Protein AF-A0A2D7H2Y2-F1 (afdb_monomer)

Structure (mmCIF, N/CA/C/O backbone):
data_AF-A0A2D7H2Y2-F1
#
_entry.id   AF-A0A2D7H2Y2-F1
#
loop_
_atom_site.group_PDB
_atom_site.id
_atom_site.type_symbol
_atom_site.label_atom_id
_atom_site.label_alt_id
_atom_site.label_comp_id
_atom_site.label_asym_id
_atom_site.label_entity_id
_atom_site.label_seq_id
_atom_site.pdbx_PDB_ins_code
_atom_site.Cartn_x
_atom_site.Cartn_y
_atom_site.Cartn_z
_atom_site.occupancy
_atom_site.B_iso_or_equiv
_atom_site.auth_seq_id
_atom_site.auth_comp_id
_atom_site.auth_asym_id
_atom_site.auth_atom_id
_atom_site.pdbx_PDB_model_num
ATOM 1 N N . MET A 1 1 ? 13.354 -23.167 15.790 1.00 22.48 1 MET A N 1
ATOM 2 C CA . MET A 1 1 ? 13.551 -21.773 16.231 1.00 22.48 1 MET A CA 1
ATOM 3 C C . MET A 1 1 ? 14.015 -21.021 14.996 1.00 22.48 1 MET A C 1
ATOM 5 O O . MET A 1 1 ? 15.197 -21.040 14.690 1.00 22.48 1 MET A O 1
ATOM 9 N N . ILE A 1 2 ? 13.055 -20.586 14.179 1.00 21.95 2 ILE A N 1
ATOM 10 C CA . ILE A 1 2 ? 13.290 -20.011 12.850 1.00 21.95 2 ILE A CA 1
ATOM 11 C C . ILE A 1 2 ? 13.161 -18.500 13.024 1.00 21.95 2 ILE A C 1
ATOM 13 O O . ILE A 1 2 ? 12.101 -18.015 13.404 1.00 21.95 2 ILE A O 1
ATOM 17 N N . LEU A 1 3 ? 14.283 -17.805 12.855 1.00 20.55 3 LEU A N 1
ATOM 18 C CA . LEU A 1 3 ? 14.369 -16.352 12.779 1.00 20.55 3 LEU A CA 1
ATOM 19 C C . LEU A 1 3 ? 13.831 -15.952 11.397 1.00 20.55 3 LEU A C 1
ATOM 21 O O . LEU A 1 3 ? 14.456 -16.292 10.393 1.00 20.55 3 LEU A O 1
ATOM 25 N N . VAL A 1 4 ? 12.691 -15.268 11.335 1.00 26.48 4 VAL A N 1
ATOM 26 C CA . VAL A 1 4 ? 12.233 -14.588 10.116 1.00 26.48 4 VAL A CA 1
ATOM 27 C C . VAL A 1 4 ? 12.687 -13.138 10.244 1.00 26.48 4 VAL A C 1
ATOM 29 O O . VAL A 1 4 ? 12.062 -12.336 10.926 1.00 26.48 4 VAL A O 1
ATOM 32 N N . LEU A 1 5 ? 13.848 -12.837 9.667 1.00 23.53 5 LEU A N 1
ATOM 33 C CA . LEU A 1 5 ? 14.322 -11.470 9.466 1.00 23.53 5 LEU A CA 1
ATOM 34 C C . LEU A 1 5 ? 13.655 -10.946 8.192 1.00 23.53 5 LEU A C 1
ATOM 36 O O . LEU A 1 5 ? 14.100 -11.277 7.094 1.00 23.53 5 LEU A O 1
ATOM 40 N N . LEU A 1 6 ? 12.597 -10.144 8.327 1.00 29.84 6 LEU A N 1
ATOM 41 C CA . LEU A 1 6 ? 12.161 -9.262 7.245 1.00 29.84 6 LEU A CA 1
ATOM 42 C C . LEU A 1 6 ? 13.089 -8.040 7.268 1.00 29.84 6 LEU A C 1
ATOM 44 O O . LEU A 1 6 ? 12.870 -7.071 7.988 1.00 29.84 6 LEU A O 1
ATOM 48 N N . ALA A 1 7 ? 14.202 -8.136 6.548 1.00 23.22 7 ALA A N 1
ATOM 49 C CA . ALA A 1 7 ? 15.108 -7.016 6.348 1.00 23.22 7 ALA A CA 1
ATOM 50 C C . ALA A 1 7 ? 14.627 -6.200 5.141 1.00 23.22 7 ALA A C 1
ATOM 52 O O . ALA A 1 7 ? 15.058 -6.448 4.018 1.00 23.22 7 ALA A O 1
ATOM 53 N N . CYS A 1 8 ? 13.753 -5.216 5.364 1.00 27.61 8 CYS A N 1
ATOM 54 C CA . CYS A 1 8 ? 13.603 -4.113 4.417 1.00 27.61 8 CYS A CA 1
ATOM 55 C C . CYS A 1 8 ? 14.749 -3.132 4.666 1.00 27.61 8 CYS A C 1
ATOM 57 O O . CYS A 1 8 ? 14.761 -2.369 5.630 1.00 27.61 8 CYS A O 1
ATOM 59 N N . VAL A 1 9 ? 15.765 -3.211 3.811 1.00 26.58 9 VAL A N 1
ATOM 60 C CA . VAL A 1 9 ? 16.866 -2.252 3.770 1.00 26.58 9 VAL A CA 1
ATOM 61 C C . VAL A 1 9 ? 16.284 -0.892 3.387 1.00 26.58 9 VAL A C 1
ATOM 63 O O . VAL A 1 9 ? 15.909 -0.673 2.239 1.00 26.58 9 VAL A O 1
ATOM 66 N N . LEU A 1 10 ? 16.222 0.024 4.356 1.00 28.69 10 LEU A N 1
ATOM 67 C CA . LEU A 1 10 ? 15.986 1.445 4.117 1.00 28.69 10 LEU A CA 1
ATOM 68 C C . LEU A 1 10 ? 17.130 1.984 3.258 1.00 28.69 10 LEU A C 1
ATOM 70 O O . LEU A 1 10 ? 18.242 2.228 3.730 1.00 28.69 10 LEU A O 1
ATOM 74 N N . SER A 1 11 ? 16.848 2.139 1.973 1.00 26.77 11 SER A N 1
ATOM 75 C CA . SER A 1 11 ? 17.737 2.744 1.003 1.00 26.77 11 SER A CA 1
ATOM 76 C C . SER A 1 11 ? 16.987 3.857 0.276 1.00 26.77 11 SER A C 1
ATOM 78 O O . SER A 1 11 ? 16.119 3.597 -0.548 1.00 26.77 11 SER A O 1
ATOM 80 N N . GLN A 1 12 ? 17.467 5.070 0.554 1.00 31.64 12 GLN A N 1
ATOM 81 C CA . GLN A 1 12 ? 17.665 6.183 -0.376 1.00 31.64 12 GLN A CA 1
ATOM 82 C C . GLN A 1 12 ? 16.602 7.280 -0.477 1.00 31.64 12 GLN A C 1
ATOM 84 O O . GLN A 1 12 ? 15.400 7.069 -0.586 1.00 31.64 12 GLN A O 1
ATOM 89 N N . SER A 1 13 ? 17.153 8.497 -0.467 1.00 33.97 13 SER A N 1
ATOM 90 C CA . SER A 1 13 ? 16.520 9.769 -0.771 1.00 33.97 13 SER A CA 1
ATOM 91 C C . SER A 1 13 ? 15.722 9.685 -2.067 1.00 33.97 13 SER A C 1
ATOM 93 O O . SER A 1 13 ? 16.284 9.410 -3.131 1.00 33.97 13 SER A O 1
ATOM 95 N N . SER A 1 14 ? 14.437 10.003 -1.997 1.00 37.19 14 SER A N 1
ATOM 96 C CA . SER A 1 14 ? 13.615 10.197 -3.181 1.00 37.19 14 SER A CA 1
ATOM 97 C C . SER A 1 14 ? 14.032 11.496 -3.878 1.00 37.19 14 SER A C 1
ATOM 99 O O . SER A 1 14 ? 13.792 12.599 -3.376 1.00 37.19 14 SER A O 1
ATOM 101 N N . ALA A 1 15 ? 14.659 11.387 -5.050 1.00 39.25 15 ALA A N 1
ATOM 102 C CA . ALA A 1 15 ? 14.573 12.465 -6.030 1.00 39.25 15 ALA A CA 1
ATOM 103 C C . ALA A 1 15 ? 13.077 12.711 -6.349 1.00 39.25 15 ALA A C 1
ATOM 105 O O . ALA A 1 15 ? 12.284 11.769 -6.289 1.00 39.25 15 ALA A O 1
ATOM 106 N N . PRO A 1 16 ? 12.649 13.954 -6.633 1.00 44.84 16 PRO A N 1
ATOM 107 C CA . PRO A 1 16 ? 11.237 14.254 -6.843 1.00 44.84 16 PRO A CA 1
ATOM 108 C C . PRO A 1 16 ? 10.678 13.508 -8.056 1.00 44.84 16 PRO A C 1
ATOM 110 O O . PRO A 1 16 ? 11.351 13.373 -9.076 1.00 44.84 16 PRO A O 1
ATOM 113 N N . ALA A 1 17 ? 9.415 13.093 -7.945 1.00 49.69 17 ALA A N 1
ATOM 114 C CA . ALA A 1 17 ? 8.758 12.181 -8.878 1.00 49.69 17 ALA A CA 1
ATOM 115 C C . ALA A 1 17 ? 8.551 12.735 -10.303 1.00 49.69 17 ALA A C 1
ATOM 117 O O . ALA A 1 17 ? 8.307 11.951 -11.211 1.00 49.69 17 ALA A O 1
ATOM 118 N N . ILE A 1 18 ? 8.629 14.055 -10.536 1.00 55.47 18 ILE A N 1
ATOM 119 C CA . ILE A 1 18 ? 8.457 14.643 -11.878 1.00 55.47 18 ILE A CA 1
ATOM 120 C C . ILE A 1 18 ? 9.318 15.904 -12.031 1.00 55.47 18 ILE A C 1
ATOM 122 O O . ILE A 1 18 ? 9.186 16.865 -11.263 1.00 55.47 18 ILE A O 1
ATOM 126 N N . GLN A 1 19 ? 10.177 15.911 -13.056 1.00 67.75 19 GLN A N 1
ATOM 127 C CA . GLN A 1 19 ? 11.030 17.037 -13.426 1.00 67.75 19 GLN A CA 1
ATOM 128 C C . GLN A 1 19 ? 10.853 17.374 -14.911 1.00 67.75 19 GLN A C 1
ATOM 130 O O . GLN A 1 19 ? 11.212 16.582 -15.780 1.00 67.75 19 GLN A O 1
ATOM 135 N N . TRP A 1 20 ? 10.422 18.601 -15.205 1.00 82.25 20 TRP A N 1
ATOM 136 C CA . TRP A 1 20 ? 10.629 19.199 -16.529 1.00 82.25 20 TRP A CA 1
ATOM 137 C C . TRP A 1 20 ? 11.891 20.050 -16.502 1.00 82.25 20 TRP A C 1
ATOM 139 O O . TRP A 1 20 ? 12.233 20.622 -15.470 1.00 82.25 20 TRP A O 1
ATOM 149 N N . GLY A 1 21 ? 12.601 20.149 -17.617 1.00 82.88 21 GLY A N 1
ATOM 150 C CA . GLY A 1 21 ? 13.773 21.007 -17.708 1.00 82.88 21 GLY A CA 1
ATOM 151 C C . GLY A 1 21 ? 14.383 20.992 -19.096 1.00 82.88 21 GLY A C 1
ATOM 152 O O . GLY A 1 21 ? 14.124 20.095 -19.895 1.00 82.88 21 GLY A O 1
ATOM 153 N N . GLY A 1 22 ? 15.216 21.983 -19.376 1.00 85.25 22 GLY A N 1
ATOM 154 C CA . GLY A 1 22 ? 15.869 22.112 -20.671 1.00 85.25 22 GLY A CA 1
ATOM 155 C C . GLY A 1 22 ? 16.971 23.158 -20.660 1.00 85.25 22 GLY A C 1
ATOM 156 O O . GLY A 1 22 ? 17.142 23.891 -19.682 1.00 85.25 22 GLY A O 1
ATOM 157 N N . ALA A 1 23 ? 17.713 23.227 -21.765 1.00 84.94 23 ALA A N 1
ATOM 158 C CA . ALA A 1 23 ? 18.912 24.056 -21.883 1.00 84.94 23 ALA A CA 1
ATOM 159 C C . ALA A 1 23 ? 18.598 25.537 -22.137 1.00 84.94 23 ALA A C 1
ATOM 161 O O . ALA A 1 23 ? 19.470 26.394 -21.994 1.00 84.94 23 ALA A O 1
ATOM 162 N N . HIS A 1 24 ? 17.359 25.869 -22.506 1.00 87.69 24 HIS A N 1
ATOM 163 C CA . HIS A 1 24 ? 16.976 27.221 -22.899 1.00 87.69 24 HIS A CA 1
ATOM 164 C C . HIS A 1 24 ? 15.650 27.605 -22.249 1.00 87.69 24 HIS A C 1
ATOM 166 O O . HIS A 1 24 ? 14.654 26.927 -22.464 1.00 87.69 24 HIS A O 1
ATOM 172 N N . SER A 1 25 ? 15.657 28.670 -21.443 1.00 79.06 25 SER A N 1
ATOM 173 C CA . SER A 1 25 ? 14.496 29.138 -20.675 1.00 79.06 25 SER A CA 1
ATOM 174 C C . SER A 1 25 ? 14.083 30.573 -20.962 1.00 79.06 25 SER A C 1
ATOM 176 O O . SER A 1 25 ? 13.287 31.110 -20.210 1.00 79.06 25 SER A O 1
ATOM 178 N N . GLY A 1 26 ? 14.711 31.272 -21.912 1.00 80.50 26 GLY A N 1
ATOM 179 C CA . GLY A 1 26 ? 14.494 32.714 -22.116 1.00 80.50 26 GLY A CA 1
ATOM 180 C C . GLY A 1 26 ? 14.902 33.615 -20.931 1.00 80.50 26 GLY A C 1
ATOM 181 O O . GLY A 1 26 ? 14.913 34.838 -21.062 1.00 80.50 26 GLY A O 1
ATOM 182 N N . VAL A 1 27 ? 15.280 33.045 -19.779 1.00 83.38 27 VAL A N 1
ATOM 183 C CA . VAL A 1 27 ? 15.663 33.768 -18.567 1.00 83.38 27 VAL A CA 1
ATOM 184 C C . VAL A 1 27 ? 17.186 33.858 -18.492 1.00 83.38 27 VAL A C 1
ATOM 186 O O . VAL A 1 27 ? 17.881 32.877 -18.249 1.00 83.38 27 VAL A O 1
ATOM 189 N N . GLU A 1 28 ? 17.724 35.066 -18.655 1.00 83.75 28 GLU A N 1
ATOM 190 C CA . GLU A 1 28 ? 19.179 35.295 -18.683 1.00 83.75 28 GLU A CA 1
ATOM 191 C C . GLU A 1 28 ? 19.839 35.370 -17.296 1.00 83.75 28 GLU A C 1
ATOM 193 O O . GLU A 1 28 ? 21.064 35.428 -17.192 1.00 83.75 28 GLU A O 1
ATOM 198 N N . ARG A 1 29 ? 19.048 35.370 -16.217 1.00 84.50 29 ARG A N 1
ATOM 199 C CA . ARG A 1 29 ? 19.518 35.476 -14.825 1.00 84.50 29 ARG A CA 1
ATOM 200 C C . ARG A 1 29 ? 19.016 34.314 -13.975 1.00 84.50 29 ARG A C 1
ATOM 202 O O . ARG A 1 29 ? 18.008 33.697 -14.301 1.00 84.50 29 ARG A O 1
ATOM 209 N N . VAL A 1 30 ? 19.691 34.057 -12.855 1.00 85.12 30 VAL A N 1
ATOM 210 C CA . VAL A 1 30 ? 19.206 33.086 -11.868 1.00 85.12 30 VAL A CA 1
ATOM 211 C C . VAL A 1 30 ? 17.824 33.514 -11.372 1.00 85.12 30 VAL A C 1
ATOM 213 O O . VAL A 1 30 ? 17.638 34.662 -10.960 1.00 85.12 30 VAL A O 1
ATOM 216 N N . ARG A 1 31 ? 16.856 32.597 -11.413 1.00 90.06 31 ARG A N 1
ATOM 217 C CA . ARG A 1 31 ? 15.492 32.812 -10.918 1.00 90.06 31 ARG A CA 1
ATOM 218 C C . ARG A 1 31 ? 15.013 31.554 -10.222 1.00 90.06 31 ARG A C 1
ATOM 220 O O . ARG A 1 31 ? 15.036 30.489 -10.822 1.00 90.06 31 ARG A O 1
ATOM 227 N N . ILE A 1 32 ? 14.553 31.690 -8.985 1.00 91.62 32 ILE A N 1
ATOM 228 C CA . ILE A 1 32 ? 13.896 30.611 -8.251 1.00 91.62 32 ILE A CA 1
ATOM 229 C C . ILE A 1 32 ? 12.528 31.119 -7.818 1.00 91.62 32 ILE A C 1
ATOM 231 O O . ILE A 1 32 ? 12.425 32.216 -7.268 1.00 91.62 32 ILE A O 1
ATOM 235 N N . GLN A 1 33 ? 11.478 30.362 -8.119 1.00 94.00 33 GLN A N 1
ATOM 236 C CA . GLN A 1 33 ? 10.103 30.783 -7.887 1.00 94.00 33 GLN A CA 1
ATOM 237 C C . GLN A 1 33 ? 9.235 29.606 -7.456 1.00 94.00 33 GLN A C 1
ATOM 239 O O . GLN A 1 33 ? 9.290 28.538 -8.059 1.00 94.00 33 GLN A O 1
ATOM 244 N N . LEU A 1 34 ? 8.388 29.839 -6.454 1.00 94.19 34 LEU A N 1
ATOM 245 C CA . LEU A 1 34 ? 7.296 28.938 -6.110 1.00 94.19 34 LEU A CA 1
ATOM 246 C C . LEU A 1 34 ? 6.114 29.215 -7.040 1.00 94.19 34 LEU A C 1
ATOM 248 O O . LEU A 1 34 ? 5.734 30.367 -7.229 1.00 94.19 34 LEU A O 1
ATOM 252 N N . VAL A 1 35 ? 5.556 28.166 -7.621 1.00 94.00 35 VAL A N 1
ATOM 253 C CA . VAL A 1 35 ? 4.392 28.183 -8.504 1.00 94.00 35 VAL A CA 1
ATOM 254 C C . VAL A 1 35 ? 3.266 27.480 -7.759 1.00 94.00 35 VAL A C 1
ATOM 256 O O . VAL A 1 35 ? 3.363 26.288 -7.460 1.00 94.00 35 VAL A O 1
ATOM 259 N N . THR A 1 36 ? 2.226 28.233 -7.411 1.00 91.75 36 THR A N 1
ATOM 260 C CA . THR A 1 36 ? 1.151 27.767 -6.520 1.00 91.75 36 THR A CA 1
ATOM 261 C C . THR A 1 36 ? -0.197 27.605 -7.209 1.00 91.75 36 THR A C 1
ATOM 263 O O . THR A 1 36 ? -1.135 27.126 -6.584 1.00 91.75 36 THR A O 1
ATOM 266 N N . ASP A 1 37 ? -0.308 28.000 -8.476 1.00 91.88 37 ASP A N 1
ATOM 267 C CA . ASP A 1 37 ? -1.539 27.905 -9.251 1.00 91.88 37 ASP A CA 1
ATOM 268 C C . ASP A 1 37 ? -1.257 27.783 -10.759 1.00 91.88 37 ASP A C 1
ATOM 270 O O . ASP A 1 37 ? -0.120 27.902 -11.231 1.00 91.88 37 ASP A O 1
ATOM 274 N N . ALA A 1 38 ? -2.323 27.520 -11.519 1.00 89.75 38 ALA A N 1
ATOM 275 C CA . ALA A 1 38 ? -2.261 27.300 -12.959 1.00 89.75 38 ALA A CA 1
ATOM 276 C C . ALA A 1 38 ? -1.828 28.549 -13.746 1.00 89.75 38 ALA A C 1
ATOM 278 O O . ALA A 1 38 ? -1.141 28.417 -14.755 1.00 89.75 38 ALA A O 1
ATOM 279 N N . GLU A 1 39 ? -2.179 29.751 -13.279 1.00 93.88 39 GLU A N 1
ATOM 280 C CA . GLU A 1 39 ? -1.780 31.005 -13.929 1.00 93.88 39 GLU A CA 1
ATOM 281 C C . GLU A 1 39 ? -0.267 31.216 -13.785 1.00 93.88 39 GLU A C 1
ATOM 283 O O . GLU A 1 39 ? 0.434 31.536 -14.748 1.00 93.88 39 GLU A O 1
ATOM 288 N N . MET A 1 40 ? 0.275 30.979 -12.591 1.00 94.50 40 MET A N 1
ATOM 289 C CA . MET A 1 40 ? 1.712 31.012 -12.342 1.00 94.50 40 MET A CA 1
ATOM 290 C C . MET A 1 40 ? 2.458 29.942 -13.144 1.00 94.50 40 MET A C 1
ATOM 292 O O . MET A 1 40 ? 3.570 30.210 -13.599 1.00 94.50 40 MET A O 1
ATOM 296 N N . LEU A 1 41 ? 1.865 28.759 -13.335 1.00 93.75 41 LEU A N 1
ATOM 297 C CA . LEU A 1 41 ? 2.441 27.691 -14.153 1.00 93.75 41 LEU A CA 1
ATOM 298 C C . LEU A 1 41 ? 2.487 28.073 -15.629 1.00 93.75 41 LEU A C 1
ATOM 300 O O . LEU A 1 41 ? 3.542 27.952 -16.241 1.00 93.75 41 LEU A O 1
ATOM 304 N N . GLU A 1 42 ? 1.396 28.589 -16.191 1.00 92.56 42 GLU A N 1
ATOM 305 C CA . GLU A 1 42 ? 1.385 29.069 -17.573 1.00 92.56 42 GLU A CA 1
ATOM 306 C C . GLU A 1 42 ? 2.442 30.164 -17.780 1.00 92.56 42 GLU A C 1
ATOM 308 O O . GLU A 1 42 ? 3.210 30.119 -18.741 1.00 92.56 42 GLU A O 1
ATOM 313 N N . ASN A 1 43 ? 2.559 31.102 -16.836 1.00 92.12 43 ASN A N 1
ATOM 314 C CA . ASN A 1 43 ? 3.587 32.141 -16.872 1.00 92.12 43 ASN A CA 1
ATOM 315 C C . ASN A 1 43 ? 5.009 31.559 -16.793 1.00 92.12 43 ASN A C 1
ATOM 317 O O . ASN A 1 43 ? 5.881 31.955 -17.565 1.00 92.12 43 ASN A O 1
ATOM 321 N N . ALA A 1 44 ? 5.260 30.614 -15.882 1.00 91.25 44 ALA A N 1
ATOM 322 C CA . ALA A 1 44 ? 6.540 29.911 -15.769 1.00 91.25 44 ALA A CA 1
ATOM 323 C C . ALA A 1 44 ? 6.883 29.120 -17.044 1.00 91.25 44 ALA A C 1
ATOM 325 O O . ALA A 1 44 ? 8.042 29.073 -17.465 1.00 91.25 44 ALA A O 1
ATOM 326 N N . TRP A 1 45 ? 5.874 28.537 -17.68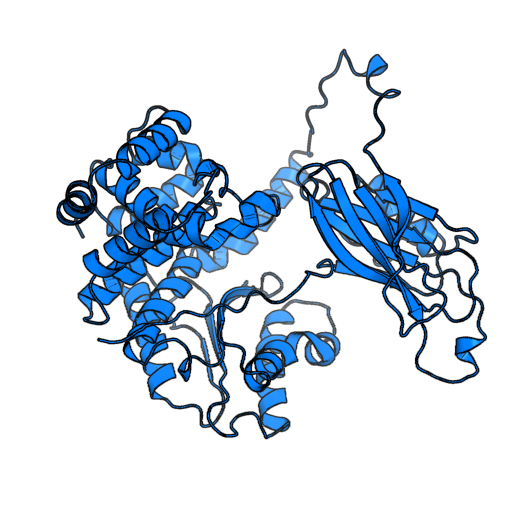6 1.00 91.81 45 TRP A N 1
ATOM 327 C CA . TRP A 1 45 ? 6.022 27.773 -18.915 1.00 91.81 45 TRP A CA 1
ATOM 328 C C . TRP A 1 45 ? 6.331 28.660 -20.117 1.00 91.81 45 TRP A C 1
ATOM 330 O O . TRP A 1 45 ? 7.306 28.418 -20.821 1.00 91.81 45 TRP A O 1
ATOM 340 N N . ARG A 1 46 ? 5.578 29.749 -20.301 1.00 91.00 46 ARG A N 1
ATOM 341 C CA . ARG A 1 46 ? 5.836 30.751 -21.347 1.00 91.00 46 ARG A CA 1
ATOM 342 C C . ARG A 1 46 ? 7.219 31.366 -21.215 1.00 91.00 46 ARG A C 1
ATOM 344 O O . ARG A 1 46 ? 7.899 31.546 -22.222 1.00 91.00 46 ARG A O 1
ATOM 351 N N . LEU A 1 47 ? 7.647 31.637 -19.978 1.00 87.50 47 LEU A N 1
ATOM 352 C CA . LEU A 1 47 ? 9.011 32.083 -19.706 1.00 87.50 47 LEU A CA 1
ATOM 353 C C . LEU A 1 47 ? 10.007 31.079 -20.285 1.00 87.50 47 LEU A C 1
ATOM 355 O O . LEU A 1 47 ? 10.837 31.465 -21.097 1.00 87.50 47 LEU A O 1
ATOM 359 N N . THR A 1 48 ? 9.860 29.799 -19.944 1.00 86.38 48 THR A N 1
ATOM 360 C CA . THR A 1 48 ? 10.795 28.736 -20.333 1.00 86.38 48 THR A CA 1
ATOM 361 C C . THR A 1 48 ? 10.703 28.301 -21.804 1.00 86.38 48 THR A C 1
ATOM 363 O O . THR A 1 48 ? 11.687 27.787 -22.327 1.00 86.38 48 THR A O 1
ATOM 366 N N . HIS A 1 49 ? 9.589 28.565 -22.495 1.00 88.06 49 HIS A N 1
ATOM 367 C CA . HIS A 1 49 ? 9.307 28.089 -23.860 1.00 88.06 49 HIS A CA 1
ATOM 368 C C . HIS A 1 49 ? 9.016 29.211 -24.873 1.00 88.06 49 HIS A C 1
ATOM 370 O O . HIS A 1 49 ? 8.357 28.981 -25.888 1.00 88.06 49 HIS A O 1
ATOM 376 N N . GLY A 1 50 ? 9.501 30.433 -24.628 1.00 84.62 50 GLY A N 1
ATOM 377 C CA . GLY A 1 50 ? 9.428 31.530 -25.604 1.00 84.62 50 GLY A CA 1
ATOM 378 C C . GLY A 1 50 ? 7.995 31.925 -25.970 1.00 84.62 50 GLY A C 1
ATOM 379 O O . GLY A 1 50 ? 7.648 31.971 -27.147 1.00 84.62 50 GLY A O 1
ATOM 380 N N . ASP A 1 51 ? 7.169 32.171 -24.952 1.00 85.88 51 ASP A N 1
ATOM 381 C CA . ASP A 1 51 ? 5.738 32.498 -25.029 1.00 85.88 51 ASP A CA 1
ATOM 382 C C . ASP A 1 51 ? 4.810 31.374 -25.527 1.00 85.88 51 ASP A C 1
ATOM 384 O O . ASP A 1 51 ? 3.589 31.564 -25.526 1.00 85.88 51 ASP A O 1
ATOM 388 N N . SER A 1 52 ? 5.335 30.195 -25.879 1.00 87.56 52 SER A N 1
ATOM 389 C CA . SER A 1 52 ? 4.511 29.018 -26.184 1.00 87.56 52 SER A CA 1
ATOM 390 C C . SER A 1 52 ? 3.914 28.385 -24.918 1.00 87.56 52 SER A C 1
ATOM 392 O O . SER A 1 52 ? 4.496 28.457 -23.836 1.00 87.56 52 SER A O 1
ATOM 394 N N . ILE A 1 53 ? 2.744 27.756 -25.071 1.00 89.69 53 ILE A N 1
ATOM 395 C CA . ILE A 1 53 ? 2.099 26.889 -24.067 1.00 89.69 53 ILE A CA 1
ATOM 396 C C . ILE A 1 53 ? 2.045 25.423 -24.514 1.00 89.69 53 ILE A C 1
ATOM 398 O O . ILE A 1 53 ? 1.435 24.591 -23.844 1.00 89.69 53 ILE A O 1
ATOM 402 N N . ASP A 1 54 ? 2.671 25.097 -25.645 1.00 87.88 54 ASP A N 1
ATOM 403 C CA . ASP A 1 54 ? 2.722 23.727 -26.139 1.00 87.88 54 ASP A CA 1
ATOM 404 C C . ASP A 1 54 ? 3.466 22.846 -25.128 1.00 87.88 54 ASP A C 1
ATOM 406 O O . ASP A 1 54 ? 4.513 23.227 -24.600 1.00 87.88 54 ASP A O 1
ATOM 410 N N . GLY A 1 55 ? 2.890 21.681 -24.824 1.00 83.50 55 GLY A N 1
ATOM 411 C CA . GLY A 1 55 ? 3.433 20.745 -23.839 1.00 83.50 55 GLY A CA 1
ATOM 412 C C . GLY A 1 55 ? 3.238 21.148 -22.372 1.00 83.50 55 GLY A C 1
ATOM 413 O O . GLY A 1 55 ? 3.769 20.457 -21.505 1.00 83.50 55 GLY A O 1
ATOM 414 N N . LEU A 1 56 ? 2.487 22.222 -22.077 1.00 87.94 56 LEU A N 1
ATOM 415 C CA . LEU A 1 56 ? 2.227 22.660 -20.703 1.00 87.94 56 LEU A CA 1
ATOM 416 C C . LEU A 1 56 ? 1.579 21.529 -19.878 1.00 87.94 56 LEU A C 1
ATOM 418 O O . LEU A 1 56 ? 0.480 21.077 -20.221 1.00 87.94 56 LEU A O 1
ATOM 422 N N . PRO A 1 57 ? 2.210 21.076 -18.779 1.00 80.50 57 PRO A N 1
ATOM 423 C CA . PRO A 1 57 ? 1.687 19.974 -17.988 1.00 80.50 57 PRO A CA 1
ATOM 424 C C . PRO A 1 57 ? 0.416 20.370 -17.236 1.00 80.50 57 PRO A C 1
ATOM 426 O O . PRO A 1 57 ? 0.282 21.484 -16.723 1.00 80.50 57 PRO A O 1
ATOM 429 N N . LYS A 1 58 ? -0.511 19.418 -17.106 1.00 83.12 58 LYS A N 1
ATOM 430 C CA . LYS A 1 58 ? -1.655 19.549 -16.198 1.00 83.12 58 LYS A CA 1
ATOM 431 C C . LYS A 1 58 ? -1.194 19.229 -14.781 1.00 83.12 58 LYS A C 1
ATOM 433 O O . LYS A 1 58 ? -0.733 18.125 -14.516 1.00 83.12 58 LYS A O 1
ATOM 438 N N . VAL A 1 59 ? -1.334 20.190 -13.871 1.00 80.31 59 VAL A N 1
ATOM 439 C CA . VAL A 1 59 ? -0.881 20.062 -12.480 1.00 80.31 59 VAL A CA 1
ATOM 440 C C . VAL A 1 59 ? -2.047 20.296 -11.528 1.00 80.31 59 VAL A C 1
ATOM 442 O O . VAL A 1 59 ? -2.771 21.285 -11.643 1.00 80.31 59 VAL A O 1
ATOM 445 N N . ASN A 1 60 ? -2.226 19.385 -10.570 1.00 78.56 60 ASN A N 1
ATOM 446 C CA . ASN A 1 60 ? -3.231 19.519 -9.521 1.00 78.56 60 ASN A CA 1
ATOM 447 C C . ASN A 1 60 ? -2.668 20.315 -8.332 1.00 78.56 60 ASN A C 1
ATOM 449 O O . ASN A 1 60 ? -2.151 19.747 -7.370 1.00 78.56 60 ASN A O 1
ATOM 453 N N . PHE A 1 61 ? -2.827 21.639 -8.376 1.00 81.31 61 PHE A N 1
ATOM 454 C CA . PHE A 1 61 ? -2.386 22.544 -7.305 1.00 81.31 61 PHE A CA 1
ATOM 455 C C . PHE A 1 61 ? -3.125 22.368 -5.966 1.00 81.31 61 PHE A C 1
ATOM 457 O O . PHE A 1 61 ? -2.724 22.948 -4.962 1.00 81.31 61 PHE A O 1
ATOM 464 N N . GLY A 1 62 ? -4.180 21.546 -5.920 1.00 71.50 62 GLY A N 1
ATOM 465 C CA . GLY A 1 62 ? -4.802 21.121 -4.664 1.00 71.50 62 GLY A CA 1
ATOM 466 C C . GLY A 1 62 ? -3.994 20.061 -3.908 1.00 71.50 62 GLY A C 1
ATOM 467 O O . GLY A 1 62 ? -4.257 19.832 -2.733 1.00 71.50 62 GLY A O 1
ATOM 468 N N . ARG A 1 63 ? -3.021 19.416 -4.566 1.00 71.69 63 ARG A N 1
ATOM 469 C CA . ARG A 1 63 ? -2.181 18.353 -3.987 1.00 71.69 63 ARG A CA 1
ATOM 470 C C . ARG A 1 63 ? -0.692 18.689 -3.974 1.00 71.69 63 ARG A C 1
ATOM 472 O O . ARG A 1 63 ? 0.045 18.156 -3.151 1.00 71.69 63 ARG A O 1
ATOM 479 N N . CYS A 1 64 ? -0.239 19.576 -4.854 1.00 84.31 64 CYS A N 1
ATOM 480 C CA . CYS A 1 64 ? 1.173 19.917 -4.967 1.00 84.31 64 CYS A CA 1
ATOM 481 C C . CYS A 1 64 ? 1.398 21.392 -5.300 1.00 84.31 64 CYS A C 1
ATOM 483 O O . CYS A 1 64 ? 0.479 22.160 -5.580 1.00 84.31 64 CYS A O 1
ATOM 485 N N . ARG A 1 65 ? 2.665 21.788 -5.266 1.00 91.50 65 ARG A N 1
ATOM 486 C CA . ARG A 1 65 ? 3.171 23.053 -5.802 1.00 91.50 65 ARG A CA 1
ATOM 487 C C . ARG A 1 65 ? 4.358 22.743 -6.692 1.00 91.50 65 ARG A C 1
ATOM 489 O O . ARG A 1 65 ? 4.871 21.624 -6.674 1.00 91.50 65 ARG A O 1
ATOM 496 N N . LEU A 1 66 ? 4.818 23.729 -7.451 1.00 93.00 66 LEU A N 1
ATOM 497 C CA . LEU A 1 66 ? 6.034 23.569 -8.240 1.00 93.00 66 LEU A CA 1
ATOM 498 C C . LEU A 1 66 ? 7.089 24.582 -7.817 1.00 93.00 66 LEU A C 1
ATOM 500 O O . LEU A 1 66 ? 6.770 25.694 -7.400 1.00 93.00 66 LEU A O 1
ATOM 504 N N . VAL A 1 67 ? 8.355 24.219 -7.973 1.00 93.94 67 VAL A N 1
ATOM 505 C CA . VAL A 1 67 ? 9.476 25.155 -7.906 1.00 93.94 67 VAL A CA 1
ATOM 506 C C . VAL A 1 67 ? 10.071 25.280 -9.297 1.00 93.94 67 VAL A C 1
ATOM 508 O O . VAL A 1 67 ? 10.556 24.300 -9.851 1.00 93.94 67 VAL A O 1
ATOM 511 N N . LEU A 1 68 ? 10.052 26.485 -9.858 1.00 93.31 68 LEU A N 1
ATOM 512 C CA . LEU A 1 68 ? 10.828 26.828 -11.044 1.00 93.31 68 LEU A CA 1
ATOM 513 C C . LEU A 1 68 ? 12.230 27.252 -10.602 1.00 93.31 68 LEU A C 1
ATOM 515 O O . LEU A 1 68 ? 12.356 28.152 -9.771 1.00 93.31 68 LEU A O 1
ATOM 519 N N . ALA A 1 69 ? 13.269 26.671 -11.196 1.00 91.75 69 ALA A N 1
ATOM 520 C CA . ALA A 1 69 ? 14.645 27.136 -11.069 1.00 91.75 69 ALA A CA 1
ATOM 521 C C . ALA A 1 69 ? 15.269 27.363 -12.451 1.00 91.75 69 ALA A C 1
ATOM 523 O O . ALA A 1 69 ? 15.380 26.438 -13.248 1.00 91.75 69 ALA A O 1
ATOM 524 N N . CYS A 1 70 ? 15.733 28.581 -12.713 1.00 90.06 70 CYS A N 1
ATOM 525 C CA . CYS A 1 70 ? 16.518 28.962 -13.885 1.00 90.06 70 CYS A CA 1
ATOM 526 C C . CYS A 1 70 ? 17.925 29.359 -13.427 1.00 90.06 70 CYS A C 1
ATOM 528 O O . CYS A 1 70 ? 18.067 30.071 -12.430 1.00 90.06 70 CYS A O 1
ATOM 530 N N . ARG A 1 71 ? 18.967 28.952 -14.160 1.00 83.69 71 ARG A N 1
ATOM 531 C CA . ARG A 1 71 ? 20.376 29.272 -13.838 1.00 83.69 71 ARG A CA 1
ATOM 532 C C . ARG A 1 71 ? 20.873 30.577 -14.463 1.00 83.69 71 ARG A C 1
ATOM 534 O O . ARG A 1 71 ? 21.924 31.074 -14.074 1.00 83.69 71 ARG A O 1
ATOM 541 N N . GLY A 1 72 ? 20.105 31.172 -15.374 1.00 84.88 72 GLY A N 1
ATOM 542 C CA . GLY A 1 72 ? 20.608 32.257 -16.210 1.00 84.88 72 GLY A CA 1
ATOM 543 C C . GLY A 1 72 ? 21.643 31.754 -17.213 1.00 84.88 72 GLY A C 1
ATOM 544 O O . GLY A 1 72 ? 21.706 30.556 -17.479 1.00 84.88 72 GLY A O 1
ATOM 545 N N . ARG A 1 73 ? 22.431 32.668 -17.785 1.00 87.62 73 ARG A N 1
ATOM 546 C CA . ARG A 1 73 ? 23.454 32.308 -18.773 1.00 87.62 73 ARG A CA 1
ATOM 547 C C . ARG A 1 73 ? 24.615 31.541 -18.143 1.00 87.62 73 ARG A C 1
ATOM 549 O O . ARG A 1 73 ? 25.334 32.086 -17.307 1.00 87.62 73 ARG A O 1
ATOM 556 N N . GLU A 1 74 ? 24.809 30.297 -18.570 1.00 83.56 74 GLU A N 1
ATOM 557 C CA . GLU A 1 74 ? 25.878 29.431 -18.074 1.00 83.56 74 GLU A CA 1
ATOM 558 C C . GLU A 1 74 ? 26.412 28.489 -19.160 1.00 83.56 74 GLU A C 1
ATOM 560 O O . GLU A 1 74 ? 25.681 28.058 -20.053 1.00 83.56 74 GLU A O 1
ATO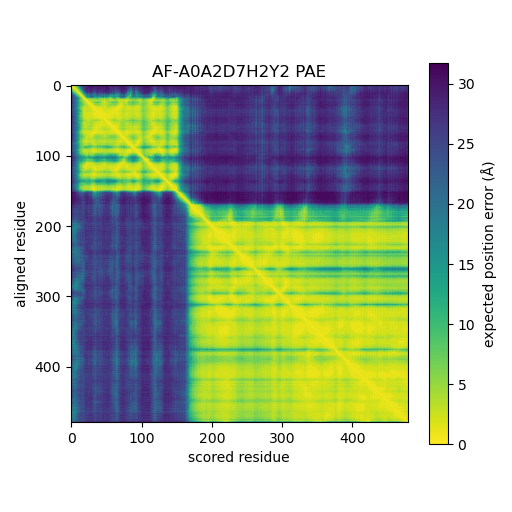M 565 N N . MET A 1 75 ? 27.705 28.175 -19.097 1.00 83.06 75 MET A N 1
ATOM 566 C CA . MET A 1 75 ? 28.382 27.347 -20.096 1.00 83.06 75 MET A CA 1
ATOM 567 C C . MET A 1 75 ? 28.216 25.859 -19.783 1.00 83.06 75 MET A C 1
ATOM 569 O O . MET A 1 75 ? 28.521 25.418 -18.676 1.00 83.06 75 MET A O 1
ATOM 573 N N . GLY A 1 76 ? 27.775 25.081 -20.772 1.00 78.88 76 GLY A N 1
ATOM 574 C CA . GLY A 1 76 ? 27.778 23.617 -20.715 1.00 78.88 76 GLY A CA 1
ATOM 575 C C . GLY A 1 76 ? 26.700 22.973 -19.833 1.00 78.88 76 GLY A C 1
ATOM 576 O O . GLY A 1 76 ? 26.747 21.757 -19.634 1.00 78.88 76 GLY A O 1
ATOM 577 N N . VAL A 1 77 ? 25.729 23.742 -19.326 1.00 82.69 77 VAL A N 1
ATOM 578 C CA . VAL A 1 77 ? 24.624 23.233 -18.492 1.00 82.69 77 VAL A CA 1
ATOM 579 C C . VAL A 1 77 ? 23.405 22.909 -19.356 1.00 82.69 77 VAL A C 1
ATOM 581 O O . VAL A 1 77 ? 22.872 23.759 -20.049 1.00 82.69 77 VAL A O 1
ATOM 584 N N . GLN A 1 78 ? 22.912 21.677 -19.301 1.00 83.50 78 GLN A N 1
ATOM 585 C CA . GLN A 1 78 ? 21.789 21.231 -20.133 1.00 83.50 78 GLN A CA 1
ATOM 586 C C . GLN A 1 78 ? 20.431 21.374 -19.449 1.00 83.50 78 GLN A C 1
ATOM 588 O O . GLN A 1 78 ? 19.425 21.566 -20.117 1.00 83.50 78 GLN A O 1
ATOM 593 N N . ARG A 1 79 ? 20.377 21.276 -18.121 1.00 85.00 79 ARG A N 1
ATOM 594 C CA . ARG A 1 79 ? 19.155 21.485 -17.329 1.00 85.00 79 ARG A CA 1
ATOM 595 C C . ARG A 1 79 ? 19.504 21.704 -15.864 1.00 85.00 79 ARG A C 1
ATOM 597 O O . ARG A 1 79 ? 20.604 21.358 -15.428 1.00 85.00 79 ARG A O 1
ATOM 604 N N . VAL A 1 80 ? 18.549 22.224 -15.101 1.00 85.38 80 VAL A N 1
ATOM 605 C CA . VAL A 1 80 ? 18.597 22.157 -13.635 1.00 85.38 80 VAL A CA 1
ATOM 606 C C . VAL A 1 80 ? 17.916 20.867 -13.214 1.00 85.38 80 VAL A C 1
ATOM 608 O O . VAL A 1 80 ? 16.777 20.634 -13.610 1.00 85.38 80 VAL A O 1
ATOM 611 N N . ALA A 1 81 ? 18.610 20.031 -12.450 1.00 84.62 81 ALA A N 1
ATOM 612 C CA . ALA A 1 81 ? 18.096 18.770 -11.938 1.00 84.62 81 ALA A CA 1
ATOM 613 C C . ALA A 1 81 ? 17.902 18.820 -10.431 1.00 84.62 81 ALA A C 1
ATOM 615 O O . ALA A 1 81 ? 18.667 19.479 -9.735 1.00 84.62 81 ALA A O 1
ATOM 616 N N . ALA A 1 82 ? 16.885 18.122 -9.936 1.00 85.00 82 ALA A N 1
ATOM 617 C CA . ALA A 1 82 ? 16.756 17.889 -8.510 1.00 85.00 82 ALA A CA 1
ATOM 618 C C . ALA A 1 82 ? 17.589 16.661 -8.146 1.00 85.00 82 ALA A C 1
ATOM 620 O O . ALA A 1 82 ? 17.422 15.594 -8.729 1.00 85.00 82 ALA A O 1
ATOM 621 N N . THR A 1 83 ? 18.504 16.824 -7.199 1.00 81.25 83 THR A N 1
ATOM 622 C CA . THR A 1 83 ? 19.394 15.755 -6.724 1.00 81.25 83 THR A CA 1
ATOM 623 C C . THR A 1 83 ? 18.953 15.188 -5.381 1.00 81.25 83 THR A C 1
ATOM 625 O O . THR A 1 83 ? 19.488 14.181 -4.932 1.00 81.25 83 THR A O 1
ATOM 628 N N . GLY A 1 84 ? 17.955 15.807 -4.753 1.00 79.19 84 GLY A N 1
ATOM 629 C CA . GLY A 1 84 ? 17.309 15.293 -3.558 1.00 79.19 84 GLY A CA 1
ATOM 630 C C . GLY A 1 84 ? 16.192 16.214 -3.102 1.00 79.19 84 GLY A C 1
ATOM 631 O O . GLY A 1 84 ? 16.245 17.429 -3.308 1.00 79.19 84 GLY A O 1
ATOM 632 N N . VAL A 1 85 ? 15.180 15.639 -2.475 1.00 83.12 85 VAL A N 1
ATOM 633 C CA . VAL A 1 85 ? 14.128 16.381 -1.794 1.00 83.12 85 VAL A CA 1
ATOM 634 C C . VAL A 1 85 ? 14.012 15.800 -0.399 1.00 83.12 85 VAL A C 1
ATOM 636 O O . VAL A 1 85 ? 13.605 14.655 -0.241 1.00 83.12 85 VAL A O 1
ATOM 639 N N . ASP A 1 86 ? 14.384 16.597 0.600 1.00 80.88 86 ASP A N 1
ATOM 640 C CA . ASP A 1 86 ? 14.151 16.250 1.996 1.00 80.88 86 ASP A CA 1
ATOM 641 C C . ASP A 1 86 ? 12.919 17.006 2.494 1.00 80.88 86 ASP A C 1
ATOM 643 O O . ASP A 1 86 ? 12.604 18.120 2.055 1.00 80.88 86 ASP A O 1
ATOM 647 N N . HIS A 1 87 ? 12.209 16.414 3.439 1.00 78.56 87 HIS A N 1
ATOM 648 C CA . HIS A 1 87 ? 11.091 17.059 4.106 1.00 78.56 87 HIS A CA 1
ATOM 649 C C . HIS A 1 87 ? 11.417 17.187 5.595 1.00 78.56 87 HIS A C 1
ATOM 651 O O . HIS A 1 87 ? 12.060 16.339 6.202 1.00 78.56 87 HIS A O 1
ATOM 657 N N . SER A 1 88 ? 11.013 18.291 6.199 1.00 70.62 88 SER A N 1
ATOM 658 C CA . SER A 1 88 ? 10.984 18.444 7.652 1.00 70.62 88 SER A CA 1
ATOM 659 C C . SER A 1 88 ? 9.578 18.882 8.034 1.00 70.62 88 SER A C 1
ATOM 661 O O . SER A 1 88 ? 8.854 19.392 7.182 1.00 70.62 88 SER A O 1
ATOM 663 N N . GLY A 1 89 ? 9.173 18.757 9.297 1.00 62.50 89 GLY A N 1
ATOM 664 C CA . GLY A 1 89 ? 7.870 19.281 9.733 1.00 62.50 89 GLY A CA 1
ATOM 665 C C . GLY A 1 89 ? 7.675 20.795 9.504 1.00 62.50 89 GLY A C 1
ATOM 666 O O . GLY A 1 89 ? 6.556 21.287 9.615 1.00 62.50 89 GLY A O 1
ATOM 667 N N . LEU A 1 90 ? 8.739 21.548 9.182 1.00 70.44 90 LEU A N 1
ATOM 668 C CA . LEU A 1 90 ? 8.722 23.011 9.051 1.00 70.44 90 LEU A CA 1
ATOM 669 C C . LEU A 1 90 ? 8.970 23.522 7.626 1.00 70.44 90 LEU A C 1
ATOM 671 O O . LEU A 1 90 ? 8.476 24.590 7.271 1.00 70.44 90 LEU A O 1
ATOM 675 N N . GLU A 1 91 ? 9.752 22.807 6.820 1.00 86.12 91 GLU A N 1
ATOM 676 C CA . GLU A 1 91 ? 10.079 23.194 5.445 1.00 86.12 91 GLU A CA 1
ATOM 677 C C . GLU A 1 91 ? 10.427 21.989 4.555 1.00 86.12 91 GLU A C 1
ATOM 679 O O . GLU A 1 91 ? 10.918 20.963 5.027 1.00 86.12 91 GLU A O 1
ATOM 684 N N . ILE A 1 92 ? 10.198 22.137 3.251 1.00 87.19 92 ILE A N 1
ATOM 685 C CA . ILE A 1 92 ? 10.707 21.249 2.203 1.00 87.19 92 ILE A CA 1
ATOM 686 C C . ILE A 1 92 ? 12.111 21.721 1.842 1.00 87.19 92 ILE A C 1
ATOM 688 O O . ILE A 1 92 ? 12.293 22.891 1.517 1.00 87.19 92 ILE A O 1
ATOM 692 N N . LEU A 1 93 ? 13.095 20.830 1.850 1.00 88.81 93 LEU A N 1
ATOM 693 C CA . LEU A 1 93 ? 14.458 21.106 1.418 1.00 88.81 93 LEU A CA 1
ATOM 694 C C . LEU A 1 93 ? 14.701 20.499 0.032 1.00 88.81 93 LEU A C 1
ATOM 696 O O . LEU A 1 93 ? 15.052 19.332 -0.115 1.00 88.81 93 LEU A O 1
ATOM 700 N N . LEU A 1 94 ? 14.517 21.317 -1.000 1.00 90.75 94 LEU A N 1
ATOM 701 C CA . LEU A 1 94 ? 14.762 20.946 -2.389 1.00 90.75 94 LEU A CA 1
ATOM 702 C C . LEU A 1 94 ? 16.240 21.171 -2.733 1.00 90.75 94 LEU A C 1
ATOM 704 O O . LEU A 1 94 ? 16.739 22.297 -2.702 1.00 90.75 94 LEU A O 1
ATOM 708 N N . THR A 1 95 ? 16.935 20.101 -3.091 1.00 89.25 95 THR A N 1
ATOM 709 C CA . THR A 1 95 ? 18.333 20.127 -3.522 1.00 89.25 95 THR A CA 1
ATOM 710 C C . THR A 1 95 ? 18.388 20.086 -5.041 1.00 89.25 95 THR A C 1
ATOM 712 O O . THR A 1 95 ? 17.873 19.151 -5.653 1.00 89.25 95 THR A O 1
ATOM 715 N N . ILE A 1 96 ? 19.001 21.101 -5.648 1.00 88.62 96 ILE A N 1
ATOM 716 C CA . ILE A 1 96 ? 19.155 21.213 -7.099 1.00 88.62 96 ILE A CA 1
ATOM 717 C C . ILE A 1 96 ? 20.623 21.286 -7.506 1.00 88.62 96 ILE A C 1
ATOM 719 O O . ILE A 1 96 ? 21.454 21.838 -6.785 1.00 88.62 96 ILE A O 1
ATOM 723 N N . ASP A 1 97 ? 20.923 20.783 -8.697 1.00 84.81 97 ASP A N 1
ATOM 724 C CA . ASP A 1 97 ? 22.240 20.885 -9.314 1.00 84.81 97 ASP A CA 1
ATOM 725 C C . ASP A 1 97 ? 22.151 21.102 -10.834 1.00 84.81 97 ASP A C 1
ATOM 727 O O . ASP A 1 97 ? 21.109 20.907 -11.468 1.00 84.81 97 ASP A O 1
ATOM 731 N N . ALA A 1 98 ? 23.252 21.545 -11.430 1.00 82.88 98 ALA A N 1
ATOM 732 C CA . ALA A 1 98 ? 23.411 21.651 -12.868 1.00 82.88 98 ALA A CA 1
ATOM 733 C C . ALA A 1 98 ? 23.727 20.278 -13.472 1.00 82.88 98 ALA A C 1
ATOM 735 O O . ALA A 1 98 ? 24.696 19.617 -13.108 1.00 82.88 98 ALA A O 1
ATOM 736 N N . SER A 1 99 ? 22.933 19.861 -14.455 1.00 77.00 99 SER A N 1
ATOM 737 C CA . SER A 1 99 ? 23.249 18.686 -15.264 1.00 77.00 99 SER A CA 1
ATOM 738 C C . SER A 1 99 ? 24.087 19.121 -16.466 1.00 77.00 99 SER A C 1
ATOM 740 O O . SER A 1 99 ? 23.627 19.922 -17.280 1.00 77.00 99 SER A O 1
ATOM 742 N N . TYR A 1 100 ? 25.319 18.622 -16.568 1.00 77.25 100 TYR A N 1
ATOM 743 C CA . TYR A 1 100 ? 26.250 18.937 -17.657 1.00 77.25 100 TYR A CA 1
ATOM 744 C C . TYR A 1 100 ? 26.149 17.914 -18.795 1.00 77.25 100 TYR A C 1
ATOM 746 O O . TYR A 1 100 ? 25.920 16.728 -18.544 1.00 77.25 100 TYR A O 1
ATOM 754 N N . SER A 1 101 ? 26.359 18.350 -20.044 1.00 63.59 101 SER A N 1
ATOM 755 C CA . SER A 1 101 ? 26.437 17.408 -21.173 1.00 63.59 101 SER A CA 1
ATOM 756 C C . SER A 1 101 ? 27.653 16.489 -21.018 1.00 63.59 101 SER A C 1
ATOM 758 O O . SER A 1 101 ? 28.772 16.958 -20.798 1.00 63.59 101 SER A O 1
ATOM 760 N N . ARG A 1 102 ? 27.440 15.175 -21.156 1.00 61.34 102 ARG A N 1
ATOM 761 C CA . ARG A 1 102 ? 28.518 14.175 -21.257 1.00 61.34 102 ARG A CA 1
ATOM 762 C C . ARG A 1 102 ? 29.033 14.002 -22.692 1.00 61.34 102 ARG A C 1
ATOM 764 O O . ARG A 1 102 ? 30.016 13.292 -22.894 1.00 61.34 102 ARG A O 1
ATOM 771 N N . GLU A 1 103 ? 28.409 14.645 -23.678 1.00 55.12 103 GLU A N 1
ATOM 772 C CA . GLU A 1 103 ? 28.743 14.496 -25.094 1.00 55.12 103 GLU A CA 1
ATOM 773 C C . GLU A 1 103 ? 29.547 15.680 -25.638 1.00 55.12 103 GLU A C 1
ATOM 775 O O . GLU A 1 103 ? 29.177 16.830 -25.459 1.00 55.12 103 GLU A O 1
ATOM 780 N N . SER A 1 104 ? 30.622 15.359 -26.369 1.00 58.72 104 SER A N 1
ATOM 781 C CA . SER A 1 104 ? 31.519 16.223 -27.157 1.00 58.72 104 SER A CA 1
ATOM 782 C C . SER A 1 104 ? 32.034 17.533 -26.515 1.00 58.72 104 SER A C 1
ATOM 784 O O . SER A 1 104 ? 31.333 18.343 -25.917 1.00 58.72 104 SER A O 1
ATOM 786 N N . ARG A 1 105 ? 33.318 17.824 -26.743 1.00 60.56 105 ARG A N 1
ATOM 787 C CA . ARG A 1 105 ? 33.981 19.051 -26.264 1.00 60.56 105 ARG A CA 1
ATOM 788 C C . ARG A 1 105 ? 33.319 20.347 -26.769 1.00 60.56 105 ARG A C 1
ATOM 790 O O . ARG A 1 105 ? 33.527 21.393 -26.169 1.00 60.56 105 ARG A O 1
ATOM 797 N N . GLU A 1 106 ? 32.541 20.272 -27.850 1.00 60.44 106 GLU A N 1
ATOM 798 C CA . GLU A 1 106 ? 31.828 21.404 -28.452 1.00 60.44 106 GLU A CA 1
ATOM 799 C C . GLU A 1 106 ? 30.547 21.783 -27.694 1.00 60.44 106 GLU A C 1
ATOM 801 O O . GLU A 1 106 ? 30.295 22.972 -27.511 1.00 60.44 106 GLU A O 1
ATOM 806 N N . GLN A 1 107 ? 29.767 20.823 -27.180 1.00 59.34 107 GLN A N 1
ATOM 807 C CA . GLN A 1 107 ? 28.559 21.134 -26.393 1.00 59.34 107 GLN A CA 1
ATOM 808 C C . GLN A 1 107 ? 28.899 21.691 -25.003 1.00 59.34 107 GLN A C 1
ATOM 810 O O . GLN A 1 107 ? 28.182 22.544 -24.484 1.00 59.34 107 GLN A O 1
ATOM 815 N N . ALA A 1 108 ? 30.037 21.289 -24.429 1.00 63.44 108 ALA A N 1
ATOM 816 C CA . ALA A 1 108 ? 30.563 21.877 -23.194 1.00 63.44 108 ALA A CA 1
ATOM 817 C C . ALA A 1 108 ? 30.927 23.373 -23.337 1.00 63.44 108 ALA A C 1
ATOM 819 O O . ALA A 1 108 ? 31.082 24.069 -22.335 1.00 63.44 108 ALA A O 1
ATOM 820 N N . MET A 1 109 ? 31.055 23.876 -24.572 1.00 74.12 109 MET A N 1
ATOM 821 C CA . MET A 1 109 ? 31.368 25.275 -24.882 1.00 74.12 109 MET A CA 1
ATOM 822 C C . MET A 1 109 ? 30.146 26.089 -25.339 1.00 74.12 109 MET A C 1
ATOM 824 O O . MET A 1 109 ? 30.321 27.211 -25.810 1.00 74.12 109 MET A O 1
ATOM 828 N N . GLN A 1 110 ? 28.921 25.571 -25.212 1.00 81.75 110 GLN A N 1
ATOM 829 C CA . GLN A 1 110 ? 27.711 26.336 -25.525 1.00 81.75 110 GLN A CA 1
ATOM 830 C C . GLN A 1 110 ? 27.176 27.073 -24.292 1.00 81.75 110 GLN A C 1
ATOM 832 O O . GLN A 1 110 ? 27.085 26.503 -23.204 1.00 81.75 110 GLN A O 1
ATOM 837 N N . GLU A 1 111 ? 26.815 28.344 -24.476 1.00 86.56 111 GLU A N 1
ATOM 838 C CA . GLU A 1 111 ? 26.101 29.141 -23.476 1.00 86.56 111 GLU A CA 1
ATOM 839 C C . GLU A 1 111 ? 24.615 28.753 -23.487 1.00 86.56 111 GLU A C 1
ATOM 841 O O . GLU A 1 111 ? 23.974 28.685 -24.537 1.00 86.56 111 GLU A O 1
ATOM 846 N N . THR A 1 112 ? 24.064 28.491 -22.309 1.00 88.62 112 THR A N 1
ATOM 847 C CA . THR A 1 112 ? 22.708 27.968 -22.098 1.00 88.62 112 THR A CA 1
ATOM 848 C C . THR A 1 112 ? 21.969 28.823 -21.074 1.00 88.62 112 THR A C 1
ATOM 850 O O . THR A 1 112 ? 22.590 29.561 -20.317 1.00 88.62 112 THR A O 1
ATOM 853 N N . THR A 1 113 ? 20.639 28.741 -21.047 1.00 88.12 113 THR A N 1
ATOM 854 C CA . THR A 1 113 ? 19.788 29.321 -19.994 1.00 88.12 113 THR A CA 1
ATOM 855 C C . THR A 1 113 ? 19.005 28.209 -19.315 1.00 88.12 113 THR A C 1
ATOM 857 O O . THR A 1 113 ? 17.776 28.180 -19.347 1.00 88.12 113 THR A O 1
ATOM 860 N N . ALA A 1 114 ? 19.736 27.251 -18.751 1.00 87.62 114 ALA A N 1
ATOM 861 C CA . ALA A 1 114 ? 19.169 26.019 -18.232 1.00 87.62 114 ALA A CA 1
ATOM 862 C C . ALA A 1 114 ? 18.092 26.259 -17.164 1.00 87.62 114 ALA A C 1
ATOM 864 O O . ALA A 1 114 ? 18.213 27.156 -16.319 1.00 87.62 114 ALA A O 1
ATOM 865 N N . TRP A 1 115 ? 17.057 25.423 -17.181 1.00 91.69 115 TRP A N 1
ATOM 866 C CA . TRP A 1 115 ? 15.962 25.471 -16.218 1.00 91.69 115 TRP A CA 1
ATOM 867 C C . TRP A 1 115 ? 15.505 24.087 -15.767 1.00 91.69 115 TRP A C 1
ATOM 869 O O . TRP A 1 115 ? 15.837 23.071 -16.384 1.00 91.69 115 TRP A O 1
ATOM 879 N N . GLY A 1 116 ? 14.752 24.078 -14.672 1.00 89.81 116 GLY A N 1
ATOM 880 C CA . GLY A 1 116 ? 14.035 22.931 -14.143 1.00 89.81 116 GLY A CA 1
ATOM 881 C C . GLY A 1 116 ? 12.753 23.371 -13.437 1.00 89.81 116 GLY A C 1
ATOM 882 O O . GLY A 1 116 ? 12.700 24.458 -12.858 1.00 89.81 116 GLY A O 1
ATOM 883 N N . LEU A 1 117 ? 11.718 22.544 -13.511 1.00 90.56 117 LEU A N 1
ATOM 884 C CA . LEU A 1 117 ? 10.437 22.720 -12.838 1.00 90.56 117 LEU A CA 1
ATOM 885 C C . LEU A 1 117 ? 10.143 21.448 -12.043 1.00 90.56 117 LEU A C 1
ATOM 887 O O . LEU A 1 117 ? 10.034 20.368 -12.623 1.00 90.56 117 LEU A O 1
ATOM 891 N N . PHE A 1 118 ? 10.050 21.590 -10.724 1.00 91.19 118 PHE A N 1
ATOM 892 C CA . PHE A 1 118 ? 10.032 20.470 -9.782 1.00 91.19 118 PHE A CA 1
ATOM 893 C C . PHE A 1 118 ? 8.714 20.427 -9.037 1.00 91.19 118 PHE A C 1
ATOM 895 O O . PHE A 1 118 ? 8.350 21.414 -8.398 1.00 91.19 118 PHE A O 1
ATOM 902 N N . MET A 1 119 ? 8.022 19.293 -9.086 1.00 89.56 119 MET A N 1
ATOM 903 C CA . MET A 1 119 ? 6.832 19.082 -8.271 1.00 89.56 119 MET A CA 1
ATOM 904 C C . MET A 1 119 ? 7.219 18.788 -6.821 1.00 89.56 119 MET A C 1
ATOM 906 O O . MET A 1 119 ? 8.097 17.970 -6.561 1.00 89.56 119 MET A O 1
ATOM 910 N N . ILE A 1 120 ? 6.572 19.478 -5.884 1.00 88.56 120 ILE A N 1
ATOM 911 C CA . ILE A 1 120 ? 6.794 19.336 -4.444 1.00 88.56 120 ILE A CA 1
ATOM 912 C C . ILE A 1 120 ? 5.454 19.260 -3.693 1.00 88.56 120 ILE A C 1
ATOM 914 O O . ILE A 1 120 ? 4.456 19.816 -4.169 1.00 88.56 120 ILE A O 1
ATOM 918 N N . PRO A 1 121 ? 5.408 18.630 -2.508 1.00 82.19 121 PRO A N 1
ATOM 919 C CA . PRO A 1 121 ? 4.201 18.598 -1.689 1.00 82.19 121 PRO A CA 1
ATOM 920 C C . PRO A 1 121 ? 3.651 19.985 -1.320 1.00 82.19 121 PRO A C 1
ATOM 922 O O . PRO A 1 121 ? 4.366 20.998 -1.249 1.00 82.19 121 PRO A O 1
ATOM 925 N N . LEU A 1 122 ? 2.343 20.036 -1.058 1.00 81.69 122 LEU A N 1
ATOM 926 C CA . LEU A 1 122 ? 1.665 21.250 -0.595 1.00 81.69 122 LEU A CA 1
ATOM 927 C C . LEU A 1 122 ? 2.131 21.670 0.810 1.00 81.69 122 LEU A C 1
ATOM 929 O O . LEU A 1 122 ? 2.213 22.863 1.100 1.00 81.69 122 LEU A O 1
ATOM 933 N N . THR A 1 123 ? 2.492 20.699 1.646 1.00 73.69 123 THR A N 1
ATOM 934 C CA . THR A 1 123 ? 2.945 20.893 3.025 1.00 73.69 123 THR A CA 1
ATOM 935 C C . THR A 1 123 ? 4.305 20.234 3.263 1.00 73.69 123 THR A C 1
ATOM 937 O O . THR A 1 123 ? 4.546 19.154 2.728 1.00 73.69 123 THR A O 1
ATOM 940 N N . PRO A 1 124 ? 5.182 20.847 4.079 1.00 77.12 124 PRO A N 1
ATOM 941 C CA . PRO A 1 124 ? 5.032 22.157 4.733 1.00 77.12 124 PRO A CA 1
ATOM 942 C C . PRO A 1 124 ? 5.093 23.343 3.750 1.00 77.12 124 PRO A C 1
ATOM 944 O O . PRO A 1 124 ? 5.637 23.243 2.652 1.00 77.12 124 PRO A O 1
ATOM 947 N N . GLU A 1 125 ? 4.523 24.491 4.136 1.00 85.31 125 GLU A N 1
ATOM 948 C CA . GLU A 1 125 ? 4.389 25.661 3.249 1.00 85.31 125 GLU A CA 1
ATOM 949 C C . GLU A 1 125 ? 5.739 26.261 2.829 1.00 85.31 125 GLU A C 1
ATOM 951 O O . GLU A 1 125 ? 5.888 26.752 1.710 1.00 85.31 125 GLU A O 1
ATOM 956 N N . ARG A 1 126 ? 6.740 26.210 3.703 1.00 88.12 126 ARG A N 1
ATOM 957 C CA . ARG A 1 126 ? 8.056 26.776 3.429 1.00 88.12 126 ARG A CA 1
ATOM 958 C C . ARG A 1 126 ? 8.889 25.826 2.575 1.00 88.12 126 ARG A C 1
ATOM 960 O O . ARG A 1 126 ? 8.942 24.631 2.843 1.00 88.12 126 ARG A O 1
ATOM 967 N N . VAL A 1 127 ? 9.583 26.359 1.576 1.00 91.94 127 VAL A N 1
ATOM 968 C CA . VAL A 1 127 ? 10.469 25.594 0.693 1.00 91.94 127 VAL A CA 1
ATOM 969 C C . VAL A 1 127 ? 11.842 26.242 0.672 1.00 91.94 127 VAL A C 1
ATOM 971 O O . VAL A 1 127 ? 12.012 27.361 0.196 1.00 91.94 127 VAL A O 1
ATOM 974 N N . ARG A 1 128 ? 12.848 25.535 1.166 1.00 93.00 128 ARG A N 1
ATOM 975 C CA . ARG A 1 128 ? 14.249 25.913 1.064 1.00 93.00 128 ARG A CA 1
ATOM 976 C C . ARG A 1 128 ? 14.866 25.219 -0.137 1.00 93.00 128 ARG A C 1
ATOM 978 O O . ARG A 1 128 ? 14.873 23.999 -0.218 1.00 93.00 128 ARG A O 1
ATOM 985 N N . VAL A 1 129 ? 15.413 25.999 -1.056 1.00 91.62 129 VAL A N 1
ATOM 986 C CA . VAL A 1 129 ? 16.135 25.479 -2.216 1.00 91.62 129 VAL A CA 1
ATOM 987 C C . VAL A 1 129 ? 17.626 25.620 -1.947 1.00 91.62 129 VAL A C 1
ATOM 989 O O . VAL A 1 129 ? 18.091 26.720 -1.635 1.00 91.62 129 VAL A O 1
ATOM 992 N N . ARG A 1 130 ? 18.379 24.525 -2.058 1.00 91.00 130 ARG A N 1
ATOM 993 C CA . ARG A 1 130 ? 19.838 24.500 -1.898 1.00 91.00 130 ARG A CA 1
ATOM 994 C C . ARG A 1 130 ? 20.532 23.913 -3.122 1.00 91.00 130 ARG A C 1
ATOM 996 O O . ARG A 1 130 ? 19.937 23.127 -3.852 1.00 91.00 130 ARG A O 1
ATOM 1003 N N . ARG A 1 131 ? 21.796 24.275 -3.322 1.00 87.62 131 ARG A N 1
ATOM 1004 C CA . ARG A 1 131 ? 22.680 23.693 -4.343 1.00 87.62 131 ARG A CA 1
ATOM 1005 C C . ARG A 1 131 ? 24.021 23.302 -3.741 1.00 87.62 131 ARG A C 1
ATOM 1007 O O . ARG A 1 131 ? 24.388 23.828 -2.689 1.00 87.62 131 ARG A O 1
ATOM 1014 N N . ASN A 1 132 ? 24.754 22.424 -4.415 1.00 80.88 132 ASN A N 1
ATOM 1015 C CA . ASN A 1 132 ? 26.142 22.158 -4.060 1.00 80.88 132 ASN A CA 1
ATOM 1016 C C . ASN A 1 132 ? 27.023 23.328 -4.536 1.00 80.88 132 ASN A C 1
ATOM 1018 O O . ASN A 1 132 ? 26.984 23.706 -5.704 1.00 80.88 132 ASN A O 1
ATOM 1022 N N . ALA A 1 133 ? 27.778 23.926 -3.620 1.00 82.19 133 ALA A N 1
ATOM 1023 C CA . ALA A 1 133 ? 28.720 25.013 -3.865 1.00 82.19 133 ALA A CA 1
ATOM 1024 C C . ALA A 1 133 ? 30.187 24.549 -3.785 1.00 82.19 133 ALA A C 1
ATOM 1026 O O . ALA A 1 133 ? 31.089 25.385 -3.828 1.00 82.19 133 ALA A O 1
ATOM 1027 N N . SER A 1 134 ? 30.443 23.240 -3.664 1.00 77.94 134 SER A N 1
ATOM 1028 C CA . SER A 1 134 ? 31.804 22.699 -3.665 1.00 77.94 134 SER A CA 1
ATOM 1029 C C . SER A 1 134 ? 32.523 23.000 -4.982 1.00 77.94 134 SER A C 1
ATOM 1031 O O . SER A 1 134 ? 32.024 22.691 -6.061 1.00 77.94 134 SER A O 1
ATOM 1033 N N . GLU A 1 135 ? 33.734 23.556 -4.890 1.00 70.00 135 GLU A N 1
ATOM 1034 C CA . GLU A 1 135 ? 34.630 23.744 -6.043 1.00 70.00 135 GLU A CA 1
ATOM 1035 C C . GLU A 1 135 ? 35.250 22.416 -6.522 1.00 70.00 135 GLU A C 1
ATOM 1037 O O . GLU A 1 135 ? 35.680 22.305 -7.670 1.00 70.00 135 GLU A O 1
ATOM 1042 N N . ASP A 1 136 ? 35.278 21.405 -5.648 1.00 70.56 136 ASP A N 1
ATOM 1043 C CA . ASP A 1 136 ? 35.754 20.054 -5.937 1.00 70.56 136 ASP A CA 1
ATOM 1044 C C . ASP A 1 136 ? 34.571 19.086 -6.081 1.00 70.56 136 ASP A C 1
ATOM 1046 O O . ASP A 1 136 ? 33.887 18.770 -5.105 1.00 70.56 136 ASP A O 1
ATOM 1050 N N . LEU A 1 137 ? 34.355 18.591 -7.303 1.00 59.31 137 LEU A N 1
ATOM 1051 C CA . LEU A 1 137 ? 33.307 17.617 -7.634 1.00 59.31 137 LEU A CA 1
ATOM 1052 C C . LEU A 1 137 ? 33.519 16.243 -6.963 1.00 59.31 137 LEU A C 1
ATOM 1054 O O . LEU A 1 137 ? 32.608 15.420 -6.996 1.00 59.31 137 LEU A O 1
ATOM 1058 N N . GLY A 1 138 ? 34.699 15.978 -6.383 1.00 54.94 138 GLY A N 1
ATOM 1059 C CA . GLY A 1 138 ? 35.011 14.747 -5.647 1.00 54.94 138 GLY A CA 1
ATOM 1060 C C . GLY A 1 138 ? 35.068 14.894 -4.120 1.00 54.94 138 GLY A C 1
ATOM 1061 O O . GLY A 1 138 ? 35.336 13.903 -3.440 1.00 54.94 138 GLY A O 1
ATOM 1062 N N . GLY A 1 139 ? 34.858 16.101 -3.583 1.00 68.62 139 GLY A N 1
ATOM 1063 C CA . GLY A 1 139 ? 34.892 16.387 -2.146 1.00 68.62 139 GLY A CA 1
ATOM 1064 C C . GLY A 1 139 ? 33.523 16.297 -1.463 1.00 68.62 139 GLY A C 1
ATOM 1065 O O . GLY A 1 139 ? 32.491 16.154 -2.114 1.00 68.62 139 GLY A O 1
ATOM 1066 N N . GLU A 1 140 ? 33.511 16.423 -0.132 1.00 69.19 140 GLU A N 1
ATOM 1067 C CA . GLU A 1 140 ? 32.268 16.537 0.645 1.00 69.19 140 GLU A CA 1
ATOM 1068 C C . GLU A 1 140 ? 31.414 17.720 0.131 1.00 69.19 140 GLU A C 1
ATOM 1070 O O . GLU A 1 140 ? 31.941 18.835 -0.009 1.00 69.19 140 GLU A O 1
ATOM 1075 N N . PRO A 1 141 ? 30.116 17.519 -0.169 1.00 75.00 141 PRO A N 1
ATOM 1076 C CA . PRO A 1 141 ? 29.244 18.576 -0.673 1.00 75.00 141 PRO A CA 1
ATOM 1077 C C . PRO A 1 141 ? 29.116 19.752 0.303 1.00 75.00 141 PRO A C 1
ATOM 1079 O O . PRO A 1 141 ? 28.788 19.579 1.479 1.00 75.00 141 PRO A O 1
ATOM 1082 N N . GLN A 1 142 ? 29.306 20.973 -0.194 1.00 80.12 142 GLN A N 1
ATOM 1083 C CA . GLN A 1 142 ? 29.073 22.207 0.550 1.00 80.12 142 GLN A CA 1
ATOM 1084 C C . GLN A 1 1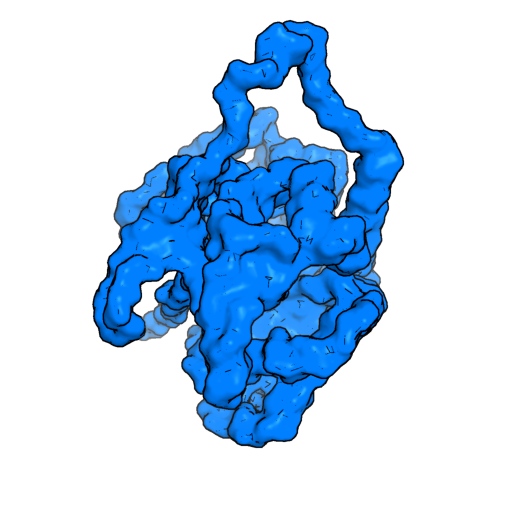42 ? 27.741 22.802 0.118 1.00 80.12 142 GLN A C 1
ATOM 1086 O O . GLN A 1 142 ? 27.632 23.468 -0.905 1.00 80.12 142 GLN A O 1
ATOM 1091 N N . TRP A 1 143 ? 26.700 22.548 0.900 1.00 83.50 143 TRP A N 1
ATOM 1092 C CA . TRP A 1 143 ? 25.353 22.988 0.564 1.00 83.50 143 TRP A CA 1
ATOM 1093 C C . TRP A 1 143 ? 25.143 24.485 0.826 1.00 83.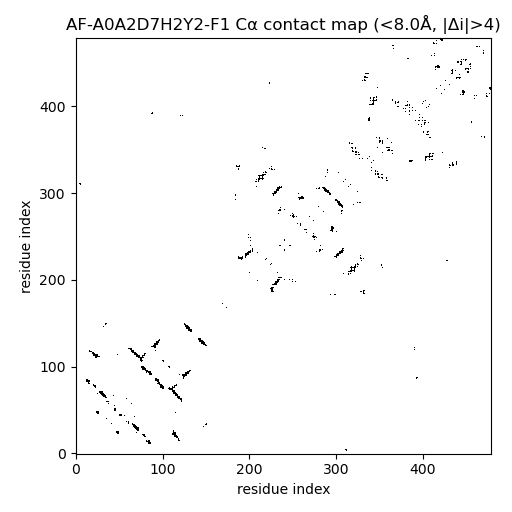50 143 TRP A C 1
ATOM 1095 O O . TRP A 1 143 ? 25.234 24.950 1.961 1.00 83.50 143 TRP A O 1
ATOM 1105 N N . GLU A 1 144 ? 24.775 25.231 -0.215 1.00 88.94 144 GLU A N 1
ATOM 1106 C CA . GLU A 1 144 ? 24.396 26.644 -0.144 1.00 88.94 144 GLU A CA 1
ATOM 1107 C C . GLU A 1 144 ? 22.882 26.793 -0.342 1.00 88.94 144 GLU A C 1
ATOM 1109 O O . GLU A 1 144 ? 22.321 26.273 -1.306 1.00 88.94 144 GLU A O 1
ATOM 1114 N N . THR A 1 145 ? 22.206 27.537 0.541 1.00 89.44 145 THR A N 1
ATOM 1115 C CA . THR A 1 145 ? 20.795 27.908 0.339 1.00 89.44 145 THR A CA 1
ATOM 1116 C C . THR A 1 145 ? 20.694 29.030 -0.690 1.00 89.44 145 THR A C 1
ATOM 1118 O O . THR A 1 145 ? 21.193 30.128 -0.459 1.00 89.44 145 THR A O 1
ATOM 1121 N N . VAL A 1 146 ? 20.004 28.769 -1.798 1.00 89.69 146 VAL A N 1
ATOM 1122 C CA . VAL A 1 146 ? 19.825 29.714 -2.913 1.00 89.69 146 VAL A CA 1
ATOM 1123 C C . VAL A 1 146 ? 18.470 30.412 -2.899 1.00 89.69 146 VAL A C 1
ATOM 1125 O O . VAL A 1 146 ? 18.340 31.500 -3.456 1.00 89.69 146 VAL A O 1
ATOM 1128 N N . ALA A 1 147 ? 17.464 29.822 -2.250 1.00 89.88 147 ALA A N 1
ATOM 1129 C CA . ALA A 1 147 ? 16.185 30.477 -2.007 1.00 89.88 147 ALA A CA 1
ATOM 1130 C C . ALA A 1 147 ? 15.483 29.909 -0.773 1.00 89.88 147 ALA A C 1
ATOM 1132 O O . ALA A 1 147 ? 15.636 28.739 -0.428 1.00 89.88 147 ALA A O 1
ATOM 1133 N N . VAL A 1 148 ? 14.659 30.746 -0.150 1.00 91.19 148 VAL A N 1
ATOM 1134 C CA . VAL A 1 148 ? 13.623 30.334 0.797 1.00 91.19 148 VAL A CA 1
ATOM 1135 C C . VAL A 1 148 ? 12.320 30.906 0.263 1.00 91.19 148 VAL A C 1
ATOM 1137 O O . VAL A 1 148 ? 12.203 32.117 0.093 1.00 91.19 148 VAL A O 1
ATOM 1140 N N . LEU A 1 149 ? 11.382 30.029 -0.063 1.00 91.31 149 LEU A N 1
ATOM 1141 C CA . LEU A 1 149 ? 10.115 30.355 -0.693 1.00 91.31 149 LEU A CA 1
ATOM 1142 C C . LEU A 1 149 ? 8.994 30.081 0.303 1.00 91.31 149 LEU A C 1
ATOM 1144 O O . LEU A 1 149 ? 8.931 29.004 0.891 1.00 91.31 149 LEU A O 1
ATOM 1148 N N . GLU A 1 150 ? 8.103 31.045 0.466 1.00 88.31 150 GLU A N 1
ATOM 1149 C CA . GLU A 1 150 ? 6.893 30.925 1.273 1.00 88.31 150 GLU A CA 1
ATOM 1150 C C . GLU A 1 150 ? 5.719 31.439 0.428 1.00 88.31 150 GLU A C 1
ATOM 1152 O O . GLU A 1 150 ? 5.923 32.315 -0.423 1.00 88.31 150 GLU A O 1
ATOM 1157 N N . PRO A 1 151 ? 4.498 30.907 0.604 1.00 77.38 151 PRO A N 1
ATOM 1158 C CA . PRO A 1 151 ? 3.304 31.523 0.045 1.00 77.38 151 PRO A CA 1
ATOM 1159 C C . PRO A 1 151 ? 3.178 32.931 0.647 1.00 77.38 151 PRO A C 1
ATOM 1161 O O . PRO A 1 151 ? 2.992 33.079 1.849 1.00 77.38 151 PRO A O 1
ATOM 1164 N N . ASP A 1 152 ? 3.365 33.965 -0.170 1.00 68.31 152 ASP A N 1
ATOM 1165 C CA . ASP A 1 152 ? 3.544 35.354 0.268 1.00 68.31 152 ASP A CA 1
ATOM 1166 C C . ASP A 1 152 ? 2.391 35.833 1.186 1.00 68.31 152 ASP A C 1
ATOM 1168 O O . ASP A 1 152 ? 1.246 36.012 0.752 1.00 68.31 152 ASP A O 1
ATOM 1172 N N . ASP A 1 153 ? 2.678 36.043 2.476 1.00 47.00 153 ASP A N 1
ATOM 1173 C CA . ASP A 1 153 ? 1.721 36.521 3.476 1.00 47.00 153 ASP A CA 1
ATOM 1174 C C . ASP A 1 153 ? 1.843 38.058 3.610 1.00 47.00 153 ASP A C 1
ATOM 1176 O O . ASP A 1 153 ? 2.907 38.571 3.954 1.00 47.00 153 ASP A O 1
ATOM 1180 N N . ARG A 1 154 ? 0.722 38.789 3.409 1.00 37.44 154 ARG A N 1
ATOM 1181 C CA . ARG A 1 154 ? 0.444 40.207 3.810 1.00 37.44 154 ARG A CA 1
ATOM 1182 C C . ARG A 1 154 ? 0.263 41.338 2.773 1.00 37.44 154 ARG A C 1
ATOM 1184 O O . ARG A 1 154 ? 0.354 42.505 3.156 1.00 37.44 154 ARG A O 1
ATOM 1191 N N . ARG A 1 155 ? -0.168 41.107 1.526 1.00 34.16 155 ARG A N 1
ATOM 1192 C CA . ARG A 1 155 ? -0.829 42.203 0.744 1.00 34.16 155 ARG A CA 1
ATOM 1193 C C . ARG A 1 155 ? -2.193 41.894 0.133 1.00 34.16 155 ARG A C 1
ATOM 1195 O O . ARG A 1 155 ? -2.890 42.817 -0.279 1.00 34.16 155 ARG A O 1
ATOM 1202 N N . SER A 1 156 ? -2.640 40.647 0.173 1.00 38.22 156 SER A N 1
ATOM 1203 C CA . SER A 1 156 ? -3.950 40.220 -0.342 1.00 38.22 156 SER A CA 1
ATOM 1204 C C . SER A 1 156 ? -5.013 40.021 0.753 1.00 38.22 156 SER A C 1
ATOM 1206 O O . SER A 1 156 ? -6.207 40.082 0.463 1.00 38.22 156 SER A O 1
ATOM 1208 N N . ARG A 1 157 ? -4.626 39.871 2.031 1.00 34.75 157 ARG A N 1
ATOM 1209 C CA . ARG A 1 157 ? -5.574 39.576 3.128 1.00 34.75 157 ARG A CA 1
ATOM 1210 C C . ARG A 1 157 ? -6.423 40.774 3.599 1.00 34.75 157 ARG A C 1
ATOM 1212 O O . ARG A 1 157 ? -7.560 40.565 4.013 1.00 34.75 157 ARG A O 1
ATOM 1219 N N . GLU A 1 158 ? -5.979 42.025 3.441 1.00 30.36 158 GLU A N 1
ATOM 1220 C CA . GLU A 1 158 ? -6.747 43.206 3.907 1.00 30.36 158 GLU A CA 1
ATOM 1221 C C . GLU A 1 158 ? -7.818 43.734 2.928 1.00 30.36 158 GLU A C 1
ATOM 1223 O O . GLU A 1 158 ? -8.601 44.610 3.291 1.00 30.36 158 GLU A O 1
ATOM 1228 N N . ARG A 1 159 ? -7.952 43.169 1.718 1.00 31.31 159 ARG A N 1
ATOM 1229 C CA . ARG A 1 159 ? -9.124 43.417 0.843 1.00 31.31 159 ARG A CA 1
ATOM 1230 C C . ARG A 1 159 ? -10.086 42.235 0.719 1.00 31.31 159 ARG A C 1
ATOM 1232 O O . ARG A 1 159 ? -11.176 42.407 0.182 1.00 31.31 159 ARG A O 1
ATOM 1239 N N . VAL A 1 160 ? -9.728 41.070 1.258 1.00 35.03 160 VAL A N 1
ATOM 1240 C CA . VAL A 1 160 ? -10.518 39.829 1.138 1.00 35.03 160 VAL A CA 1
ATOM 1241 C C . VAL A 1 160 ? -11.191 39.437 2.463 1.00 35.03 160 VAL A C 1
ATOM 1243 O O . VAL A 1 160 ? -12.036 38.551 2.494 1.00 35.03 160 VAL A O 1
ATOM 1246 N N . ALA A 1 161 ? -10.971 40.188 3.549 1.00 30.27 161 ALA A N 1
ATOM 1247 C CA . ALA A 1 161 ? -11.646 39.992 4.841 1.00 30.27 161 ALA A CA 1
ATOM 1248 C C . ALA A 1 161 ? -13.177 40.256 4.841 1.00 30.27 161 ALA A C 1
ATOM 1250 O O . ALA A 1 161 ? -13.801 40.270 5.898 1.00 30.27 161 ALA A O 1
ATOM 1251 N N . SER A 1 162 ? -13.811 40.424 3.672 1.00 32.44 162 SER A N 1
ATOM 1252 C CA . SER A 1 162 ? -15.277 40.384 3.517 1.00 32.44 162 SER A CA 1
ATOM 1253 C C . SER A 1 162 ? -15.786 39.351 2.501 1.00 32.44 162 SER A C 1
ATOM 1255 O O . SER A 1 162 ? -16.987 39.292 2.245 1.00 32.44 162 SER A O 1
ATOM 1257 N N . ARG A 1 163 ? -14.920 38.490 1.952 1.00 32.50 163 ARG A N 1
ATOM 1258 C CA . ARG A 1 163 ? -15.327 37.343 1.132 1.00 32.50 163 ARG A CA 1
ATOM 1259 C C . ARG A 1 163 ? -14.391 36.172 1.400 1.00 32.50 163 ARG A C 1
ATOM 1261 O O . ARG A 1 163 ? -13.267 36.157 0.916 1.00 32.50 163 ARG A O 1
ATOM 1268 N N . ARG A 1 164 ? -14.877 35.173 2.145 1.00 28.73 164 ARG A N 1
ATOM 1269 C CA . ARG A 1 164 ? -14.337 33.810 2.046 1.00 28.73 164 ARG A CA 1
ATOM 1270 C C . ARG A 1 164 ? -14.247 33.461 0.553 1.00 28.73 164 ARG A C 1
ATOM 1272 O O . ARG A 1 164 ? -15.278 33.577 -0.113 1.00 28.73 164 ARG A O 1
ATOM 1279 N N . PRO A 1 165 ? -13.091 33.051 0.010 1.00 29.84 165 PRO A N 1
ATOM 1280 C CA . PRO A 1 165 ? -13.105 32.321 -1.236 1.00 29.84 165 PRO A CA 1
ATOM 1281 C C . PRO A 1 165 ? -13.644 30.936 -0.888 1.00 29.84 165 PRO A C 1
ATOM 1283 O O . PRO A 1 165 ? -12.922 30.064 -0.413 1.00 29.84 165 PRO A O 1
ATOM 1286 N N . GLU A 1 166 ? -14.949 30.755 -1.074 1.00 31.94 166 GLU A N 1
ATOM 1287 C CA . GLU A 1 166 ? -15.413 29.478 -1.596 1.00 31.94 166 GLU A CA 1
ATOM 1288 C C . GLU A 1 166 ? -14.568 29.237 -2.849 1.00 31.94 166 GLU A C 1
ATOM 1290 O O . GLU A 1 166 ? -14.650 29.999 -3.815 1.00 31.94 166 GLU A O 1
ATOM 1295 N N . LEU A 1 167 ? -13.679 28.246 -2.798 1.00 38.09 167 LEU A N 1
ATOM 1296 C CA . LEU A 1 167 ? -13.126 27.635 -3.996 1.00 38.09 167 LEU A CA 1
ATOM 1297 C C . LEU A 1 167 ? -14.326 27.076 -4.762 1.00 38.09 167 LEU A C 1
ATOM 1299 O O . LEU A 1 167 ? -14.708 25.926 -4.586 1.00 38.09 167 LEU A O 1
ATOM 1303 N N . SER A 1 168 ? -14.967 27.915 -5.577 1.00 34.94 168 SER A N 1
ATOM 1304 C CA . SER A 1 168 ? -15.883 27.445 -6.597 1.00 34.94 168 SER A CA 1
ATOM 1305 C C . SER A 1 168 ? -15.010 26.857 -7.698 1.00 34.94 168 SER A C 1
ATOM 1307 O O . SER A 1 168 ? -14.765 27.479 -8.734 1.00 34.94 168 SER A O 1
ATOM 1309 N N . SER A 1 169 ? -14.503 25.646 -7.478 1.00 43.91 169 SER A N 1
ATOM 1310 C CA . SER A 1 169 ? -14.347 24.744 -8.605 1.00 43.91 169 SER A CA 1
ATOM 1311 C C . SER A 1 169 ? -15.700 24.764 -9.314 1.00 43.91 169 SER A C 1
ATOM 1313 O O . SER A 1 169 ? -16.745 24.550 -8.694 1.00 43.91 169 SER A O 1
ATOM 1315 N N . SER A 1 170 ? -15.703 25.191 -10.582 1.00 53.28 170 SER A N 1
ATOM 1316 C CA . SER A 1 170 ? -16.933 25.199 -11.372 1.00 53.28 170 SER A CA 1
ATOM 1317 C C . SER A 1 170 ? -17.607 23.840 -11.173 1.00 53.28 170 SER A C 1
ATOM 1319 O O . SER A 1 170 ? -16.899 22.827 -11.190 1.00 53.28 170 SER A O 1
ATOM 1321 N N . PRO A 1 171 ? -18.937 23.770 -11.005 1.00 60.16 171 PRO A N 1
ATOM 1322 C CA . PRO A 1 171 ? -19.643 22.496 -10.966 1.00 60.16 171 PRO A CA 1
ATOM 1323 C C . PRO A 1 171 ? -19.272 21.571 -12.134 1.00 60.16 171 PRO A C 1
ATOM 1325 O O . PRO A 1 171 ? -19.472 20.371 -12.048 1.00 60.16 171 PRO A O 1
ATOM 1328 N N . GLU A 1 172 ? -18.759 22.112 -13.241 1.00 61.50 172 GLU A N 1
ATOM 1329 C CA . GLU A 1 172 ? -18.212 21.352 -14.370 1.00 61.50 172 GLU A CA 1
ATOM 1330 C C . GLU A 1 172 ? -16.820 20.761 -14.103 1.00 61.50 172 GLU A C 1
ATOM 1332 O O . GLU A 1 172 ? -16.576 19.631 -14.497 1.00 61.50 172 GLU A O 1
ATOM 1337 N N . MET A 1 173 ? -15.924 21.466 -13.403 1.00 48.81 173 MET A N 1
ATOM 1338 C CA . MET A 1 173 ? -14.609 20.932 -13.020 1.00 48.81 173 MET A CA 1
ATOM 1339 C C . MET A 1 173 ? -14.720 19.862 -11.934 1.00 48.81 173 MET A C 1
ATOM 1341 O O . MET A 1 173 ? -14.015 18.863 -12.003 1.00 48.81 173 MET A O 1
ATOM 1345 N N . LEU A 1 174 ? -15.610 20.055 -10.951 1.00 50.69 174 LEU A N 1
ATOM 1346 C CA . LEU A 1 174 ? -15.903 19.017 -9.957 1.00 50.69 174 LEU A CA 1
ATOM 1347 C C . LEU A 1 174 ? -16.498 17.781 -10.625 1.00 50.69 174 LEU A C 1
ATOM 1349 O O . LEU A 1 174 ? -16.001 16.689 -10.396 1.00 50.69 174 LEU A O 1
ATOM 1353 N N . ARG A 1 175 ? -17.478 17.965 -11.520 1.00 64.44 175 ARG A N 1
ATOM 1354 C CA . ARG A 1 175 ? -18.039 16.853 -12.297 1.00 64.44 175 ARG A CA 1
ATOM 1355 C C . ARG A 1 175 ? -16.988 16.158 -13.151 1.00 64.44 175 ARG A C 1
ATOM 1357 O O . ARG A 1 175 ? -16.926 14.944 -13.118 1.00 64.44 175 ARG A O 1
ATOM 1364 N N . ALA A 1 176 ? -16.127 16.892 -13.852 1.00 57.66 176 ALA A N 1
ATOM 1365 C CA . ALA A 1 176 ? -15.059 16.290 -14.650 1.00 57.66 176 ALA A CA 1
ATOM 1366 C C . ALA A 1 176 ? -14.041 15.519 -13.787 1.00 57.66 176 ALA A C 1
ATOM 1368 O O . ALA A 1 176 ? -13.528 14.489 -14.212 1.00 57.66 176 ALA A O 1
ATOM 1369 N N . TYR A 1 177 ? -13.753 16.001 -12.575 1.00 58.56 177 TYR A N 1
ATOM 1370 C CA . TYR A 1 177 ? -12.887 15.310 -11.621 1.00 58.56 177 TYR A CA 1
ATOM 1371 C C . TYR A 1 177 ? -13.542 14.041 -11.063 1.00 58.56 177 TYR A C 1
ATOM 1373 O O . TYR A 1 177 ? -12.916 12.986 -11.065 1.00 58.56 177 TYR A O 1
ATOM 1381 N N . GLU A 1 178 ? -14.805 14.121 -10.644 1.00 65.50 178 GLU A N 1
ATOM 1382 C CA . GLU A 1 178 ? -15.596 12.970 -10.192 1.00 65.50 178 GLU A CA 1
ATOM 1383 C C . GLU A 1 178 ? -15.756 11.932 -11.312 1.00 65.50 178 GLU A C 1
ATOM 1385 O O . GLU A 1 178 ? -15.544 10.747 -11.083 1.00 65.50 178 GLU A O 1
ATOM 1390 N N . GLU A 1 179 ? -16.038 12.367 -12.544 1.00 71.88 179 GLU A N 1
ATOM 1391 C CA . GLU A 1 179 ? -16.111 11.504 -13.728 1.00 71.88 179 GLU A CA 1
ATOM 1392 C C . GLU A 1 179 ? -14.766 10.832 -14.031 1.00 71.88 179 GLU A C 1
ATOM 1394 O O . GLU A 1 179 ? -14.748 9.658 -14.392 1.00 71.88 179 GLU A O 1
ATOM 1399 N N . HIS A 1 180 ? -13.641 11.534 -13.859 1.00 67.94 180 HIS A N 1
ATOM 1400 C CA . HIS A 1 180 ? -12.306 10.961 -14.038 1.00 67.94 180 HIS A CA 1
ATOM 1401 C C . HIS A 1 180 ? -11.965 9.925 -12.957 1.00 67.94 180 HIS A C 1
ATOM 1403 O O . HIS A 1 180 ? -11.479 8.842 -13.279 1.00 67.94 180 HIS A O 1
ATOM 1409 N N . LEU A 1 181 ? -12.251 10.219 -11.684 1.00 67.19 181 LEU A N 1
ATOM 1410 C CA . LEU A 1 181 ? -12.058 9.260 -10.594 1.00 67.19 181 LEU A CA 1
ATOM 1411 C C . LEU A 1 181 ? -12.931 8.018 -10.783 1.00 67.19 181 LEU A C 1
ATOM 1413 O O . LEU A 1 181 ? -12.440 6.897 -10.657 1.00 67.19 181 LEU A O 1
ATOM 1417 N N . GLU A 1 182 ? -14.200 8.213 -11.138 1.00 71.75 182 GLU A N 1
ATOM 1418 C CA . GLU A 1 182 ? -15.124 7.118 -11.409 1.00 71.75 182 GLU A CA 1
ATOM 1419 C C . GLU A 1 182 ? -14.658 6.297 -12.617 1.00 71.75 182 GLU A C 1
ATOM 1421 O O . GLU A 1 182 ? -14.666 5.070 -12.561 1.00 71.75 182 GLU A O 1
ATOM 1426 N N . ALA A 1 183 ? -14.180 6.939 -13.688 1.00 72.31 183 ALA A N 1
ATOM 1427 C CA . ALA A 1 183 ? -13.623 6.246 -14.848 1.00 72.31 183 ALA A CA 1
ATOM 1428 C C . ALA A 1 183 ? -12.404 5.384 -14.482 1.00 72.31 183 ALA A C 1
ATOM 1430 O O . ALA A 1 183 ? -12.318 4.247 -14.943 1.00 72.31 183 ALA A O 1
ATOM 1431 N N . ASN A 1 184 ? -11.518 5.877 -13.612 1.00 71.62 184 ASN A N 1
ATOM 1432 C CA . ASN A 1 184 ? -10.332 5.134 -13.183 1.00 71.62 184 ASN A CA 1
ATOM 1433 C C . ASN A 1 184 ? -10.661 3.985 -12.220 1.00 71.62 184 ASN A C 1
ATOM 1435 O O . ASN A 1 184 ? -9.977 2.963 -12.213 1.00 71.62 184 ASN A O 1
ATOM 1439 N N . ARG A 1 185 ? -11.705 4.138 -11.397 1.00 75.81 185 ARG A N 1
ATOM 1440 C CA . ARG A 1 185 ? -12.123 3.139 -10.400 1.00 75.81 185 ARG A CA 1
ATOM 1441 C C . ARG A 1 185 ? -13.035 2.062 -10.969 1.00 75.81 185 ARG A C 1
ATOM 1443 O O . ARG A 1 185 ? -12.982 0.911 -10.538 1.00 75.81 185 ARG A O 1
ATOM 1450 N N . ARG A 1 186 ? -13.879 2.418 -11.937 1.00 77.38 186 ARG A N 1
ATOM 1451 C CA . ARG A 1 186 ? -14.898 1.543 -12.529 1.00 77.38 186 ARG A CA 1
ATOM 1452 C C . ARG A 1 186 ? -14.381 0.190 -13.036 1.00 77.38 186 ARG A C 1
ATOM 1454 O O . ARG A 1 186 ? -15.122 -0.778 -12.865 1.00 77.38 186 ARG A O 1
ATOM 1461 N N . PRO A 1 187 ? -13.187 0.070 -13.649 1.00 79.88 187 PRO A N 1
ATOM 1462 C CA . PRO A 1 187 ? -12.643 -1.233 -14.011 1.00 79.88 187 PRO A CA 1
ATOM 1463 C C . PRO A 1 187 ? -12.574 -2.145 -12.790 1.00 79.88 187 PRO A C 1
ATOM 1465 O O . PRO A 1 187 ? -13.147 -3.2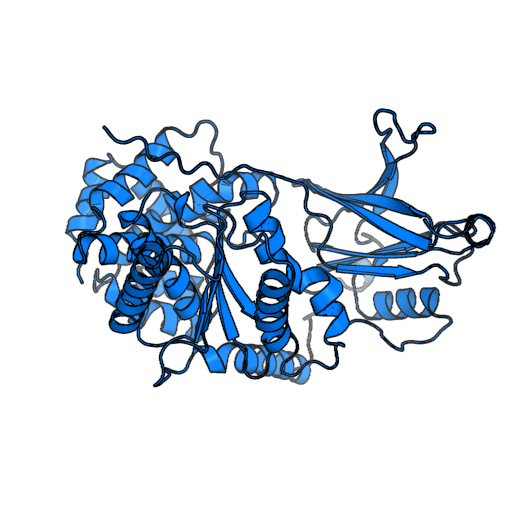32 -12.814 1.00 79.88 187 PRO A O 1
ATOM 1468 N N . PHE A 1 188 ? -12.003 -1.632 -11.697 1.00 80.69 188 PHE A N 1
ATOM 1469 C CA . PHE A 1 188 ? -11.817 -2.361 -10.451 1.00 80.69 188 PHE A CA 1
ATOM 1470 C C . PHE A 1 188 ? -13.142 -2.727 -9.792 1.00 80.69 188 PHE A C 1
ATOM 1472 O O . PHE A 1 188 ? -13.268 -3.842 -9.313 1.00 80.69 188 PHE A O 1
ATOM 1479 N N . THR A 1 189 ? -14.177 -1.881 -9.845 1.00 78.75 189 THR A N 1
ATOM 1480 C CA . THR A 1 189 ? -15.460 -2.145 -9.157 1.00 78.75 189 THR A CA 1
ATOM 1481 C C . THR A 1 189 ? -16.262 -3.333 -9.706 1.00 78.75 189 THR A C 1
ATOM 1483 O O . THR A 1 189 ? -17.227 -3.781 -9.073 1.00 78.75 189 THR A O 1
ATOM 1486 N N . MET A 1 190 ? -15.874 -3.886 -10.860 1.00 75.19 190 MET A N 1
ATOM 1487 C CA . MET A 1 190 ? -16.548 -5.017 -11.489 1.00 75.19 190 MET A CA 1
ATOM 1488 C C . MET A 1 190 ? -15.855 -6.352 -11.196 1.00 75.19 190 MET A C 1
ATOM 1490 O O . MET A 1 190 ? -14.649 -6.517 -11.352 1.00 75.19 190 MET A O 1
ATOM 1494 N N . LYS A 1 191 ? -16.656 -7.375 -10.866 1.00 81.06 191 LYS A N 1
ATOM 1495 C CA . LYS A 1 191 ? -16.163 -8.756 -10.789 1.00 81.06 191 LYS A CA 1
ATOM 1496 C C . LYS A 1 191 ? -15.953 -9.316 -12.193 1.00 81.06 191 LYS A C 1
ATOM 1498 O O . LYS A 1 191 ? -16.909 -9.474 -12.956 1.00 81.06 191 LYS A O 1
ATOM 1503 N N . LEU A 1 192 ? -14.711 -9.650 -12.512 1.00 85.00 192 LEU A N 1
ATOM 1504 C CA . LEU A 1 192 ? -14.314 -10.218 -13.792 1.00 85.00 192 LEU A CA 1
ATOM 1505 C C . LEU A 1 192 ? -14.557 -11.730 -13.843 1.00 85.00 192 LEU A C 1
ATOM 1507 O O . LEU A 1 192 ? -14.591 -12.420 -12.823 1.00 85.00 192 LEU A O 1
ATOM 1511 N N . GLN A 1 193 ? -14.704 -12.262 -15.058 1.00 80.56 193 GLN A N 1
ATOM 1512 C CA . GLN A 1 193 ? -14.884 -13.702 -15.292 1.00 80.56 193 GLN A CA 1
ATOM 1513 C C . GLN A 1 193 ? -13.548 -14.458 -15.410 1.00 80.56 193 GLN A C 1
ATOM 1515 O O . GLN A 1 193 ? -13.474 -15.627 -15.041 1.00 80.56 193 GLN A O 1
ATOM 1520 N N . GLY A 1 194 ? -12.498 -13.812 -15.929 1.00 83.88 194 GLY A N 1
ATOM 1521 C CA . GLY A 1 194 ? -11.178 -14.420 -16.140 1.00 83.88 194 GLY A CA 1
ATOM 1522 C C . GLY A 1 194 ? -10.220 -14.219 -14.958 1.00 83.88 194 GLY A C 1
ATOM 1523 O O . GLY A 1 194 ? -10.398 -13.265 -14.200 1.00 83.88 194 GLY A O 1
ATOM 1524 N N . PRO A 1 195 ? -9.219 -15.099 -14.771 1.00 90.88 195 PRO A N 1
ATOM 1525 C CA . PRO A 1 195 ? -8.176 -14.907 -13.764 1.00 90.88 195 PRO A CA 1
ATOM 1526 C C . PRO A 1 195 ? -7.228 -13.749 -14.114 1.00 90.88 195 PRO A C 1
ATOM 1528 O O . PRO A 1 195 ? -7.227 -13.306 -15.264 1.00 90.88 195 PRO A O 1
ATOM 1531 N N . PRO A 1 196 ? -6.405 -13.287 -13.151 1.00 95.38 196 PRO A N 1
ATOM 1532 C CA . PRO A 1 196 ? -5.296 -12.384 -13.426 1.00 95.38 196 PRO A CA 1
ATOM 1533 C C . PRO A 1 196 ? -4.389 -12.905 -14.541 1.00 95.38 196 PRO A C 1
ATOM 1535 O O . PRO A 1 196 ? -4.190 -14.118 -14.691 1.00 95.38 196 PRO A O 1
ATOM 1538 N N . SER A 1 197 ? -3.803 -11.975 -15.286 1.00 95.88 197 SER A N 1
ATOM 1539 C CA . SER A 1 197 ? -2.710 -12.256 -16.213 1.00 95.88 197 SER A CA 1
ATOM 1540 C C . SER A 1 197 ? -1.398 -12.358 -15.439 1.00 95.88 197 SER A C 1
ATOM 1542 O O . SER A 1 197 ? -1.218 -11.688 -14.426 1.00 95.88 197 SER A O 1
ATOM 1544 N N . TYR A 1 198 ? -0.480 -13.214 -15.892 1.00 97.38 198 TYR A N 1
ATOM 1545 C CA . TYR A 1 198 ? 0.806 -13.432 -15.227 1.00 97.38 198 TYR A CA 1
ATOM 1546 C C . TYR A 1 198 ? 1.948 -13.291 -16.226 1.00 97.38 198 TYR A C 1
ATOM 1548 O O . TYR A 1 198 ? 1.974 -13.998 -17.233 1.00 97.38 198 TYR A O 1
ATOM 1556 N N . PHE A 1 199 ? 2.920 -12.452 -15.889 1.00 97.38 199 PHE A N 1
ATOM 1557 C CA . PHE A 1 199 ? 4.270 -12.504 -16.427 1.00 97.38 199 PHE A CA 1
ATOM 1558 C C . PHE A 1 199 ? 5.174 -13.185 -15.395 1.00 97.38 199 PHE A C 1
ATOM 1560 O O . PHE A 1 199 ? 5.158 -12.837 -14.213 1.00 97.38 199 PHE A O 1
ATOM 1567 N N . VAL A 1 200 ? 5.964 -14.166 -15.827 1.00 96.56 200 VAL A N 1
ATOM 1568 C CA . VAL A 1 200 ? 6.880 -14.910 -14.955 1.00 96.56 200 VAL A CA 1
ATOM 1569 C C . VAL A 1 200 ? 8.240 -14.979 -15.628 1.00 96.56 200 VAL A C 1
ATOM 1571 O O . VAL A 1 200 ? 8.323 -15.378 -16.787 1.00 96.56 200 VAL A O 1
ATOM 1574 N N . SER A 1 201 ? 9.293 -14.632 -14.887 1.00 93.31 201 SER A N 1
ATOM 1575 C CA . SER A 1 201 ? 10.671 -14.749 -15.366 1.00 93.31 201 SER A CA 1
ATOM 1576 C C . SER A 1 201 ? 10.988 -16.180 -15.826 1.00 93.31 201 SER A C 1
ATOM 1578 O O . SER A 1 201 ? 10.579 -17.153 -15.183 1.00 93.31 201 SER A O 1
ATOM 1580 N N . HIS A 1 202 ? 11.711 -16.311 -16.939 1.00 92.88 202 HIS A N 1
ATOM 1581 C CA . HIS A 1 202 ? 12.130 -17.592 -17.489 1.00 92.88 202 HIS A CA 1
ATOM 1582 C C . HIS A 1 202 ? 12.920 -18.396 -16.466 1.00 92.88 202 HIS A C 1
ATOM 1584 O O . HIS A 1 202 ? 13.709 -17.849 -15.703 1.00 92.88 202 HIS A O 1
ATOM 1590 N N . ASP A 1 203 ? 12.651 -19.701 -16.432 1.00 91.31 203 ASP A N 1
ATOM 1591 C CA . ASP A 1 203 ? 13.288 -20.675 -15.542 1.00 91.31 203 ASP A CA 1
ATOM 1592 C C . ASP A 1 203 ? 13.222 -20.369 -14.034 1.00 91.31 203 ASP A C 1
ATOM 1594 O O . ASP A 1 203 ? 13.760 -21.131 -13.229 1.00 91.31 203 ASP A O 1
ATOM 1598 N N . TYR A 1 204 ? 12.466 -19.345 -13.622 1.00 94.81 204 TYR A N 1
ATOM 1599 C CA . TYR A 1 204 ? 12.249 -19.053 -12.214 1.00 94.81 204 TYR A CA 1
ATOM 1600 C C . TYR A 1 204 ? 11.449 -20.173 -11.545 1.00 94.81 204 TYR A C 1
ATOM 1602 O O . TYR A 1 204 ? 10.500 -20.735 -12.112 1.00 94.81 204 TYR A O 1
ATOM 1610 N N . ASP A 1 205 ? 11.839 -20.523 -10.319 1.00 95.25 205 ASP A N 1
ATOM 1611 C CA . ASP A 1 205 ? 11.313 -21.709 -9.657 1.00 95.25 205 ASP A CA 1
ATOM 1612 C C . ASP A 1 205 ? 9.789 -21.618 -9.467 1.00 95.25 205 ASP A C 1
ATOM 1614 O O . ASP A 1 205 ? 9.238 -20.765 -8.762 1.00 95.25 205 ASP A O 1
ATOM 1618 N N . LYS A 1 206 ? 9.093 -22.568 -10.100 1.00 95.50 206 LYS A N 1
ATOM 1619 C CA . LYS A 1 206 ? 7.631 -22.636 -10.151 1.00 95.50 206 LYS A CA 1
ATOM 1620 C C . LYS A 1 206 ? 6.989 -22.776 -8.772 1.00 95.50 206 LYS A C 1
ATOM 1622 O O . LYS A 1 206 ? 5.777 -22.584 -8.680 1.00 95.50 206 LYS A O 1
ATOM 1627 N N . ARG A 1 207 ? 7.729 -23.154 -7.722 1.00 96.19 207 ARG A N 1
ATOM 1628 C CA . ARG A 1 207 ? 7.172 -23.197 -6.359 1.00 96.19 207 ARG A CA 1
ATOM 1629 C C . ARG A 1 207 ? 6.740 -21.814 -5.878 1.00 96.19 207 ARG A C 1
ATOM 1631 O O . ARG A 1 207 ? 5.612 -21.684 -5.416 1.00 96.19 207 ARG A O 1
ATOM 1638 N N . TRP A 1 208 ? 7.545 -20.780 -6.127 1.00 96.19 208 TRP A N 1
ATOM 1639 C CA . TRP A 1 208 ? 7.226 -19.398 -5.757 1.00 96.19 208 TRP A CA 1
ATOM 1640 C C . TRP A 1 208 ? 5.998 -18.901 -6.511 1.00 96.19 208 TRP A C 1
ATOM 1642 O O . TRP A 1 208 ? 5.055 -18.387 -5.919 1.00 96.19 208 TRP A O 1
ATOM 1652 N N . VAL A 1 209 ? 5.960 -19.174 -7.817 1.00 96.56 209 VAL A N 1
ATOM 1653 C CA . VAL A 1 209 ? 4.836 -18.835 -8.698 1.00 96.56 209 VAL A CA 1
ATOM 1654 C C . VAL A 1 209 ? 3.533 -19.476 -8.217 1.00 96.56 209 VAL A C 1
ATOM 1656 O O . VAL A 1 209 ? 2.501 -18.810 -8.142 1.00 96.56 209 VAL A O 1
ATOM 1659 N N . ARG A 1 210 ? 3.563 -20.774 -7.882 1.00 97.69 210 ARG A N 1
ATOM 1660 C CA . ARG A 1 210 ? 2.385 -21.490 -7.368 1.00 97.69 210 ARG A CA 1
ATOM 1661 C C . ARG A 1 210 ? 1.944 -20.957 -6.010 1.00 97.69 210 ARG A C 1
ATOM 1663 O O . ARG A 1 210 ? 0.742 -20.845 -5.789 1.00 97.69 210 ARG A O 1
ATOM 1670 N N . ALA A 1 211 ? 2.887 -20.646 -5.127 1.00 97.88 211 ALA A N 1
ATOM 1671 C CA . ALA A 1 211 ? 2.593 -20.148 -3.794 1.00 97.88 211 ALA A CA 1
ATOM 1672 C C . ALA A 1 211 ? 1.917 -18.764 -3.848 1.00 97.88 211 ALA A C 1
ATOM 1674 O O . ALA A 1 211 ? 0.819 -18.611 -3.318 1.00 97.88 211 ALA A O 1
ATOM 1675 N N . ILE A 1 212 ? 2.483 -17.815 -4.605 1.00 98.38 212 ILE A N 1
ATOM 1676 C CA . ILE A 1 212 ? 1.891 -16.484 -4.840 1.00 98.38 212 ILE A CA 1
ATOM 1677 C C . ILE A 1 212 ? 0.490 -16.616 -5.453 1.00 98.38 212 ILE A C 1
ATOM 1679 O O . ILE A 1 212 ? -0.478 -16.049 -4.944 1.00 98.38 212 ILE A O 1
ATOM 1683 N N . ARG A 1 213 ? 0.355 -17.419 -6.521 1.00 98.12 213 ARG A N 1
ATOM 1684 C CA . ARG A 1 213 ? -0.940 -17.652 -7.178 1.00 98.12 213 ARG A CA 1
ATOM 1685 C C . ARG A 1 213 ? -1.981 -18.234 -6.221 1.00 98.12 213 ARG A C 1
ATOM 1687 O O . ARG A 1 213 ? -3.128 -17.814 -6.274 1.00 98.12 213 ARG A O 1
ATOM 1694 N N . SER A 1 214 ? -1.588 -19.157 -5.342 1.00 98.31 214 SER A N 1
ATOM 1695 C CA . SER A 1 214 ? -2.508 -19.760 -4.369 1.00 98.31 214 SER A CA 1
ATOM 1696 C C . SER A 1 214 ? -3.080 -18.719 -3.409 1.00 98.31 214 SER A C 1
ATOM 1698 O O . SER A 1 214 ? -4.274 -18.750 -3.131 1.00 98.31 214 SER A O 1
ATOM 1700 N N . GLY A 1 215 ? -2.253 -17.778 -2.945 1.00 98.44 215 GLY A N 1
ATOM 1701 C CA . GLY A 1 215 ? -2.705 -16.657 -2.122 1.00 98.44 215 GLY A CA 1
ATOM 1702 C C . GLY A 1 215 ? -3.714 -15.764 -2.841 1.00 98.44 215 GLY A C 1
ATOM 1703 O O . GLY A 1 215 ? -4.810 -15.524 -2.339 1.00 98.44 215 GLY A O 1
ATOM 1704 N N . ILE A 1 216 ? -3.367 -15.348 -4.062 1.00 98.56 216 ILE A N 1
ATOM 1705 C CA . ILE A 1 216 ? -4.235 -14.530 -4.919 1.00 98.56 216 ILE A CA 1
ATOM 1706 C C . ILE A 1 216 ? -5.584 -15.227 -5.158 1.00 98.56 216 ILE A C 1
ATOM 1708 O O . ILE A 1 216 ? -6.635 -14.611 -4.997 1.00 98.56 216 ILE A O 1
ATOM 1712 N N . ASP A 1 217 ? -5.575 -16.515 -5.509 1.00 98.06 217 ASP A N 1
ATOM 1713 C CA . ASP A 1 217 ? -6.793 -17.284 -5.778 1.00 98.06 217 ASP A CA 1
ATOM 1714 C C . ASP A 1 217 ? -7.678 -17.428 -4.529 1.00 98.06 217 ASP A C 1
ATOM 1716 O O . ASP A 1 217 ? -8.892 -17.247 -4.618 1.00 98.06 217 ASP A O 1
ATOM 1720 N N . VAL A 1 218 ? -7.086 -17.646 -3.350 1.00 98.19 218 VAL A N 1
ATOM 1721 C CA . VAL A 1 218 ? -7.827 -17.681 -2.077 1.00 98.19 218 VAL A CA 1
ATOM 1722 C C . VAL A 1 218 ? -8.543 -16.355 -1.808 1.00 98.19 218 VAL A C 1
ATOM 1724 O O . VAL A 1 218 ? -9.724 -16.348 -1.450 1.00 98.19 218 VAL A O 1
ATOM 1727 N N . THR A 1 219 ? -7.875 -15.219 -2.014 1.00 97.81 219 THR A N 1
ATOM 1728 C CA . THR A 1 219 ? -8.499 -13.904 -1.801 1.00 97.81 219 THR A CA 1
ATOM 1729 C C . THR A 1 219 ? -9.584 -13.616 -2.828 1.00 97.81 219 THR A C 1
ATOM 1731 O O . THR A 1 219 ? -10.635 -13.076 -2.476 1.00 97.81 219 THR A O 1
ATOM 1734 N N . ARG A 1 220 ? -9.372 -14.016 -4.086 1.00 96.81 220 ARG A N 1
ATOM 1735 C CA . ARG A 1 220 ? -10.366 -13.913 -5.165 1.00 96.81 220 ARG A CA 1
ATOM 1736 C C . ARG A 1 220 ? -11.630 -14.695 -4.849 1.00 96.81 220 ARG A C 1
ATOM 1738 O O . ARG A 1 220 ? -12.729 -14.178 -5.041 1.00 96.81 220 ARG A O 1
ATOM 1745 N N . ASP A 1 221 ? -11.489 -15.909 -4.334 1.00 96.25 221 ASP A N 1
ATOM 1746 C CA . ASP A 1 221 ? -12.627 -16.729 -3.920 1.00 96.25 221 ASP A CA 1
ATOM 1747 C C . ASP A 1 221 ? -13.364 -16.103 -2.725 1.00 96.25 221 ASP A C 1
ATOM 1749 O O . ASP A 1 221 ? -14.593 -16.166 -2.636 1.00 96.25 221 ASP A O 1
ATOM 1753 N N . TYR A 1 222 ? -12.627 -15.449 -1.824 1.00 97.50 222 TYR A N 1
ATOM 1754 C CA . TYR A 1 222 ? -13.171 -14.881 -0.595 1.00 97.50 222 TYR A CA 1
ATOM 1755 C C . TYR A 1 222 ? -13.853 -13.506 -0.773 1.00 97.50 222 TYR A C 1
ATOM 1757 O O . TYR A 1 222 ? -14.951 -13.277 -0.247 1.00 97.50 222 TYR A O 1
ATOM 1765 N N . LEU A 1 223 ? -13.230 -12.574 -1.503 1.00 95.44 223 LEU A N 1
ATOM 1766 C CA . LEU A 1 223 ? -13.741 -11.213 -1.738 1.00 95.44 223 LEU A CA 1
ATOM 1767 C C . LEU A 1 223 ? -14.505 -11.100 -3.067 1.00 95.44 223 LEU A C 1
ATOM 1769 O O . LEU A 1 223 ? -15.492 -10.363 -3.190 1.00 95.44 223 LEU A O 1
ATOM 1773 N N . GLY A 1 224 ? -14.111 -11.895 -4.054 1.00 94.06 224 GLY A N 1
ATOM 1774 C CA . GLY A 1 224 ? -14.523 -11.789 -5.446 1.00 94.06 224 GLY A CA 1
ATOM 1775 C C . GLY A 1 224 ? -13.337 -11.480 -6.354 1.00 94.06 224 GLY A C 1
ATOM 1776 O O . GLY A 1 224 ? -12.284 -11.031 -5.914 1.00 94.06 224 GLY A O 1
ATOM 1777 N N . ASN A 1 225 ? -13.537 -11.699 -7.649 1.00 93.69 225 ASN A N 1
ATOM 1778 C CA . ASN A 1 225 ? -12.514 -11.516 -8.669 1.00 93.69 225 ASN A CA 1
ATOM 1779 C C . ASN A 1 225 ? -12.492 -10.073 -9.212 1.00 93.69 225 ASN A C 1
ATOM 1781 O O . ASN A 1 225 ? -13.007 -9.821 -10.299 1.00 93.69 225 ASN A O 1
ATOM 1785 N N . TYR A 1 226 ? -11.960 -9.136 -8.434 1.00 93.62 226 TYR A N 1
ATOM 1786 C CA . TYR A 1 226 ? -11.754 -7.730 -8.806 1.00 93.62 226 TYR A CA 1
ATOM 1787 C C . TYR A 1 226 ? -10.530 -7.573 -9.738 1.00 93.62 226 TYR A C 1
ATOM 1789 O O . TYR A 1 226 ? -9.583 -8.361 -9.671 1.00 93.62 226 TYR A O 1
ATOM 1797 N N . GLY A 1 227 ? -10.550 -6.596 -10.646 1.00 90.56 227 GLY A N 1
ATOM 1798 C CA . GLY A 1 227 ? -9.483 -6.389 -11.634 1.00 90.56 227 GLY A CA 1
ATOM 1799 C C . GLY A 1 227 ? -9.875 -5.385 -12.718 1.00 90.56 227 GLY A C 1
ATOM 1800 O O . GLY A 1 227 ? -10.879 -4.715 -12.544 1.00 90.56 227 GLY A O 1
ATOM 1801 N N . PRO A 1 228 ? -9.156 -5.287 -13.848 1.00 92.81 228 PRO A N 1
ATOM 1802 C CA . PRO A 1 228 ? -8.157 -6.229 -14.356 1.00 92.81 228 PRO A CA 1
ATOM 1803 C C . PRO A 1 228 ? -6.858 -6.222 -13.551 1.00 92.81 228 PRO A C 1
ATOM 1805 O O . PRO A 1 228 ? -6.497 -5.218 -12.945 1.00 92.81 228 PRO A O 1
ATOM 1808 N N . VAL A 1 229 ? -6.178 -7.373 -13.528 1.00 95.12 229 VAL A N 1
ATOM 1809 C CA . VAL A 1 229 ? -4.944 -7.576 -12.759 1.00 95.12 229 VAL A CA 1
ATOM 1810 C C . VAL A 1 229 ? -3.866 -8.193 -13.640 1.00 95.12 229 VAL A C 1
ATOM 1812 O O . VAL A 1 229 ? -4.093 -9.244 -14.250 1.00 95.12 229 VAL A O 1
ATOM 1815 N N . GLN A 1 230 ? -2.694 -7.568 -13.648 1.00 96.56 230 GLN A N 1
ATOM 1816 C CA . GLN A 1 230 ? -1.445 -8.115 -14.157 1.00 96.56 230 GLN A CA 1
ATOM 1817 C C . GLN A 1 230 ? -0.533 -8.454 -12.975 1.00 96.56 230 GLN A C 1
ATOM 1819 O O . GLN A 1 230 ? -0.320 -7.642 -12.083 1.00 96.56 230 GLN A O 1
ATOM 1824 N N . VAL A 1 231 ? 0.023 -9.659 -12.958 1.00 98.31 231 VAL A N 1
ATOM 1825 C CA . VAL A 1 231 ? 0.957 -10.102 -11.920 1.00 98.31 231 VAL A CA 1
ATOM 1826 C C . VAL A 1 231 ? 2.331 -10.290 -12.544 1.00 98.31 231 VAL A C 1
ATOM 1828 O O . VAL A 1 231 ? 2.472 -11.068 -13.488 1.00 98.31 231 VAL A O 1
ATOM 1831 N N . TYR A 1 232 ? 3.348 -9.626 -12.008 1.00 98.25 232 TYR A N 1
ATOM 1832 C CA . TYR A 1 232 ? 4.740 -9.817 -12.399 1.00 98.25 232 TYR A CA 1
ATOM 1833 C C . TYR A 1 232 ? 5.462 -10.604 -11.315 1.00 98.25 232 TYR A C 1
ATOM 1835 O O . TYR A 1 232 ? 5.510 -10.191 -10.161 1.00 98.25 232 TYR A O 1
ATOM 1843 N N . ILE A 1 233 ? 6.031 -11.749 -11.685 1.00 97.75 233 ILE A N 1
ATOM 1844 C CA . ILE A 1 233 ? 6.873 -12.556 -10.801 1.00 97.75 233 ILE A CA 1
ATOM 1845 C C . ILE A 1 233 ? 8.252 -12.625 -11.440 1.00 97.75 233 ILE A C 1
ATOM 1847 O O . ILE A 1 233 ? 8.511 -13.445 -12.327 1.00 97.75 233 ILE A O 1
ATOM 1851 N N . VAL A 1 234 ? 9.124 -11.723 -11.003 1.00 97.06 234 VAL A N 1
ATOM 1852 C CA . VAL A 1 234 ? 10.471 -11.548 -11.540 1.00 97.06 234 VAL A CA 1
ATOM 1853 C C . VAL A 1 234 ? 11.470 -12.015 -10.494 1.00 97.06 234 VAL A C 1
ATOM 1855 O O . VAL A 1 234 ? 11.364 -11.678 -9.319 1.00 97.06 234 VAL A O 1
ATOM 1858 N N . GLY A 1 235 ? 12.449 -12.818 -10.890 1.00 94.75 235 GLY A N 1
ATOM 1859 C CA . GLY A 1 235 ? 13.438 -13.292 -9.940 1.00 94.75 235 GLY A CA 1
ATOM 1860 C C . GLY A 1 235 ? 14.736 -13.722 -10.590 1.00 94.75 235 GLY A C 1
ATOM 1861 O O . GLY A 1 235 ? 14.754 -14.111 -11.756 1.00 94.75 235 GLY A O 1
ATOM 1862 N N . GLN A 1 236 ? 15.787 -13.629 -9.786 1.00 93.56 236 GLN A N 1
ATOM 1863 C CA . GLN A 1 236 ? 17.172 -13.950 -10.080 1.00 93.56 236 GLN A CA 1
ATOM 1864 C C . GLN A 1 236 ? 17.692 -14.837 -8.942 1.00 93.56 236 GLN A C 1
ATOM 1866 O O . GLN A 1 236 ? 18.192 -14.340 -7.936 1.00 93.56 236 GLN A O 1
ATOM 1871 N N . GLN A 1 237 ? 17.520 -16.153 -9.065 1.00 89.75 237 GLN A N 1
ATOM 1872 C CA . GLN A 1 237 ? 18.022 -17.121 -8.081 1.00 89.75 237 GLN A CA 1
ATOM 1873 C C . GLN A 1 237 ? 19.334 -17.759 -8.552 1.00 89.75 237 GLN A C 1
ATOM 1875 O O . GLN A 1 237 ? 20.209 -18.065 -7.742 1.00 89.75 237 GLN A O 1
ATOM 1880 N N . ASN A 1 238 ? 19.466 -17.952 -9.861 1.00 86.88 238 ASN A N 1
ATOM 1881 C CA . ASN A 1 238 ? 20.665 -18.453 -10.506 1.00 86.88 238 ASN A CA 1
ATOM 1882 C C . ASN A 1 238 ? 21.125 -17.413 -11.534 1.00 86.88 238 ASN A C 1
ATOM 1884 O O . ASN A 1 238 ? 21.891 -16.509 -11.210 1.00 86.88 238 ASN A O 1
ATOM 1888 N N . GLU A 1 239 ? 20.626 -17.520 -12.764 1.00 89.44 239 GLU A N 1
ATOM 1889 C CA . GLU A 1 239 ? 21.023 -16.704 -13.914 1.00 89.44 239 GLU A CA 1
ATOM 1890 C C . GLU A 1 239 ? 19.823 -16.381 -14.822 1.00 89.44 239 GLU A C 1
ATOM 1892 O O . GLU A 1 239 ? 20.009 -16.091 -16.004 1.00 89.44 239 GLU A O 1
ATOM 1897 N N . GLU A 1 240 ? 18.598 -16.417 -14.285 1.00 92.75 240 GLU A N 1
ATOM 1898 C CA . GLU A 1 240 ? 17.350 -16.221 -15.036 1.00 92.75 240 GLU A CA 1
ATOM 1899 C C . GLU A 1 240 ? 17.360 -14.907 -15.842 1.00 92.75 240 GLU A C 1
ATOM 1901 O O . GLU A 1 240 ? 16.887 -14.871 -16.972 1.00 92.75 240 GLU A O 1
ATOM 1906 N N . LEU A 1 241 ? 17.965 -13.840 -15.306 1.00 93.50 241 LEU A N 1
ATOM 1907 C CA . LEU A 1 241 ? 18.057 -12.511 -15.925 1.00 93.50 241 LEU A CA 1
ATOM 1908 C C . LEU A 1 241 ? 19.419 -12.221 -16.578 1.00 93.50 241 LEU A C 1
ATOM 1910 O O . LEU A 1 241 ? 19.719 -11.071 -16.914 1.00 93.50 241 LEU A O 1
ATOM 1914 N N . SER A 1 242 ? 20.269 -13.237 -16.758 1.00 90.38 242 SER A N 1
ATOM 1915 C CA . SER A 1 242 ? 21.563 -13.072 -17.437 1.00 90.38 242 SER A CA 1
ATOM 1916 C C . SER A 1 242 ? 21.397 -12.759 -18.931 1.00 90.38 242 SER A C 1
ATOM 1918 O O . SER A 1 242 ? 22.166 -11.964 -19.483 1.00 90.38 242 SER A O 1
ATOM 1920 N N . ASP A 1 243 ? 20.356 -13.307 -19.567 1.00 91.31 243 ASP A N 1
ATOM 1921 C CA . ASP A 1 243 ? 20.008 -13.061 -20.966 1.00 91.31 243 ASP A CA 1
ATOM 1922 C C . ASP A 1 243 ? 19.409 -11.650 -21.153 1.00 91.31 243 ASP A C 1
ATOM 1924 O O . ASP A 1 243 ? 18.363 -11.332 -20.577 1.00 91.31 243 ASP A O 1
ATOM 1928 N N . PRO A 1 244 ? 20.042 -10.763 -21.948 1.00 90.81 244 PRO A N 1
ATOM 1929 C CA . PRO A 1 244 ? 19.459 -9.471 -22.301 1.00 90.81 244 PRO A CA 1
ATOM 1930 C C . PRO A 1 244 ? 18.105 -9.578 -23.014 1.00 90.81 244 PRO A C 1
ATOM 1932 O O . PRO A 1 244 ? 17.274 -8.696 -22.824 1.00 90.81 244 PRO A O 1
ATOM 1935 N N . ALA A 1 245 ? 17.863 -10.627 -23.810 1.00 93.31 245 ALA A N 1
ATOM 1936 C CA . ALA A 1 245 ? 16.589 -10.786 -24.513 1.00 93.31 245 ALA A CA 1
ATOM 1937 C C . ALA A 1 245 ? 15.439 -10.979 -23.520 1.00 93.31 245 ALA A C 1
ATOM 1939 O O . ALA A 1 245 ? 14.431 -10.288 -23.604 1.00 93.31 245 ALA A O 1
ATOM 1940 N N . HIS A 1 246 ? 15.643 -11.820 -22.506 1.00 94.31 246 HIS A N 1
ATOM 1941 C CA . HIS A 1 246 ? 14.664 -12.018 -21.440 1.00 94.31 246 HIS A CA 1
ATOM 1942 C C . HIS A 1 246 ? 14.404 -10.743 -20.618 1.00 94.31 246 HIS A C 1
ATOM 1944 O O . HIS A 1 246 ? 13.269 -10.437 -20.258 1.00 94.31 246 HIS A O 1
ATOM 1950 N N . ARG A 1 247 ? 15.441 -9.934 -20.361 1.00 94.00 247 ARG A N 1
ATOM 1951 C CA . ARG A 1 247 ? 15.260 -8.620 -19.715 1.00 94.00 247 ARG A CA 1
ATOM 1952 C C . ARG A 1 247 ? 14.422 -7.666 -20.567 1.00 94.00 247 ARG A C 1
ATOM 1954 O O . ARG A 1 247 ? 13.573 -6.969 -20.020 1.00 94.00 247 ARG A O 1
ATOM 1961 N N . ASN A 1 248 ? 14.605 -7.690 -21.886 1.00 93.94 248 ASN A N 1
ATOM 1962 C CA . ASN A 1 248 ? 13.765 -6.924 -22.800 1.00 93.94 248 ASN A CA 1
ATOM 1963 C C . ASN A 1 248 ? 12.317 -7.433 -22.799 1.00 93.94 248 ASN A C 1
ATOM 1965 O O . ASN A 1 248 ? 11.409 -6.618 -22.830 1.00 93.94 248 ASN A O 1
ATOM 1969 N N . GLU A 1 249 ? 12.078 -8.743 -22.691 1.00 95.62 249 GLU A N 1
ATOM 1970 C CA . GLU A 1 249 ? 10.716 -9.292 -22.591 1.00 95.62 249 GLU A CA 1
ATOM 1971 C C . GLU A 1 249 ? 9.985 -8.824 -21.319 1.00 95.62 249 GLU A C 1
ATOM 1973 O O . GLU A 1 249 ? 8.789 -8.533 -21.372 1.00 95.62 249 GLU A O 1
ATOM 1978 N N . ILE A 1 250 ? 10.694 -8.692 -20.188 1.00 95.31 250 ILE A N 1
ATOM 1979 C CA . ILE A 1 250 ? 10.148 -8.083 -18.959 1.00 95.31 250 ILE A CA 1
ATOM 1980 C C . ILE A 1 250 ? 9.738 -6.631 -19.227 1.00 95.31 250 ILE A C 1
ATOM 1982 O O . ILE A 1 250 ? 8.619 -6.233 -18.894 1.00 95.31 250 ILE A O 1
ATOM 1986 N N . ALA A 1 251 ? 10.633 -5.857 -19.847 1.00 95.62 251 ALA A N 1
ATOM 1987 C CA . ALA A 1 251 ? 10.388 -4.456 -20.163 1.00 95.62 251 ALA A CA 1
ATOM 1988 C C . ALA A 1 251 ? 9.232 -4.277 -21.149 1.00 95.62 251 ALA A C 1
ATOM 1990 O O . ALA A 1 251 ? 8.364 -3.436 -20.933 1.00 95.62 251 ALA A O 1
ATOM 1991 N N . GLU A 1 252 ? 9.163 -5.102 -22.192 1.00 95.12 252 GLU A N 1
ATOM 1992 C CA . GLU A 1 252 ? 8.066 -5.105 -23.156 1.00 95.12 252 GLU A CA 1
ATOM 1993 C C . GLU A 1 252 ? 6.739 -5.467 -22.490 1.00 95.12 252 GLU A C 1
ATOM 1995 O O . GLU A 1 252 ? 5.739 -4.797 -22.738 1.00 95.12 252 GLU A O 1
ATOM 2000 N N . ALA A 1 253 ? 6.703 -6.479 -21.618 1.00 94.38 253 ALA A N 1
ATOM 2001 C CA . ALA A 1 253 ? 5.483 -6.850 -20.906 1.00 94.38 253 ALA A CA 1
ATOM 2002 C C . ALA A 1 253 ? 4.932 -5.689 -20.063 1.00 94.38 253 ALA A C 1
ATOM 2004 O O . ALA A 1 253 ? 3.732 -5.424 -20.114 1.00 94.38 253 ALA A O 1
ATOM 2005 N N . PHE A 1 254 ? 5.808 -4.976 -19.351 1.00 94.19 254 PHE A N 1
ATOM 2006 C CA . PHE A 1 254 ? 5.446 -3.789 -18.579 1.00 94.19 254 PHE A CA 1
ATOM 2007 C C . PHE A 1 254 ? 5.000 -2.626 -19.476 1.00 94.19 254 PHE A C 1
ATOM 2009 O O . PHE A 1 254 ? 3.889 -2.107 -19.351 1.00 94.19 254 PHE A O 1
ATOM 2016 N N . CYS A 1 255 ? 5.833 -2.252 -20.447 1.00 92.94 255 CYS A N 1
ATOM 2017 C CA . CYS A 1 255 ? 5.589 -1.100 -21.308 1.00 92.94 255 CYS A CA 1
ATOM 2018 C C . CYS A 1 255 ? 4.387 -1.275 -22.239 1.00 92.94 255 CYS A C 1
ATOM 2020 O O . CYS A 1 255 ? 3.749 -0.286 -22.595 1.00 92.94 255 CYS A O 1
ATOM 2022 N N . ASN A 1 256 ? 4.041 -2.507 -22.620 1.00 92.25 256 ASN A N 1
ATOM 2023 C CA . ASN A 1 256 ? 2.834 -2.774 -23.398 1.00 92.25 256 ASN A CA 1
ATOM 2024 C C . ASN A 1 256 ? 1.560 -2.418 -22.624 1.00 92.25 256 ASN A C 1
ATOM 2026 O O . ASN A 1 256 ? 0.594 -1.997 -23.249 1.00 92.25 256 ASN A O 1
ATOM 2030 N N . ILE A 1 257 ? 1.547 -2.564 -21.294 1.00 90.62 257 ILE A N 1
ATOM 2031 C CA . ILE A 1 257 ? 0.405 -2.160 -20.462 1.00 90.62 257 ILE A CA 1
ATOM 2032 C C . ILE A 1 257 ? 0.417 -0.648 -20.251 1.00 90.62 257 ILE A C 1
ATOM 2034 O O . ILE A 1 257 ? -0.578 0.010 -20.536 1.00 90.62 257 ILE A O 1
ATOM 2038 N N . HIS A 1 258 ? 1.544 -0.082 -19.818 1.00 86.50 258 HIS A N 1
ATOM 2039 C CA . HIS A 1 258 ? 1.642 1.350 -19.495 1.00 86.50 258 HIS A CA 1
ATOM 2040 C C . HIS A 1 258 ? 1.509 2.281 -20.707 1.00 86.50 258 HIS A C 1
ATOM 2042 O O . HIS A 1 258 ? 1.156 3.444 -20.546 1.00 86.50 258 HIS A O 1
ATOM 2048 N N . ASN A 1 259 ? 1.724 1.776 -21.926 1.00 86.56 259 ASN A N 1
ATOM 2049 C CA . ASN A 1 259 ? 1.453 2.529 -23.153 1.00 86.56 259 ASN A CA 1
ATOM 2050 C C . ASN A 1 259 ? 0.118 2.165 -23.822 1.00 86.56 259 ASN A C 1
ATOM 2052 O O . ASN A 1 259 ? -0.231 2.774 -24.835 1.00 86.56 259 ASN A O 1
ATOM 2056 N N . ALA A 1 260 ? -0.649 1.199 -23.299 1.00 80.12 260 ALA A N 1
ATOM 2057 C CA . ALA A 1 260 ? -1.943 0.817 -23.867 1.00 80.12 260 ALA A CA 1
ATOM 2058 C C . ALA A 1 260 ? -2.991 1.918 -23.639 1.00 80.12 260 ALA A C 1
ATOM 2060 O O . ALA A 1 260 ? -3.758 1.863 -22.688 1.00 80.12 260 ALA A O 1
ATOM 2061 N N . GLY A 1 261 ? -3.037 2.907 -24.533 1.00 72.12 261 GLY A N 1
ATOM 2062 C CA . GLY A 1 261 ? -3.916 4.080 -24.418 1.00 72.12 261 GLY A CA 1
ATOM 2063 C C . GLY A 1 261 ? -3.169 5.407 -24.263 1.00 72.12 261 GLY A C 1
ATOM 2064 O O . GLY A 1 261 ? -3.807 6.456 -24.217 1.00 72.12 261 GLY A O 1
ATOM 2065 N N . SER A 1 262 ? -1.833 5.371 -24.238 1.00 75.75 262 SER A N 1
ATOM 2066 C CA . SER A 1 262 ? -0.979 6.556 -24.168 1.00 75.75 262 SER A CA 1
ATOM 2067 C C . SER A 1 262 ? -0.471 6.975 -25.551 1.00 75.75 262 SER A C 1
ATOM 2069 O O . SER A 1 262 ? -0.203 6.135 -26.408 1.00 75.75 262 SER A O 1
ATOM 2071 N N . ASP A 1 263 ? -0.277 8.283 -25.743 1.00 78.75 263 ASP A N 1
ATOM 2072 C CA . ASP A 1 263 ? 0.448 8.845 -26.893 1.00 78.75 263 ASP A CA 1
ATOM 2073 C C . ASP A 1 263 ? 1.982 8.820 -26.685 1.00 78.75 263 ASP A C 1
ATOM 2075 O O . ASP A 1 263 ? 2.737 9.235 -27.570 1.00 78.75 263 ASP A O 1
ATOM 2079 N N . ARG A 1 264 ? 2.462 8.366 -25.512 1.00 79.31 264 ARG A N 1
ATOM 2080 C CA . ARG A 1 264 ? 3.896 8.240 -25.203 1.00 79.31 264 ARG A CA 1
ATOM 2081 C C . ARG A 1 264 ? 4.545 7.208 -26.144 1.00 79.31 264 ARG A C 1
ATOM 2083 O O . ARG A 1 264 ? 4.025 6.098 -26.271 1.00 79.31 264 ARG A O 1
ATOM 2090 N N . PRO A 1 265 ? 5.693 7.527 -26.773 1.00 84.19 265 PRO A N 1
ATOM 2091 C CA . PRO A 1 265 ? 6.477 6.547 -27.518 1.00 84.19 265 PRO A CA 1
ATOM 2092 C C . PRO A 1 265 ? 6.861 5.357 -26.637 1.00 84.19 265 PRO A C 1
ATOM 2094 O O . PRO A 1 265 ? 7.354 5.531 -25.520 1.00 84.19 265 PRO A O 1
ATOM 2097 N N . ILE A 1 266 ? 6.676 4.136 -27.143 1.00 87.81 266 ILE A N 1
ATOM 2098 C CA . ILE A 1 266 ? 6.994 2.921 -26.382 1.00 87.81 266 ILE A CA 1
ATOM 2099 C C . ILE A 1 266 ? 8.482 2.839 -26.034 1.00 87.81 266 ILE A C 1
ATOM 2101 O O . ILE A 1 266 ? 8.852 2.341 -24.971 1.00 87.81 266 ILE A O 1
ATOM 2105 N N . GLU A 1 267 ? 9.325 3.405 -26.894 1.00 90.31 267 GLU A N 1
ATOM 2106 C CA . GLU A 1 267 ? 10.769 3.491 -26.732 1.00 90.31 267 GLU A CA 1
ATOM 2107 C C . GLU A 1 267 ? 11.168 4.260 -25.467 1.00 90.31 267 GLU A C 1
ATOM 2109 O O . GLU A 1 267 ? 12.146 3.888 -24.825 1.00 90.31 267 GLU A O 1
ATOM 2114 N N . ASP A 1 268 ? 10.392 5.271 -25.061 1.00 87.00 268 ASP A N 1
ATOM 2115 C CA . ASP A 1 268 ? 10.671 6.050 -23.851 1.00 87.00 268 ASP A CA 1
ATOM 2116 C C . ASP A 1 268 ? 10.439 5.224 -22.582 1.00 87.00 268 ASP A C 1
ATOM 2118 O O . ASP A 1 268 ? 11.113 5.433 -21.579 1.00 87.00 268 ASP A O 1
ATOM 2122 N N . CYS A 1 269 ? 9.474 4.301 -22.602 1.00 89.38 269 CYS A N 1
ATOM 2123 C CA . CYS A 1 269 ? 9.264 3.364 -21.498 1.00 89.38 269 CYS A CA 1
ATOM 2124 C C . CYS A 1 269 ? 10.340 2.272 -21.500 1.00 89.38 269 CYS A C 1
ATOM 2126 O O . CYS A 1 269 ? 10.923 1.965 -20.462 1.00 89.38 269 CYS A O 1
ATOM 2128 N N . LEU A 1 270 ? 10.651 1.717 -22.677 1.00 91.25 270 LEU A N 1
ATOM 2129 C CA . LEU A 1 270 ? 11.664 0.668 -22.832 1.00 91.25 270 LEU A CA 1
ATOM 2130 C C . LEU A 1 270 ? 13.082 1.148 -22.492 1.00 91.25 270 LEU A C 1
ATOM 2132 O O . LEU A 1 270 ? 13.933 0.325 -22.165 1.00 91.25 270 LEU A O 1
ATOM 2136 N N . ALA A 1 271 ? 13.354 2.450 -22.584 1.00 86.19 271 ALA A N 1
ATOM 2137 C CA . ALA A 1 271 ? 14.645 3.034 -22.232 1.00 86.19 271 ALA A CA 1
ATOM 2138 C C . ALA A 1 271 ? 14.844 3.231 -20.718 1.00 86.19 271 ALA A C 1
ATOM 2140 O O . ALA A 1 271 ? 15.990 3.373 -20.291 1.00 86.19 271 ALA A O 1
ATOM 2141 N N . ASP A 1 272 ? 13.767 3.235 -19.926 1.00 85.31 272 ASP A N 1
ATOM 2142 C CA . ASP A 1 272 ? 13.805 3.564 -18.496 1.00 85.31 272 ASP A CA 1
ATOM 2143 C C . ASP A 1 272 ? 12.895 2.618 -17.689 1.00 85.31 272 ASP A C 1
ATOM 2145 O O . ASP A 1 272 ? 13.303 1.484 -17.415 1.00 85.31 272 ASP A O 1
ATOM 2149 N N . ASP A 1 273 ? 11.653 3.037 -17.401 1.00 84.38 273 ASP A N 1
ATOM 2150 C CA . ASP A 1 273 ? 10.677 2.377 -16.516 1.00 84.38 273 ASP A CA 1
ATOM 2151 C C . ASP A 1 273 ? 10.557 0.858 -16.737 1.00 84.38 273 ASP A C 1
ATOM 2153 O O . ASP A 1 273 ? 10.521 0.080 -15.781 1.00 84.38 273 ASP A O 1
ATOM 2157 N N . GLY A 1 274 ? 10.548 0.406 -17.997 1.00 87.56 274 GLY A N 1
ATOM 2158 C CA . GLY A 1 274 ? 10.404 -1.010 -18.339 1.00 87.56 274 GLY A CA 1
ATOM 2159 C C . GLY A 1 274 ? 11.524 -1.901 -17.793 1.00 87.56 274 GLY A C 1
ATOM 2160 O O . GLY A 1 274 ? 11.297 -3.070 -17.484 1.00 87.56 274 GLY A O 1
ATOM 2161 N N . ASN A 1 275 ? 12.733 -1.369 -17.616 1.00 91.75 275 ASN A N 1
ATOM 2162 C CA . ASN A 1 275 ? 13.873 -2.160 -17.143 1.00 91.75 275 ASN A CA 1
ATOM 2163 C C . ASN A 1 275 ? 13.949 -2.269 -15.617 1.00 91.75 275 ASN A C 1
ATOM 2165 O O . ASN A 1 275 ? 14.751 -3.055 -15.104 1.00 91.75 275 ASN A O 1
ATOM 2169 N N . GLU A 1 276 ? 13.139 -1.504 -14.885 1.00 92.44 276 GLU A N 1
ATOM 2170 C CA . GLU A 1 276 ? 13.304 -1.308 -13.446 1.00 92.44 276 GLU A CA 1
ATOM 2171 C C . GLU A 1 276 ? 13.162 -2.615 -12.655 1.00 92.44 276 GLU A C 1
ATOM 2173 O O . GLU A 1 276 ? 14.011 -2.938 -11.823 1.00 92.44 276 GLU A O 1
ATOM 2178 N N . MET A 1 277 ? 12.147 -3.430 -12.962 1.00 93.81 277 MET A N 1
ATOM 2179 C CA . MET A 1 277 ? 11.939 -4.716 -12.281 1.00 93.81 277 MET A CA 1
ATOM 2180 C C . MET A 1 277 ? 13.123 -5.672 -12.472 1.00 93.81 277 MET A C 1
ATOM 2182 O O . MET A 1 277 ? 13.588 -6.291 -11.514 1.00 93.81 277 MET A O 1
ATOM 2186 N N . ALA A 1 278 ? 13.629 -5.788 -13.703 1.00 94.62 278 ALA A N 1
ATOM 2187 C CA . ALA A 1 278 ? 14.766 -6.652 -14.004 1.00 94.62 278 ALA A CA 1
ATOM 2188 C C . ALA A 1 278 ? 16.055 -6.135 -13.348 1.00 94.62 278 ALA A C 1
ATOM 2190 O O . ALA A 1 278 ? 16.831 -6.924 -12.809 1.00 94.62 278 ALA A O 1
ATOM 2191 N N . ARG A 1 279 ? 16.265 -4.812 -13.352 1.00 94.31 279 ARG A N 1
ATOM 2192 C CA . ARG A 1 279 ? 17.399 -4.155 -12.694 1.00 94.31 279 ARG A CA 1
ATOM 2193 C C . ARG A 1 279 ? 17.401 -4.440 -11.192 1.00 94.31 279 ARG A C 1
ATOM 2195 O O . ARG A 1 279 ? 18.374 -4.994 -10.687 1.00 94.31 279 ARG A O 1
ATOM 2202 N N . LYS A 1 280 ? 16.288 -4.161 -10.508 1.00 93.81 280 LYS A N 1
ATOM 2203 C CA . LYS A 1 280 ? 16.098 -4.443 -9.078 1.00 93.81 280 LYS A CA 1
ATOM 2204 C C . LYS A 1 280 ? 16.326 -5.916 -8.741 1.00 93.81 280 LYS A C 1
ATOM 2206 O O . LYS A 1 280 ? 17.021 -6.233 -7.777 1.00 93.81 280 LYS A O 1
ATOM 2211 N N . ALA A 1 281 ? 15.785 -6.823 -9.555 1.00 95.38 281 ALA A N 1
ATOM 2212 C CA . ALA A 1 281 ? 15.967 -8.256 -9.360 1.00 95.38 281 ALA A CA 1
ATOM 2213 C C . ALA A 1 281 ? 17.448 -8.672 -9.440 1.00 95.38 281 ALA A C 1
ATOM 2215 O O . ALA A 1 281 ? 17.921 -9.408 -8.574 1.00 95.38 281 ALA A O 1
ATOM 2216 N N . VAL A 1 282 ? 18.196 -8.172 -10.432 1.00 94.94 282 VAL A N 1
ATOM 2217 C CA . VAL A 1 282 ? 19.643 -8.427 -10.578 1.00 94.94 282 VAL A CA 1
ATOM 2218 C C . VAL A 1 282 ? 20.453 -7.817 -9.430 1.00 94.94 282 VAL A C 1
ATOM 2220 O O . VAL A 1 282 ? 21.426 -8.418 -8.980 1.00 94.94 282 VAL A O 1
ATOM 2223 N N . GLU A 1 283 ? 20.045 -6.653 -8.927 1.00 94.00 283 GLU A N 1
ATOM 2224 C CA . GLU A 1 283 ? 20.667 -5.983 -7.776 1.00 94.00 283 GLU A CA 1
ATOM 2225 C C . GLU A 1 283 ? 20.366 -6.673 -6.431 1.00 94.00 283 GLU A C 1
ATOM 2227 O O . GLU A 1 283 ? 20.933 -6.302 -5.404 1.00 94.00 283 GLU A O 1
ATOM 2232 N N . GLY A 1 284 ? 19.517 -7.705 -6.429 1.00 92.44 284 GLY A N 1
ATOM 2233 C CA . GLY A 1 284 ? 19.174 -8.483 -5.239 1.00 92.44 284 GLY A CA 1
ATOM 2234 C C . GLY A 1 284 ? 18.066 -7.866 -4.385 1.00 92.44 284 GLY A C 1
ATOM 2235 O O . GLY A 1 284 ? 17.843 -8.325 -3.263 1.00 92.44 284 GLY A O 1
ATOM 2236 N N . ALA A 1 285 ? 17.349 -6.858 -4.895 1.00 92.31 285 ALA A N 1
ATOM 2237 C CA . ALA A 1 285 ? 16.179 -6.306 -4.217 1.00 92.31 285 ALA A CA 1
ATOM 2238 C C . ALA A 1 285 ? 15.107 -7.387 -4.040 1.00 92.31 285 ALA A C 1
ATOM 2240 O O . ALA A 1 285 ? 14.988 -8.292 -4.864 1.00 92.31 285 ALA A O 1
ATOM 2241 N N . SER A 1 286 ? 14.343 -7.309 -2.956 1.00 92.44 286 SER A N 1
ATOM 2242 C CA . SER A 1 286 ? 13.262 -8.246 -2.643 1.00 92.44 286 SER A CA 1
ATOM 2243 C C . SER A 1 286 ? 12.029 -7.429 -2.301 1.00 92.44 286 SER A C 1
ATOM 2245 O O . SER A 1 286 ? 12.039 -6.705 -1.308 1.00 92.44 286 SER A O 1
ATOM 2247 N N . GLU A 1 287 ? 11.009 -7.484 -3.151 1.00 91.25 287 GLU A N 1
ATOM 2248 C CA . GLU A 1 287 ? 9.860 -6.579 -3.077 1.00 91.25 287 GLU A CA 1
ATOM 2249 C C . GLU A 1 287 ? 8.564 -7.343 -3.367 1.00 91.25 287 GLU A C 1
ATOM 2251 O O . GLU A 1 287 ? 8.521 -8.200 -4.252 1.00 91.25 287 GLU A O 1
ATOM 2256 N N . ALA A 1 288 ? 7.507 -7.009 -2.632 1.00 92.75 288 ALA A N 1
ATOM 2257 C CA . ALA A 1 288 ? 6.126 -7.342 -2.955 1.00 92.75 288 ALA A CA 1
ATOM 2258 C C . ALA A 1 288 ? 5.308 -6.066 -2.761 1.00 92.75 288 ALA A C 1
ATOM 2260 O O . ALA A 1 288 ? 5.422 -5.440 -1.708 1.00 92.75 288 ALA A O 1
ATOM 2261 N N . PHE A 1 289 ? 4.590 -5.637 -3.795 1.00 91.19 289 PHE A N 1
ATOM 2262 C CA . PHE A 1 289 ? 3.741 -4.451 -3.728 1.00 91.19 289 PHE A CA 1
ATOM 2263 C C . PHE A 1 289 ? 2.678 -4.464 -4.826 1.00 91.19 289 PHE A C 1
ATOM 2265 O O . PHE A 1 289 ? 2.819 -5.127 -5.862 1.00 91.19 289 PHE A O 1
ATOM 2272 N N . MET A 1 290 ? 1.639 -3.662 -4.615 1.00 92.06 290 MET A N 1
ATOM 2273 C CA . MET A 1 290 ? 0.616 -3.351 -5.599 1.00 92.06 290 MET A CA 1
ATOM 2274 C C . MET A 1 290 ? 0.805 -1.923 -6.116 1.00 92.06 290 MET A C 1
ATOM 2276 O O . MET A 1 290 ? 0.913 -0.972 -5.344 1.00 92.06 290 MET A O 1
ATOM 2280 N N . THR A 1 291 ? 0.804 -1.770 -7.437 1.00 88.12 291 THR A N 1
ATOM 2281 C CA . THR A 1 291 ? 0.679 -0.480 -8.129 1.00 88.12 291 THR A CA 1
ATOM 2282 C C . THR A 1 291 ? -0.458 -0.551 -9.154 1.00 88.12 291 THR A C 1
ATOM 2284 O O . THR A 1 291 ? -1.129 -1.575 -9.282 1.00 88.12 291 THR A O 1
ATOM 2287 N N . ALA A 1 292 ? -0.732 0.532 -9.876 1.00 86.50 292 ALA A N 1
ATOM 2288 C CA . ALA A 1 292 ? -1.732 0.535 -10.936 1.00 86.50 292 ALA A CA 1
ATOM 2289 C C . ALA A 1 292 ? -1.269 1.350 -12.145 1.00 86.50 292 ALA A C 1
ATOM 2291 O O . ALA A 1 292 ? -0.829 2.492 -12.016 1.00 86.50 292 ALA A O 1
ATOM 2292 N N . ALA A 1 293 ? -1.454 0.775 -13.330 1.00 87.00 293 ALA A N 1
ATOM 2293 C CA . ALA A 1 293 ? -1.273 1.444 -14.607 1.00 87.00 293 ALA A CA 1
ATOM 2294 C C . ALA A 1 293 ? -2.520 2.286 -14.923 1.00 87.00 293 ALA A C 1
ATOM 2296 O O . ALA A 1 293 ? -3.371 1.883 -15.716 1.00 87.00 293 ALA A O 1
ATOM 2297 N N . PHE A 1 294 ? -2.671 3.443 -14.272 1.00 80.44 294 PHE A N 1
ATOM 2298 C CA . PHE A 1 294 ? -3.829 4.327 -14.489 1.00 80.44 294 PHE A CA 1
ATOM 2299 C C . PHE A 1 294 ? -3.891 4.927 -15.898 1.00 80.44 294 PHE A C 1
ATOM 2301 O O . PHE A 1 294 ? -4.975 5.285 -16.347 1.00 80.44 294 PHE A O 1
ATOM 2308 N N . ASP A 1 295 ? -2.754 4.998 -16.591 1.00 74.12 295 ASP A N 1
ATOM 2309 C CA . ASP A 1 295 ? -2.664 5.494 -17.969 1.00 74.12 295 ASP A CA 1
ATOM 2310 C C . ASP A 1 295 ? -3.079 4.443 -19.017 1.00 74.12 295 ASP A C 1
ATOM 2312 O O . ASP A 1 295 ? -3.176 4.757 -20.204 1.00 74.12 295 ASP A O 1
ATOM 2316 N N . SER A 1 296 ? -3.338 3.201 -18.590 1.00 80.94 296 SER A N 1
ATOM 2317 C CA . SER A 1 296 ? -3.865 2.152 -19.466 1.00 80.94 296 SER A CA 1
ATOM 2318 C C . SER A 1 296 ? -5.388 2.249 -19.627 1.00 80.94 296 SER A C 1
ATOM 2320 O O . SER A 1 296 ? -6.082 2.681 -18.708 1.00 80.94 296 SER A O 1
ATOM 2322 N N . ASP A 1 297 ? -5.931 1.833 -20.778 1.00 79.00 297 ASP A N 1
ATOM 2323 C CA . ASP A 1 297 ? -7.381 1.770 -21.032 1.00 79.00 297 ASP A CA 1
ATOM 2324 C C . ASP A 1 297 ? -7.860 0.324 -21.309 1.00 79.00 297 ASP A C 1
ATOM 2326 O O . ASP A 1 297 ? -7.603 -0.222 -22.390 1.00 79.00 297 ASP A O 1
ATOM 2330 N N . PRO A 1 298 ? -8.582 -0.322 -20.370 1.00 83.25 298 PRO A N 1
ATOM 2331 C CA . PRO A 1 298 ? -8.924 0.169 -19.031 1.00 83.25 298 PRO A CA 1
ATOM 2332 C C . PRO A 1 298 ? -7.727 0.102 -18.060 1.00 83.25 298 PRO A C 1
ATOM 2334 O O . PRO A 1 298 ? -6.872 -0.766 -18.246 1.00 83.25 298 PRO A O 1
ATOM 2337 N N . PRO A 1 299 ? -7.725 0.901 -16.971 1.00 86.94 299 PRO A N 1
ATOM 2338 C CA . PRO A 1 299 ? -6.733 0.807 -15.902 1.00 86.94 299 PRO A CA 1
ATOM 2339 C C . PRO A 1 299 ? -6.530 -0.615 -15.374 1.00 86.94 299 PRO A C 1
ATOM 2341 O O . PRO A 1 299 ? -7.501 -1.334 -15.118 1.00 86.94 299 PRO A O 1
ATOM 2344 N N . VAL A 1 300 ? -5.269 -0.998 -15.157 1.00 90.62 300 VAL A N 1
ATOM 2345 C CA . VAL A 1 300 ? -4.859 -2.334 -14.694 1.00 90.62 300 VAL A CA 1
ATOM 2346 C C . VAL A 1 300 ? -4.149 -2.243 -13.347 1.00 90.62 300 VAL A C 1
ATOM 2348 O O . VAL A 1 300 ? -3.245 -1.430 -13.174 1.00 90.62 300 VAL A O 1
ATOM 2351 N N . ALA A 1 301 ? -4.532 -3.095 -12.394 1.00 93.12 301 ALA A N 1
ATOM 2352 C CA . ALA A 1 301 ? -3.797 -3.260 -11.144 1.00 93.12 301 ALA A CA 1
ATOM 2353 C C . ALA A 1 301 ? -2.613 -4.203 -11.369 1.00 93.12 301 ALA A C 1
ATOM 2355 O O . ALA A 1 301 ? -2.752 -5.255 -11.996 1.00 93.12 301 ALA A O 1
ATOM 2356 N N . GLU A 1 302 ? -1.457 -3.846 -10.836 1.00 95.00 302 GLU A N 1
ATOM 2357 C CA . GLU A 1 302 ? -0.208 -4.565 -11.023 1.00 95.00 302 GLU A CA 1
ATOM 2358 C C . GLU A 1 302 ? 0.283 -5.094 -9.682 1.00 95.00 302 GLU A C 1
ATOM 2360 O O . GLU A 1 302 ? 0.574 -4.320 -8.775 1.00 95.00 302 GLU A O 1
ATOM 2365 N N . LEU A 1 303 ? 0.372 -6.419 -9.554 1.00 97.94 303 LEU A N 1
ATOM 2366 C CA . LEU A 1 303 ? 0.976 -7.065 -8.390 1.00 97.94 303 LEU A CA 1
ATOM 2367 C C . LEU A 1 303 ? 2.396 -7.476 -8.753 1.00 97.94 303 LEU A C 1
ATOM 2369 O O . LEU A 1 303 ? 2.587 -8.336 -9.618 1.00 97.94 303 LEU A O 1
ATOM 2373 N N . VAL A 1 304 ? 3.387 -6.868 -8.116 1.00 97.31 304 VAL A N 1
ATOM 2374 C CA . VAL A 1 304 ? 4.798 -7.061 -8.448 1.00 97.31 304 VAL A CA 1
ATOM 2375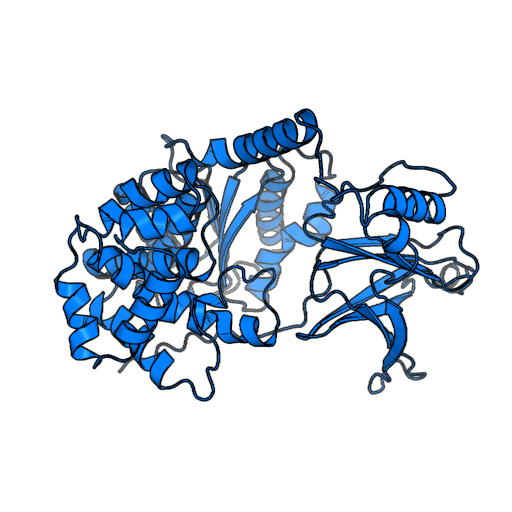 C C . VAL A 1 304 ? 5.473 -7.845 -7.335 1.00 97.31 304 VAL A C 1
ATOM 2377 O O . VAL A 1 304 ? 5.426 -7.452 -6.176 1.00 97.31 304 VAL A O 1
ATOM 2380 N N . PHE A 1 305 ? 6.122 -8.949 -7.701 1.00 97.50 305 PHE A N 1
ATOM 2381 C CA . PHE A 1 305 ? 6.919 -9.786 -6.811 1.00 97.50 305 PHE A CA 1
ATOM 2382 C C . PHE A 1 305 ? 8.329 -9.921 -7.386 1.00 97.50 305 PHE A C 1
ATOM 2384 O O . PHE A 1 305 ? 8.524 -10.576 -8.415 1.00 97.50 305 PHE A O 1
ATOM 2391 N N . ILE A 1 306 ? 9.310 -9.323 -6.712 1.00 97.06 306 ILE A N 1
ATOM 2392 C CA . ILE A 1 306 ? 10.727 -9.354 -7.082 1.00 97.06 306 ILE A CA 1
ATOM 2393 C C . ILE A 1 306 ? 11.479 -10.248 -6.101 1.00 97.06 306 ILE A C 1
ATOM 2395 O O . ILE A 1 306 ? 11.414 -10.042 -4.892 1.00 97.06 306 ILE A O 1
ATOM 2399 N N . ASN A 1 307 ? 12.200 -11.244 -6.622 1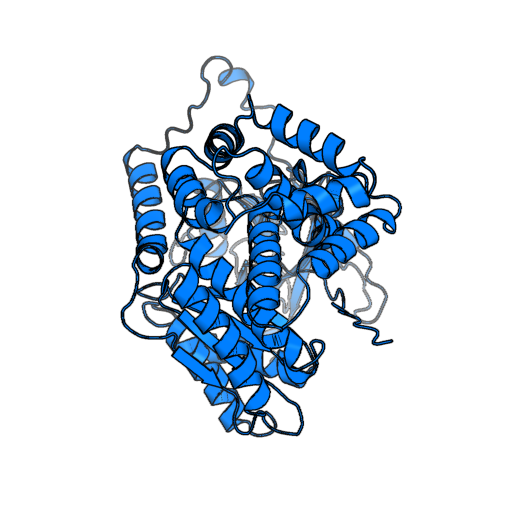.00 96.38 307 ASN A N 1
ATOM 2400 C CA . ASN A 1 307 ? 13.030 -12.169 -5.845 1.00 96.38 307 ASN A CA 1
ATOM 2401 C C . ASN A 1 307 ? 12.303 -12.831 -4.663 1.00 96.38 307 ASN A C 1
ATOM 2403 O O . ASN A 1 307 ? 12.905 -13.096 -3.633 1.00 96.38 307 ASN A O 1
ATOM 2407 N N . ALA A 1 308 ? 11.034 -13.207 -4.836 1.00 95.44 308 ALA A N 1
ATOM 2408 C CA . ALA A 1 308 ? 10.216 -13.893 -3.823 1.00 95.44 308 ALA A CA 1
ATOM 2409 C C . ALA A 1 308 ? 10.918 -15.038 -3.045 1.00 95.44 308 ALA A C 1
ATOM 2411 O O . ALA A 1 308 ? 10.583 -15.314 -1.895 1.00 95.44 308 ALA A O 1
ATOM 2412 N N . HIS A 1 309 ? 11.920 -15.695 -3.636 1.00 94.31 309 HIS A N 1
ATOM 2413 C CA . HIS A 1 309 ? 12.704 -16.754 -3.003 1.00 94.31 309 HIS A CA 1
ATOM 2414 C C . HIS A 1 309 ? 13.533 -16.323 -1.780 1.00 94.31 309 HIS A C 1
ATOM 2416 O O . HIS A 1 309 ? 13.958 -17.182 -1.005 1.00 94.31 309 HIS A O 1
ATOM 2422 N N . THR A 1 310 ? 13.769 -15.025 -1.596 1.00 92.88 310 THR A N 1
ATOM 2423 C CA . THR A 1 310 ? 14.497 -14.451 -0.452 1.00 92.88 310 THR A CA 1
ATOM 2424 C C . THR A 1 310 ? 13.561 -14.006 0.681 1.00 92.88 310 THR A C 1
ATOM 2426 O O . THR A 1 310 ? 14.017 -13.742 1.791 1.00 92.88 310 THR A O 1
ATOM 2429 N N . MET A 1 311 ? 12.247 -13.957 0.436 1.00 87.38 311 MET A N 1
ATOM 2430 C CA . MET A 1 311 ? 11.256 -13.308 1.300 1.00 87.38 311 MET A CA 1
ATOM 2431 C C . MET A 1 311 ? 10.641 -14.269 2.332 1.00 87.38 311 MET A C 1
ATOM 2433 O O . MET A 1 311 ? 9.427 -14.425 2.430 1.00 87.38 311 MET A O 1
ATOM 2437 N N . GLY A 1 312 ? 11.483 -14.943 3.118 1.00 78.31 312 GLY A N 1
ATOM 2438 C CA . GLY A 1 312 ? 11.012 -15.701 4.286 1.00 78.31 312 GLY A CA 1
ATOM 2439 C C . GLY A 1 312 ? 10.341 -17.050 3.990 1.00 78.31 312 GLY A C 1
ATOM 2440 O O . GLY A 1 312 ? 9.595 -17.540 4.830 1.00 78.31 312 GLY A O 1
ATOM 2441 N N . GLY A 1 313 ? 10.611 -17.670 2.836 1.00 86.44 313 GLY A N 1
ATOM 2442 C CA . GLY A 1 313 ? 10.225 -19.062 2.555 1.00 86.44 313 GLY A CA 1
ATOM 2443 C C . GLY A 1 313 ? 8.938 -19.244 1.744 1.00 86.44 313 GLY A C 1
ATOM 2444 O O . GLY A 1 313 ? 8.215 -18.295 1.444 1.00 86.44 313 GLY A O 1
ATOM 2445 N N . GLU A 1 314 ? 8.683 -20.487 1.316 1.00 87.38 314 GLU A N 1
ATOM 2446 C CA . GLU A 1 314 ? 7.572 -20.828 0.404 1.00 87.38 314 GLU A CA 1
ATOM 2447 C C . GLU A 1 314 ? 6.214 -20.649 1.084 1.00 87.38 314 GLU A C 1
ATOM 2449 O O . GLU A 1 314 ? 5.256 -20.241 0.437 1.00 87.38 314 GLU A O 1
ATOM 2454 N N . GLU A 1 315 ? 6.147 -20.889 2.391 1.00 87.19 315 GLU A N 1
ATOM 2455 C CA . GLU A 1 315 ? 4.962 -20.715 3.227 1.00 87.19 315 GLU A CA 1
ATOM 2456 C C . GLU A 1 315 ? 4.508 -19.254 3.368 1.00 87.19 315 GLU A C 1
ATOM 2458 O O . GLU A 1 315 ? 3.325 -19.010 3.594 1.00 87.19 315 GLU A O 1
ATOM 2463 N N . THR A 1 316 ? 5.413 -18.289 3.183 1.00 91.44 316 THR A N 1
ATOM 2464 C CA . THR A 1 316 ? 5.121 -16.851 3.311 1.00 91.44 316 THR A CA 1
ATOM 2465 C C . THR A 1 316 ? 4.498 -16.282 2.034 1.00 91.44 316 THR A C 1
ATOM 2467 O O . THR A 1 316 ? 3.682 -15.362 2.074 1.00 91.44 316 THR A O 1
ATOM 2470 N N . MET A 1 317 ? 4.829 -16.853 0.874 1.00 96.31 317 MET A N 1
ATOM 2471 C CA . MET A 1 317 ? 4.410 -16.314 -0.424 1.00 96.31 317 MET A CA 1
ATOM 2472 C C . MET A 1 317 ? 2.895 -16.293 -0.667 1.00 96.31 317 MET A C 1
ATOM 2474 O O . MET A 1 317 ? 2.416 -15.323 -1.254 1.00 96.31 317 MET A O 1
ATOM 2478 N N . PRO A 1 318 ? 2.103 -17.291 -0.231 1.00 98.25 318 PRO A N 1
ATOM 2479 C CA . PRO A 1 318 ? 0.655 -17.206 -0.325 1.00 98.25 318 PRO A CA 1
ATOM 2480 C C . PRO A 1 318 ? 0.087 -16.085 0.549 1.00 98.25 318 PRO A C 1
ATOM 2482 O O . PRO A 1 318 ? -0.878 -15.444 0.152 1.00 98.25 318 PRO A O 1
ATOM 2485 N N . VAL A 1 319 ? 0.686 -15.809 1.713 1.00 97.69 319 VAL A N 1
ATOM 2486 C CA . VAL A 1 319 ? 0.246 -14.723 2.604 1.00 97.69 319 VAL A CA 1
ATOM 2487 C C . VAL A 1 319 ? 0.484 -13.363 1.944 1.00 97.69 319 VAL A C 1
ATOM 2489 O O . VAL A 1 319 ? -0.432 -12.546 1.914 1.00 97.69 319 VAL A O 1
ATOM 2492 N N . LEU A 1 320 ? 1.646 -13.156 1.313 1.00 96.88 320 LEU A N 1
ATOM 2493 C CA . LEU A 1 320 ? 1.906 -11.951 0.511 1.00 96.88 320 LEU A CA 1
ATOM 2494 C C . LEU A 1 320 ? 0.976 -11.860 -0.707 1.00 96.88 320 LEU A C 1
ATOM 2496 O O . LEU A 1 320 ? 0.423 -10.805 -0.988 1.00 96.88 320 LEU A O 1
ATOM 2500 N N . GLY A 1 321 ? 0.726 -12.977 -1.398 1.00 98.25 321 GLY A N 1
ATOM 2501 C CA . GLY A 1 321 ? -0.250 -13.027 -2.490 1.00 98.25 321 GLY A CA 1
ATOM 2502 C C . GLY A 1 321 ? -1.665 -12.638 -2.047 1.00 98.25 321 GLY A C 1
ATOM 2503 O O . GLY A 1 321 ? -2.389 -11.997 -2.810 1.00 98.25 321 GLY A O 1
ATOM 2504 N N . ILE A 1 322 ? -2.053 -12.988 -0.812 1.00 98.81 322 ILE A N 1
ATOM 2505 C CA . ILE A 1 322 ? -3.303 -12.506 -0.221 1.00 98.81 322 ILE A CA 1
ATOM 2506 C C . ILE A 1 322 ? -3.229 -10.996 -0.004 1.00 98.81 322 ILE A C 1
ATOM 2508 O O . ILE A 1 322 ? -4.106 -10.304 -0.514 1.00 98.81 322 ILE A O 1
ATOM 2512 N N . HIS A 1 323 ? -2.202 -10.513 0.707 1.00 98.56 323 HIS A N 1
ATOM 2513 C CA . HIS A 1 323 ? -1.993 -9.097 1.044 1.00 98.56 323 HIS A CA 1
ATOM 2514 C C . HIS A 1 323 ? -2.120 -8.196 -0.189 1.00 98.56 323 HIS A C 1
ATOM 2516 O O . HIS A 1 323 ? -3.002 -7.342 -0.240 1.00 98.56 323 HIS A O 1
ATOM 2522 N N . GLU A 1 324 ? -1.346 -8.475 -1.238 1.00 98.00 324 GLU A N 1
ATOM 2523 C CA . GLU A 1 324 ? -1.335 -7.638 -2.441 1.00 98.00 324 GLU A CA 1
ATOM 2524 C C . GLU A 1 324 ? -2.674 -7.654 -3.192 1.00 98.00 324 GLU A C 1
ATOM 2526 O O . GLU A 1 324 ? -3.132 -6.631 -3.707 1.00 98.00 324 GLU A O 1
ATOM 2531 N N . TYR A 1 325 ? -3.369 -8.797 -3.223 1.00 98.19 325 TYR A N 1
ATOM 2532 C CA . TYR A 1 325 ? -4.689 -8.857 -3.853 1.00 98.19 325 TYR A CA 1
ATOM 2533 C C . TYR A 1 325 ? -5.766 -8.127 -3.034 1.00 98.19 325 TYR A C 1
ATOM 2535 O O . TYR A 1 325 ? -6.735 -7.617 -3.605 1.00 98.19 325 TYR A O 1
ATOM 2543 N N . VAL A 1 326 ? -5.615 -8.024 -1.708 1.00 98.44 326 VAL A N 1
ATOM 2544 C CA . VAL A 1 326 ? -6.510 -7.187 -0.895 1.00 98.44 326 VAL A CA 1
ATOM 2545 C C . VAL A 1 326 ? -6.439 -5.734 -1.346 1.00 98.44 326 VAL A C 1
ATOM 2547 O O . VAL A 1 326 ? -7.485 -5.091 -1.436 1.00 98.44 326 VAL A O 1
ATOM 2550 N N . HIS A 1 327 ? -5.269 -5.230 -1.734 1.00 96.19 327 HIS A N 1
ATOM 2551 C CA . HIS A 1 327 ? -5.169 -3.870 -2.251 1.00 96.19 327 HIS A CA 1
ATOM 2552 C C . HIS A 1 327 ? -5.929 -3.669 -3.571 1.00 96.19 327 HIS A C 1
ATOM 2554 O O . HIS A 1 327 ? -6.557 -2.626 -3.754 1.00 96.19 327 HIS A O 1
ATOM 2560 N N . VAL A 1 328 ? -5.989 -4.677 -4.452 1.00 95.19 328 VAL A N 1
ATOM 2561 C CA . VAL A 1 328 ? -6.851 -4.636 -5.656 1.00 95.19 328 VAL A CA 1
ATOM 2562 C C . VAL A 1 328 ? -8.320 -4.469 -5.265 1.00 95.19 328 VAL A C 1
ATOM 2564 O O . VAL A 1 328 ? -9.037 -3.638 -5.828 1.00 95.19 328 VAL A O 1
ATOM 2567 N N . TYR A 1 329 ? -8.774 -5.231 -4.264 1.00 95.38 329 TYR A N 1
ATOM 2568 C CA . TYR A 1 329 ? -10.123 -5.079 -3.723 1.00 95.38 329 TYR A CA 1
ATOM 2569 C C . TYR A 1 329 ? -10.337 -3.668 -3.165 1.00 95.38 329 TYR A C 1
ATOM 2571 O O . TYR A 1 329 ? -11.322 -3.020 -3.503 1.00 95.38 329 TYR A O 1
ATOM 2579 N N . GLN A 1 330 ? -9.407 -3.163 -2.354 1.00 94.19 330 GLN A N 1
ATOM 2580 C CA . GLN A 1 330 ? -9.508 -1.849 -1.717 1.00 94.19 330 GLN A CA 1
ATOM 2581 C C . GLN A 1 330 ? -9.559 -0.700 -2.731 1.00 94.19 330 GLN A C 1
ATOM 2583 O O . GLN A 1 330 ? -10.384 0.194 -2.570 1.00 94.19 330 GLN A O 1
ATOM 2588 N N . LYS A 1 331 ? -8.773 -0.749 -3.817 1.00 89.31 331 LYS A N 1
ATOM 2589 C CA . LYS A 1 331 ? -8.792 0.265 -4.895 1.00 89.31 331 LYS A CA 1
ATOM 2590 C C . LYS A 1 331 ? -10.112 0.332 -5.670 1.00 89.31 331 LYS A C 1
ATOM 2592 O O . LYS A 1 331 ? -10.347 1.281 -6.414 1.00 89.31 331 LYS A O 1
ATOM 2597 N N . SER A 1 332 ? -10.998 -0.639 -5.470 1.00 89.25 332 SER A N 1
ATOM 2598 C CA . SER A 1 332 ? -12.363 -0.600 -6.002 1.00 89.25 332 SER A CA 1
ATOM 2599 C C . SER A 1 332 ? -13.274 0.353 -5.221 1.00 89.25 332 SER A C 1
ATOM 2601 O O . SER A 1 332 ? -14.354 0.704 -5.690 1.00 89.25 332 SER A O 1
ATOM 2603 N N . PHE A 1 333 ? -12.848 0.804 -4.046 1.00 89.44 333 PHE A N 1
ATOM 2604 C CA . PHE A 1 333 ? -13.615 1.662 -3.150 1.00 89.44 333 PHE A CA 1
ATOM 2605 C C . PHE A 1 333 ? -12.939 3.027 -2.985 1.00 89.44 333 PHE A C 1
ATOM 2607 O O . PHE A 1 333 ? -11.801 3.232 -3.408 1.00 89.44 333 PHE A O 1
ATOM 2614 N N . GLU A 1 334 ? -13.680 3.979 -2.428 1.00 87.31 334 GLU A N 1
ATOM 2615 C CA . GLU A 1 334 ? -13.179 5.297 -2.062 1.00 87.31 334 GLU A CA 1
ATOM 2616 C C . GLU A 1 334 ? -12.022 5.193 -1.067 1.00 87.31 334 GLU A C 1
ATOM 2618 O O . GLU A 1 334 ? -11.836 4.189 -0.373 1.00 87.31 334 GLU A O 1
ATOM 2623 N N . PHE A 1 335 ? -11.253 6.277 -1.000 1.00 86.62 335 PHE A N 1
ATOM 2624 C CA . PHE A 1 335 ? -10.058 6.380 -0.174 1.00 86.62 335 PHE A CA 1
ATOM 2625 C C . PHE A 1 335 ? -10.279 5.928 1.282 1.00 86.62 335 PHE A C 1
ATOM 2627 O O . PHE A 1 335 ? -11.226 6.351 1.951 1.00 86.62 335 PHE A O 1
ATOM 2634 N N . THR A 1 336 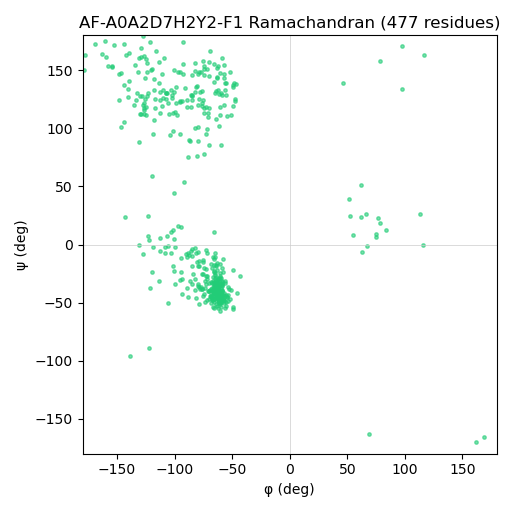? -9.328 5.143 1.793 1.00 93.25 336 THR A N 1
ATOM 2635 C CA . THR A 1 336 ? -9.160 4.813 3.214 1.00 93.25 336 THR A CA 1
ATOM 2636 C C . THR A 1 336 ? -7.751 5.188 3.663 1.00 93.25 336 THR A C 1
ATOM 2638 O O . THR A 1 336 ? -6.834 5.053 2.853 1.00 93.25 336 THR A O 1
ATOM 2641 N N . PRO A 1 337 ? -7.550 5.581 4.933 1.00 94.50 337 PRO A N 1
ATOM 2642 C CA . PRO A 1 337 ? -6.237 5.989 5.417 1.00 94.50 337 PRO A CA 1
ATOM 2643 C C . PRO A 1 337 ? -5.208 4.855 5.343 1.00 94.50 337 PRO A C 1
ATOM 2645 O O . PRO A 1 337 ? -5.582 3.681 5.442 1.00 94.50 337 PRO A O 1
ATOM 2648 N N . THR A 1 338 ? -3.920 5.194 5.228 1.00 91.75 338 THR A N 1
ATOM 2649 C CA . THR A 1 338 ? -2.818 4.229 5.059 1.00 91.75 338 THR A CA 1
ATOM 2650 C C . THR A 1 338 ? -2.841 3.129 6.119 1.00 91.75 338 THR A C 1
ATOM 2652 O O . THR A 1 338 ? -2.812 1.949 5.770 1.00 91.75 338 THR A O 1
ATOM 2655 N N . TRP A 1 339 ? -3.003 3.478 7.404 1.00 97.62 339 TRP A N 1
ATOM 2656 C CA . TRP A 1 339 ? -3.076 2.474 8.475 1.00 97.62 339 TRP A CA 1
ATOM 2657 C C . TRP A 1 339 ? -4.212 1.461 8.296 1.00 97.62 339 TRP A C 1
ATOM 2659 O O . TRP A 1 339 ? -4.102 0.310 8.717 1.00 97.62 339 TRP A O 1
ATOM 2669 N N . MET A 1 340 ? -5.321 1.876 7.681 1.00 98.38 340 MET A N 1
ATOM 2670 C CA . MET A 1 340 ? -6.475 1.018 7.434 1.00 98.38 340 MET A CA 1
ATOM 2671 C C . MET A 1 340 ? -6.273 0.178 6.176 1.00 98.38 340 MET A C 1
ATOM 2673 O O . MET A 1 340 ? -6.657 -0.988 6.171 1.00 98.38 340 MET A O 1
ATOM 2677 N N . MET A 1 341 ? -5.677 0.753 5.129 1.00 97.12 341 MET A N 1
ATOM 2678 C CA . MET A 1 341 ? -5.353 0.054 3.887 1.00 97.12 341 MET A CA 1
ATOM 2679 C C . MET A 1 341 ? -4.397 -1.115 4.158 1.00 97.12 341 MET A C 1
ATOM 2681 O O . MET A 1 341 ? -4.758 -2.270 3.918 1.00 97.12 341 MET A O 1
ATOM 2685 N N . GLU A 1 342 ? -3.240 -0.830 4.756 1.00 97.81 342 GLU A N 1
ATOM 2686 C CA . GLU A 1 342 ? -2.239 -1.845 5.096 1.00 97.81 342 GLU A CA 1
ATOM 2687 C C . GLU A 1 342 ? -2.718 -2.755 6.221 1.00 97.81 342 GLU A C 1
ATOM 2689 O O . GLU A 1 342 ? -2.658 -3.979 6.112 1.00 97.81 342 GLU A O 1
ATOM 2694 N N . GLY A 1 343 ? -3.302 -2.181 7.274 1.00 98.62 343 GLY A N 1
ATOM 2695 C CA . GLY A 1 343 ? -3.772 -2.955 8.413 1.00 98.62 343 GLY A CA 1
ATOM 2696 C C . GLY A 1 343 ? -4.854 -3.969 8.058 1.00 98.62 343 GLY A C 1
ATOM 2697 O O . GLY A 1 343 ? -4.844 -5.097 8.557 1.00 98.62 343 GLY A O 1
ATOM 2698 N N . ALA A 1 344 ? -5.780 -3.610 7.168 1.00 98.62 344 ALA A N 1
ATOM 2699 C CA . ALA A 1 344 ? -6.782 -4.550 6.691 1.00 98.62 344 ALA A CA 1
ATOM 2700 C C . ALA A 1 344 ? -6.115 -5.669 5.873 1.00 98.62 344 ALA A C 1
ATOM 2702 O O . ALA A 1 344 ? -6.376 -6.846 6.153 1.00 98.62 344 ALA A O 1
ATOM 2703 N N . ALA A 1 345 ? -5.213 -5.330 4.945 1.00 98.69 345 ALA A N 1
ATOM 2704 C CA . ALA A 1 345 ? -4.481 -6.304 4.138 1.00 98.69 345 ALA A CA 1
ATOM 2705 C C . ALA A 1 345 ? -3.698 -7.306 5.008 1.00 98.69 345 ALA A C 1
ATOM 2707 O O . ALA A 1 345 ? -3.920 -8.512 4.870 1.00 98.69 345 ALA A O 1
ATOM 2708 N N . VAL A 1 346 ? -2.932 -6.833 6.001 1.00 98.50 346 VAL A N 1
ATOM 2709 C CA . VAL A 1 346 ? -2.210 -7.685 6.968 1.00 98.50 346 VAL A CA 1
ATOM 2710 C C . VAL A 1 346 ? -3.169 -8.583 7.754 1.00 98.50 346 VAL A C 1
ATOM 2712 O O . VAL A 1 346 ? -2.931 -9.789 7.896 1.00 98.50 346 VAL A O 1
ATOM 2715 N N . LEU A 1 347 ? -4.278 -8.026 8.257 1.00 98.69 347 LEU A N 1
ATOM 2716 C CA . LEU A 1 347 ? -5.258 -8.779 9.043 1.00 98.69 347 LEU A CA 1
ATOM 2717 C C . LEU A 1 347 ? -5.896 -9.904 8.223 1.00 98.69 347 LEU A C 1
ATOM 2719 O O . LEU A 1 347 ? -6.003 -11.035 8.707 1.00 98.69 347 LEU A O 1
ATOM 2723 N N . LEU A 1 348 ? -6.326 -9.620 6.990 1.00 98.69 348 LEU A N 1
ATOM 2724 C CA . LEU A 1 348 ? -6.975 -10.631 6.157 1.00 98.69 348 LEU A CA 1
ATOM 2725 C C . LEU A 1 348 ? -5.972 -11.652 5.618 1.00 98.69 348 LEU A C 1
ATOM 2727 O O . LEU A 1 348 ? -6.300 -12.838 5.597 1.00 98.69 348 LEU A O 1
ATOM 2731 N N . ALA A 1 349 ? -4.757 -11.228 5.263 1.00 98.62 349 ALA A N 1
ATOM 2732 C CA . ALA A 1 349 ? -3.664 -12.122 4.893 1.00 98.62 349 ALA A CA 1
ATOM 2733 C C . ALA A 1 349 ? -3.341 -13.116 6.007 1.00 98.62 349 ALA A C 1
ATOM 2735 O O . ALA A 1 349 ? -3.297 -14.322 5.764 1.00 98.62 349 ALA A O 1
ATOM 2736 N N . SER A 1 350 ? -3.235 -12.635 7.244 1.00 98.12 350 SER A N 1
ATOM 2737 C CA . SER A 1 350 ? -2.982 -13.485 8.409 1.00 98.12 350 SER A CA 1
ATOM 2738 C C . SER A 1 350 ? -4.144 -14.446 8.688 1.00 98.12 350 SER A C 1
ATOM 2740 O O . SER A 1 350 ? -3.934 -15.628 8.967 1.00 98.12 350 SER A O 1
ATOM 2742 N N . HIS A 1 351 ? -5.388 -13.970 8.580 1.00 98.19 351 HIS A N 1
ATOM 2743 C CA . HIS A 1 351 ? -6.588 -14.776 8.823 1.00 98.19 351 HIS A CA 1
ATOM 2744 C C . HIS A 1 351 ? -6.808 -15.866 7.763 1.00 98.19 351 HIS A C 1
ATOM 2746 O O . HIS A 1 351 ? -7.000 -17.037 8.102 1.00 98.19 351 HIS A O 1
ATOM 2752 N N . LEU A 1 352 ? -6.763 -15.509 6.476 1.00 98.50 352 LEU A N 1
ATOM 2753 C CA . LEU A 1 352 ? -6.911 -16.475 5.384 1.00 98.50 352 LEU A CA 1
ATOM 2754 C C . LEU A 1 352 ? -5.692 -17.398 5.301 1.00 98.50 352 LEU A C 1
ATOM 2756 O O . LEU A 1 352 ? -5.861 -18.605 5.145 1.00 98.50 352 LEU A O 1
ATOM 2760 N N . GLY A 1 353 ? -4.483 -16.872 5.509 1.00 97.88 353 GLY A N 1
ATOM 2761 C CA . GLY A 1 353 ? -3.267 -17.675 5.610 1.00 97.88 353 GLY A CA 1
ATOM 2762 C C . GLY A 1 353 ? -3.396 -18.779 6.656 1.00 97.88 353 GLY A C 1
ATOM 2763 O O . GLY A 1 353 ? -3.183 -19.953 6.348 1.00 97.88 353 GLY A O 1
ATOM 2764 N N . ALA A 1 354 ? -3.862 -18.441 7.862 1.00 97.12 354 ALA A N 1
ATOM 2765 C CA . ALA A 1 354 ? -4.096 -19.421 8.919 1.00 97.12 354 ALA A CA 1
ATOM 2766 C C . ALA A 1 354 ? -5.164 -20.464 8.548 1.00 97.12 354 ALA A C 1
ATOM 2768 O O . ALA A 1 354 ? -4.969 -21.658 8.784 1.00 97.12 354 ALA A O 1
ATOM 2769 N N . LYS A 1 355 ? -6.266 -20.056 7.901 1.00 97.12 355 LYS A N 1
ATOM 2770 C CA . LYS A 1 355 ? -7.304 -20.989 7.415 1.00 97.12 355 LYS A CA 1
ATOM 2771 C C . LYS A 1 355 ? -6.782 -22.003 6.395 1.00 97.12 355 LYS A C 1
ATOM 2773 O O . LYS A 1 355 ? -7.330 -23.100 6.304 1.00 97.12 355 LYS A O 1
ATOM 2778 N N . HIS A 1 356 ? -5.734 -21.647 5.658 1.00 97.12 356 HIS A N 1
ATOM 2779 C CA . HIS A 1 356 ? -5.097 -22.496 4.654 1.00 97.12 356 HIS A CA 1
ATOM 2780 C C . HIS A 1 356 ? -3.805 -23.175 5.147 1.00 97.12 356 HIS A C 1
ATOM 2782 O O . HIS A 1 356 ? -3.171 -23.905 4.388 1.00 97.12 356 HIS A O 1
ATOM 2788 N N . GLY A 1 357 ? -3.446 -23.010 6.426 1.00 96.44 357 GLY A N 1
ATOM 2789 C CA . GLY A 1 357 ? -2.276 -23.649 7.035 1.00 96.44 357 GLY A CA 1
ATOM 2790 C C . GLY A 1 357 ? -0.936 -22.982 6.707 1.00 96.44 357 GLY A C 1
ATOM 2791 O O . GLY A 1 357 ? 0.103 -23.615 6.877 1.00 96.44 357 GLY A O 1
ATOM 2792 N N . TRP A 1 358 ? -0.945 -21.726 6.254 1.00 96.12 358 TRP A N 1
ATOM 2793 C CA . TRP A 1 358 ? 0.245 -20.924 5.923 1.00 96.12 358 TRP A CA 1
ATOM 2794 C C . TRP A 1 358 ? 0.716 -20.022 7.075 1.00 96.12 358 TRP A C 1
ATOM 2796 O O . TRP A 1 358 ? 1.499 -19.102 6.876 1.00 96.12 358 TRP A O 1
ATOM 2806 N N . GLY A 1 359 ? 0.228 -20.265 8.290 1.00 93.62 359 GLY A N 1
ATOM 2807 C CA . GLY A 1 359 ? 0.585 -19.497 9.478 1.00 93.62 359 GLY A CA 1
ATOM 2808 C C . GLY A 1 359 ? -0.418 -19.693 10.609 1.00 93.62 359 GLY A C 1
ATOM 2809 O O . GLY A 1 359 ? -1.304 -20.546 10.527 1.00 93.62 359 GLY A O 1
ATOM 2810 N N . ASP A 1 360 ? -0.289 -18.882 11.655 1.00 95.81 360 ASP A N 1
ATOM 2811 C CA . ASP A 1 360 ? -1.250 -18.800 12.753 1.00 95.81 360 ASP A CA 1
ATOM 2812 C C . ASP A 1 360 ? -1.695 -17.346 12.939 1.00 95.81 360 ASP A C 1
ATOM 2814 O O . ASP A 1 360 ? -0.873 -16.442 13.097 1.00 95.81 360 ASP A O 1
ATOM 2818 N N . PHE A 1 361 ? -3.011 -17.119 12.907 1.00 96.25 361 PHE A N 1
ATOM 2819 C CA . PHE A 1 361 ? -3.575 -15.771 12.924 1.00 96.25 361 PHE A CA 1
ATOM 2820 C C . PHE A 1 361 ? -3.266 -15.037 14.232 1.00 96.25 361 PHE A C 1
ATOM 2822 O O . PHE A 1 361 ? -2.911 -13.860 14.214 1.00 96.25 361 PHE A O 1
ATOM 2829 N N . LYS A 1 362 ? -3.359 -15.725 15.376 1.00 96.62 362 LYS A N 1
ATOM 2830 C CA . LYS A 1 362 ? -3.072 -15.101 16.669 1.00 96.62 362 LYS A CA 1
ATOM 2831 C C . LYS A 1 362 ? -1.594 -14.814 16.822 1.00 96.62 362 LYS A C 1
ATOM 2833 O O . LYS A 1 362 ? -1.261 -13.755 17.329 1.00 96.62 362 LYS A O 1
ATOM 2838 N N . GLN A 1 363 ? -0.735 -15.727 16.382 1.00 96.94 363 GLN A N 1
ATOM 2839 C CA . GLN A 1 363 ? 0.707 -15.543 16.439 1.00 96.94 363 GLN A CA 1
ATOM 2840 C C . GLN A 1 363 ? 1.156 -14.356 15.581 1.00 96.94 363 GLN A C 1
ATOM 2842 O O . GLN A 1 363 ? 1.990 -13.578 16.032 1.00 96.94 363 GLN A O 1
ATOM 2847 N N . ALA A 1 364 ? 0.580 -14.182 14.386 1.00 95.50 364 ALA A N 1
ATOM 2848 C CA . ALA A 1 364 ? 0.854 -13.024 13.535 1.00 95.50 364 ALA A CA 1
ATOM 2849 C C . ALA A 1 364 ? 0.452 -11.709 14.226 1.00 95.50 364 ALA A C 1
ATOM 2851 O O . ALA A 1 364 ? 1.258 -10.790 14.340 1.00 95.50 364 ALA A O 1
ATOM 2852 N N . MET A 1 365 ? -0.760 -11.644 14.784 1.00 97.94 365 MET A N 1
ATOM 2853 C CA . MET A 1 365 ? -1.225 -10.459 15.517 1.00 97.94 365 MET A CA 1
ATOM 2854 C C . MET A 1 365 ? -0.421 -10.214 16.806 1.00 97.94 365 MET A C 1
ATOM 2856 O O . MET A 1 365 ? -0.123 -9.070 17.153 1.00 97.94 365 MET A O 1
ATOM 2860 N N . GLU A 1 366 ? -0.048 -11.278 17.523 1.00 97.81 366 GLU A N 1
ATOM 2861 C CA . GLU A 1 366 ? 0.820 -11.214 18.701 1.00 97.81 366 GLU A CA 1
ATOM 2862 C C . GLU A 1 366 ? 2.184 -10.621 18.347 1.00 97.81 366 GLU A C 1
ATOM 2864 O O . GLU A 1 366 ? 2.686 -9.779 19.088 1.00 97.81 366 GLU A O 1
ATOM 2869 N N . TRP A 1 367 ? 2.758 -11.020 17.211 1.00 94.69 367 TRP A N 1
ATOM 2870 C CA . TRP A 1 367 ? 4.014 -10.472 16.713 1.00 94.69 367 TRP A CA 1
ATOM 2871 C C . TRP A 1 367 ? 3.913 -8.964 16.478 1.00 94.69 367 TRP A C 1
ATOM 2873 O O . TRP A 1 367 ? 4.728 -8.223 17.020 1.00 94.69 367 TRP A O 1
ATOM 2883 N N . CYS A 1 368 ? 2.877 -8.500 15.767 1.00 96.44 368 CYS A N 1
ATOM 2884 C CA . CYS A 1 368 ? 2.626 -7.067 15.572 1.00 96.44 368 CYS A CA 1
ATOM 2885 C C . CYS A 1 368 ? 2.532 -6.317 16.911 1.00 96.44 368 CYS A C 1
ATOM 2887 O O . CYS A 1 368 ? 3.104 -5.246 17.067 1.00 96.44 368 CYS A O 1
ATOM 2889 N N . ALA A 1 369 ? 1.838 -6.883 17.906 1.00 95.31 369 ALA A N 1
ATOM 2890 C CA . ALA A 1 369 ? 1.716 -6.245 19.217 1.00 95.31 369 ALA A CA 1
ATOM 2891 C C . ALA A 1 369 ? 3.049 -6.171 19.973 1.00 95.31 369 ALA A C 1
ATOM 2893 O O . ALA A 1 369 ? 3.309 -5.168 20.628 1.00 95.31 369 ALA A O 1
ATOM 2894 N N . ARG A 1 370 ? 3.861 -7.232 19.918 1.00 94.25 370 ARG A N 1
ATOM 2895 C CA . ARG A 1 370 ? 5.154 -7.287 20.611 1.00 94.25 370 ARG A CA 1
ATOM 2896 C C . ARG A 1 370 ? 6.178 -6.361 19.977 1.00 94.25 370 ARG A C 1
ATOM 2898 O O . ARG A 1 370 ? 6.904 -5.711 20.713 1.00 94.25 370 ARG A O 1
ATOM 2905 N N . HIS A 1 371 ? 6.210 -6.271 18.649 1.00 92.94 371 HIS A N 1
ATOM 2906 C CA . HIS A 1 371 ? 7.144 -5.370 17.983 1.00 92.94 371 HIS A CA 1
ATOM 2907 C C . HIS A 1 371 ? 6.855 -3.913 18.368 1.00 92.94 371 HIS A C 1
ATOM 2909 O O . HIS A 1 371 ? 7.755 -3.233 18.845 1.00 92.94 371 HIS A O 1
ATOM 2915 N N . LEU A 1 372 ? 5.585 -3.493 18.357 1.00 93.56 372 LEU A N 1
ATOM 2916 C CA . LEU A 1 372 ? 5.180 -2.177 18.867 1.00 93.56 372 LEU A CA 1
ATOM 2917 C C . LEU A 1 372 ? 5.587 -1.913 20.326 1.00 93.56 372 LEU A C 1
ATOM 2919 O O . LEU A 1 372 ? 5.840 -0.770 20.688 1.00 93.56 372 LEU A O 1
ATOM 2923 N N . GLU A 1 373 ? 5.614 -2.939 21.182 1.00 92.25 373 GLU A N 1
ATOM 2924 C CA . GLU A 1 373 ? 6.056 -2.810 22.580 1.00 92.25 373 GLU A CA 1
ATOM 2925 C C . GLU A 1 373 ? 7.580 -2.694 22.724 1.00 92.25 373 GLU A C 1
ATOM 2927 O O . GLU A 1 373 ? 8.058 -2.161 23.725 1.00 92.25 373 GLU A O 1
ATOM 2932 N N . GLU A 1 374 ? 8.334 -3.221 21.760 1.00 91.56 374 GLU A N 1
ATOM 2933 C CA . GLU A 1 374 ? 9.799 -3.177 21.718 1.00 91.56 374 GLU A CA 1
ATOM 2934 C C . GLU A 1 374 ? 10.328 -1.880 21.089 1.00 91.56 374 GLU A C 1
ATOM 2936 O O . GLU A 1 374 ? 11.489 -1.527 21.302 1.00 91.56 374 GLU A O 1
ATOM 2941 N N . VAL A 1 375 ? 9.486 -1.157 20.346 1.00 90.38 375 VAL A N 1
ATOM 2942 C CA . VAL A 1 375 ? 9.831 0.138 19.761 1.00 90.38 375 VAL A CA 1
ATOM 2943 C C . VAL A 1 375 ? 9.927 1.202 20.859 1.00 90.38 375 VAL A C 1
ATOM 2945 O O . VAL A 1 375 ? 8.941 1.591 21.486 1.00 90.38 375 VAL A O 1
ATOM 2948 N N . GLU A 1 376 ? 11.141 1.706 21.071 1.00 85.38 376 GLU A N 1
ATOM 2949 C CA . GLU A 1 376 ? 11.399 2.868 21.921 1.00 85.38 376 GLU A CA 1
ATOM 2950 C C . GLU A 1 376 ? 11.070 4.172 21.165 1.00 85.38 376 GLU A C 1
ATOM 2952 O O . GLU A 1 376 ? 11.226 4.258 19.948 1.00 85.38 376 GLU A O 1
ATOM 2957 N N . ASP A 1 377 ? 10.626 5.204 21.890 1.00 86.38 377 ASP A N 1
ATOM 2958 C CA . ASP A 1 377 ? 10.403 6.567 21.374 1.00 86.38 377 ASP A CA 1
ATOM 2959 C C . ASP A 1 377 ? 9.346 6.723 20.252 1.00 86.38 377 ASP A C 1
ATOM 2961 O O . ASP A 1 377 ? 9.365 7.707 19.503 1.00 86.38 377 ASP A O 1
ATOM 2965 N N . LEU A 1 378 ? 8.380 5.802 20.139 1.00 88.19 378 LEU A N 1
ATOM 2966 C CA . LEU A 1 378 ? 7.218 5.998 19.265 1.00 88.19 378 LEU A CA 1
ATOM 2967 C C . LEU A 1 378 ? 6.274 7.064 19.854 1.00 88.19 378 LEU A C 1
ATOM 2969 O O . LEU A 1 378 ? 5.475 6.796 20.750 1.00 88.19 378 LEU A O 1
ATOM 2973 N N . GLU A 1 379 ? 6.375 8.291 19.342 1.00 91.00 379 GLU A N 1
ATOM 2974 C CA . GLU A 1 379 ? 5.570 9.448 19.778 1.00 91.00 379 GLU A CA 1
ATOM 2975 C C . GLU A 1 379 ? 4.256 9.624 18.995 1.00 91.00 379 GLU A C 1
ATOM 2977 O O . GLU A 1 379 ? 3.429 10.468 19.346 1.00 91.00 379 GLU A O 1
ATOM 2982 N N . TYR A 1 380 ? 4.069 8.841 17.933 1.00 94.44 380 TYR A N 1
ATOM 2983 C CA . TYR A 1 380 ? 2.957 8.959 16.994 1.00 94.44 380 TYR A CA 1
ATOM 2984 C C . TYR A 1 380 ? 1.967 7.807 17.136 1.00 94.44 380 TYR A C 1
ATOM 2986 O O . TYR A 1 380 ? 2.281 6.738 17.654 1.00 94.44 380 TYR A O 1
ATOM 2994 N N . THR A 1 381 ? 0.756 8.031 16.642 1.00 95.12 381 THR A N 1
ATOM 2995 C CA . THR A 1 381 ? -0.344 7.064 16.657 1.00 95.12 381 THR A CA 1
ATOM 2996 C C . THR A 1 381 ? -0.822 6.781 15.239 1.00 95.12 381 THR A C 1
ATOM 2998 O O . THR A 1 381 ? -0.438 7.457 14.285 1.00 95.12 381 THR A O 1
ATOM 3001 N N . ILE A 1 382 ? -1.740 5.825 15.079 1.00 96.19 382 ILE A N 1
ATOM 3002 C CA . ILE A 1 382 ? -2.357 5.557 13.769 1.00 96.19 382 ILE A CA 1
ATOM 3003 C C . ILE A 1 382 ? -3.063 6.789 13.176 1.00 96.19 382 ILE A C 1
ATOM 3005 O O . ILE A 1 382 ? -3.207 6.881 11.963 1.00 96.19 382 ILE A O 1
ATOM 3009 N N . ARG A 1 383 ? -3.470 7.758 14.011 1.00 95.38 383 ARG A N 1
ATOM 3010 C CA . ARG A 1 383 ? -4.049 9.033 13.561 1.00 95.38 383 ARG A CA 1
ATOM 3011 C C . ARG A 1 383 ? -3.059 9.844 12.727 1.00 95.38 383 ARG A C 1
ATOM 3013 O O . ARG A 1 383 ? -3.469 10.568 11.830 1.00 95.38 383 ARG A O 1
ATOM 3020 N N . ASP A 1 384 ? -1.772 9.736 13.030 1.00 92.44 384 ASP A N 1
ATOM 3021 C CA . ASP A 1 384 ? -0.722 10.449 12.308 1.00 92.44 384 ASP A CA 1
ATOM 3022 C C . ASP A 1 384 ? -0.397 9.755 10.970 1.00 92.44 384 ASP A C 1
ATOM 3024 O O . ASP A 1 384 ? 0.112 10.389 10.052 1.00 92.44 384 ASP A O 1
ATOM 3028 N N . MET A 1 385 ? -0.772 8.476 10.819 1.00 89.81 385 MET A N 1
ATOM 3029 C CA . MET A 1 385 ? -0.574 7.649 9.620 1.00 89.81 385 MET A CA 1
ATOM 3030 C C . MET A 1 385 ? -1.842 7.537 8.755 1.00 89.81 385 MET A C 1
ATOM 3032 O O . MET A 1 385 ? -2.236 6.452 8.315 1.00 89.81 385 MET A O 1
ATOM 3036 N N . GLU A 1 386 ? -2.534 8.658 8.537 1.00 87.56 386 GLU A N 1
ATOM 3037 C CA . GLU A 1 386 ? -3.694 8.691 7.638 1.00 87.56 386 GLU A CA 1
ATOM 3038 C C . GLU A 1 386 ? -3.300 8.707 6.156 1.00 87.56 386 GLU A C 1
ATOM 3040 O O . GLU A 1 386 ? -3.980 8.072 5.357 1.00 87.56 386 GLU A O 1
ATOM 3045 N N . GLU A 1 387 ? -2.211 9.387 5.793 1.00 84.81 387 GLU A N 1
ATOM 3046 C CA . GLU A 1 387 ? -1.737 9.478 4.407 1.00 84.81 387 GLU A CA 1
ATOM 3047 C C . GLU A 1 387 ? -0.207 9.538 4.350 1.00 84.81 387 GLU A C 1
ATOM 3049 O O . GLU A 1 387 ? 0.391 10.598 4.567 1.00 84.81 387 GLU A O 1
ATOM 3054 N N . ILE A 1 388 ? 0.429 8.407 4.044 1.00 78.25 388 ILE A N 1
ATOM 3055 C CA . ILE A 1 388 ? 1.888 8.289 3.946 1.00 78.25 388 ILE A CA 1
ATOM 3056 C C . ILE A 1 388 ? 2.485 9.243 2.910 1.00 78.25 388 ILE A C 1
ATOM 3058 O O . ILE A 1 388 ? 3.540 9.824 3.157 1.00 78.25 388 ILE A O 1
ATOM 3062 N N . GLU A 1 389 ? 1.795 9.493 1.795 1.00 67.88 389 GLU A N 1
ATOM 3063 C CA . GLU A 1 389 ? 2.315 10.362 0.730 1.00 67.88 389 GLU A CA 1
ATOM 3064 C C . GLU A 1 389 ? 2.408 11.839 1.134 1.00 67.88 389 GLU A C 1
ATOM 3066 O O . GLU A 1 389 ? 3.098 12.630 0.485 1.00 67.88 389 GLU A O 1
ATOM 3071 N N . THR A 1 390 ? 1.721 12.225 2.211 1.00 70.62 390 THR A N 1
ATOM 3072 C CA . THR A 1 390 ? 1.735 13.596 2.744 1.00 70.62 390 THR A CA 1
ATOM 3073 C C . THR A 1 390 ? 2.278 13.690 4.167 1.00 70.62 390 THR A C 1
ATOM 3075 O O . THR A 1 390 ? 2.405 14.795 4.703 1.00 70.62 390 THR A O 1
ATOM 3078 N N . ALA A 1 391 ? 2.628 12.553 4.773 1.00 67.31 391 ALA A N 1
ATOM 3079 C CA . ALA A 1 391 ? 3.200 12.489 6.106 1.00 67.31 391 ALA A CA 1
ATOM 3080 C C . ALA A 1 391 ? 4.561 13.206 6.158 1.00 67.31 391 ALA A C 1
ATOM 3082 O O . ALA A 1 391 ? 5.363 13.158 5.222 1.00 67.31 391 ALA A O 1
ATOM 3083 N N . SER A 1 392 ? 4.853 13.875 7.279 1.00 78.19 392 SER A N 1
ATOM 3084 C CA . SER A 1 392 ? 6.202 14.400 7.514 1.00 78.19 392 SER A CA 1
ATOM 3085 C C . SER A 1 392 ? 7.193 13.238 7.657 1.00 78.19 392 SER A C 1
ATOM 3087 O O . SER A 1 392 ? 6.792 12.162 8.096 1.00 78.19 392 SER A O 1
ATOM 3089 N N . PRO A 1 393 ? 8.498 13.415 7.386 1.00 78.50 393 PRO A N 1
ATOM 3090 C CA . PRO A 1 393 ? 9.457 12.320 7.560 1.00 78.50 393 PRO A CA 1
ATOM 3091 C C . PRO A 1 393 ? 9.555 11.779 8.981 1.00 78.50 393 PRO A C 1
ATOM 3093 O O . PRO A 1 393 ? 9.823 10.594 9.165 1.00 78.50 393 PRO A O 1
ATOM 3096 N N . ASP A 1 394 ? 9.281 12.623 9.977 1.00 85.31 394 ASP A N 1
ATOM 3097 C CA . ASP A 1 394 ? 9.253 12.211 11.381 1.00 85.31 394 ASP A CA 1
ATOM 3098 C C . ASP A 1 394 ? 8.144 11.186 11.660 1.00 85.31 394 ASP A C 1
ATOM 3100 O O . ASP A 1 394 ? 8.327 10.328 12.522 1.00 85.31 394 ASP A O 1
ATOM 3104 N N . VAL A 1 395 ? 7.038 11.255 10.911 1.00 84.69 395 VAL A N 1
ATOM 3105 C CA . VAL A 1 395 ? 5.925 10.297 10.938 1.00 84.69 395 VAL A CA 1
ATOM 3106 C C . VAL A 1 395 ? 6.168 9.150 9.954 1.00 84.69 395 VAL A C 1
ATOM 3108 O O . VAL A 1 395 ? 5.994 7.990 10.309 1.00 84.69 395 VAL A O 1
ATOM 3111 N N . ALA A 1 396 ? 6.612 9.451 8.730 1.00 81.56 396 ALA A N 1
ATOM 3112 C CA . ALA A 1 396 ? 6.813 8.473 7.661 1.00 81.56 396 ALA A CA 1
ATOM 3113 C C . ALA A 1 396 ? 7.873 7.417 8.011 1.00 81.56 396 ALA A C 1
ATOM 3115 O O . ALA A 1 396 ? 7.756 6.271 7.588 1.00 81.56 396 ALA A O 1
ATOM 3116 N N . ARG A 1 397 ? 8.877 7.759 8.833 1.00 89.06 397 ARG A N 1
ATOM 3117 C CA . ARG A 1 397 ? 9.834 6.769 9.362 1.00 89.06 397 ARG A CA 1
ATOM 3118 C C . ARG A 1 397 ? 9.169 5.671 10.199 1.00 89.06 397 ARG A C 1
ATOM 3120 O O . ARG A 1 397 ? 9.731 4.591 10.288 1.00 89.06 397 ARG A O 1
ATOM 3127 N N . TRP A 1 398 ? 7.998 5.956 10.774 1.00 93.81 398 TRP A N 1
ATOM 3128 C CA . TRP A 1 398 ? 7.183 5.027 11.560 1.00 93.81 398 TRP A CA 1
ATOM 3129 C C . TRP A 1 398 ? 6.061 4.383 10.735 1.00 93.81 398 TRP A C 1
ATOM 3131 O O . TRP A 1 398 ? 5.087 3.867 11.282 1.00 93.81 398 TRP A O 1
ATOM 3141 N N . HIS A 1 399 ? 6.142 4.456 9.402 1.00 89.62 399 HIS A N 1
ATOM 3142 C CA . HIS A 1 399 ? 5.142 3.876 8.506 1.00 89.62 399 HIS A CA 1
ATOM 3143 C C . HIS A 1 399 ? 4.895 2.396 8.793 1.00 89.62 399 HIS A C 1
ATOM 3145 O O . HIS A 1 399 ? 3.742 1.973 8.855 1.00 89.62 399 HIS A O 1
ATOM 3151 N N . HIS A 1 400 ? 5.958 1.627 9.017 1.00 90.69 400 HIS A N 1
ATOM 3152 C CA . HIS A 1 400 ? 5.841 0.201 9.280 1.00 90.69 400 HIS A CA 1
ATOM 3153 C C . HIS A 1 400 ? 5.062 -0.067 10.578 1.00 90.69 400 HIS A C 1
ATOM 3155 O O . HIS A 1 400 ? 4.042 -0.754 10.570 1.00 90.69 400 HIS A O 1
ATOM 3161 N N . GLU A 1 401 ? 5.477 0.553 11.677 1.00 96.44 401 GLU A N 1
ATOM 3162 C CA . GLU A 1 401 ? 4.881 0.396 13.002 1.00 96.44 401 GLU A CA 1
ATOM 3163 C C . GLU A 1 401 ? 3.416 0.859 12.999 1.00 96.44 401 GLU A C 1
ATOM 3165 O O . GLU A 1 401 ? 2.510 0.153 13.446 1.00 96.44 401 GLU A O 1
ATOM 3170 N N . LEU A 1 402 ? 3.137 2.031 12.429 1.00 97.25 402 LEU A N 1
ATOM 3171 C CA . LEU A 1 402 ? 1.797 2.610 12.466 1.00 97.25 402 LEU A CA 1
ATOM 3172 C C . LEU A 1 402 ? 0.828 1.930 11.489 1.00 97.25 402 LEU A C 1
ATOM 3174 O O . LEU A 1 402 ? -0.339 1.730 11.837 1.00 97.25 402 LEU A O 1
ATOM 3178 N N . ALA A 1 403 ? 1.276 1.547 10.289 1.00 95.88 403 ALA A N 1
ATOM 3179 C CA . ALA A 1 403 ? 0.392 0.986 9.267 1.00 95.88 403 ALA A CA 1
ATOM 3180 C C . ALA A 1 403 ? 0.328 -0.548 9.267 1.00 95.88 403 ALA A C 1
ATOM 3182 O O . ALA A 1 403 ? -0.766 -1.108 9.180 1.00 95.88 403 ALA A O 1
ATOM 3183 N N . TYR A 1 404 ? 1.463 -1.233 9.416 1.00 95.94 404 TYR A N 1
ATOM 3184 C CA . TYR A 1 404 ? 1.543 -2.695 9.309 1.00 95.94 404 TYR A CA 1
ATOM 3185 C C . TYR A 1 404 ? 1.443 -3.409 10.655 1.00 95.94 404 TYR A C 1
ATOM 3187 O O . TYR A 1 404 ? 1.025 -4.566 10.695 1.00 95.94 404 TYR A O 1
ATOM 3195 N N . GLU A 1 405 ? 1.768 -2.743 11.766 1.00 97.00 405 GLU A N 1
ATOM 3196 C CA . GLU A 1 405 ? 1.708 -3.363 13.095 1.00 97.00 405 GLU A CA 1
ATOM 3197 C C . GLU A 1 405 ? 0.512 -2.880 13.909 1.00 97.00 405 GLU A C 1
ATOM 3199 O O . GLU A 1 405 ? -0.271 -3.696 14.399 1.00 97.00 405 GLU A O 1
ATOM 3204 N N . ALA A 1 406 ? 0.309 -1.565 14.019 1.00 98.38 406 ALA A N 1
ATOM 3205 C CA . ALA A 1 406 ? -0.834 -1.001 14.735 1.00 98.38 406 ALA A CA 1
ATOM 3206 C C . ALA A 1 406 ? -2.115 -1.045 13.888 1.00 98.38 406 ALA A C 1
ATOM 3208 O O . ALA A 1 406 ? -3.194 -1.340 14.412 1.00 98.38 406 ALA A O 1
ATOM 3209 N N . GLY A 1 407 ? -1.999 -0.834 12.574 1.00 98.62 407 GLY A N 1
ATOM 3210 C CA . GLY A 1 407 ? -3.100 -0.913 11.614 1.00 98.62 407 GLY A CA 1
ATOM 3211 C C . GLY A 1 407 ? -3.961 -2.183 11.709 1.00 98.62 407 GLY A C 1
ATOM 3212 O O . GLY A 1 407 ? -5.180 -2.055 11.881 1.00 98.62 407 GLY A O 1
ATOM 3213 N N . PRO A 1 408 ? -3.411 -3.416 11.659 1.00 98.75 408 PRO A N 1
ATOM 3214 C CA . PRO A 1 408 ? -4.235 -4.623 11.755 1.00 98.75 408 PRO A CA 1
ATOM 3215 C C . PRO A 1 408 ? -4.953 -4.729 13.105 1.00 98.75 408 PRO A C 1
ATOM 3217 O O . PRO A 1 408 ? -6.099 -5.185 13.162 1.00 98.75 408 PRO A O 1
ATOM 3220 N N . TRP A 1 409 ? -4.343 -4.256 14.197 1.00 98.75 409 TRP A N 1
ATOM 3221 C CA . TRP A 1 409 ? -5.010 -4.181 15.499 1.00 98.75 409 TRP A CA 1
ATOM 3222 C C . TRP A 1 409 ? -6.148 -3.161 15.514 1.00 98.75 409 TRP A C 1
ATOM 3224 O O . TRP A 1 409 ? -7.192 -3.428 16.113 1.00 98.75 409 TRP A O 1
ATOM 3234 N N . ALA A 1 410 ? -5.991 -2.026 14.834 1.00 98.69 410 ALA A N 1
ATOM 3235 C CA . ALA A 1 410 ? -7.032 -1.013 14.703 1.00 98.69 410 ALA A CA 1
ATOM 3236 C C . ALA A 1 410 ? -8.228 -1.529 13.894 1.00 98.69 410 ALA A C 1
ATOM 3238 O O . ALA A 1 410 ? -9.383 -1.329 14.285 1.00 98.69 410 ALA A O 1
ATOM 3239 N N . VAL A 1 411 ? -7.967 -2.280 12.822 1.00 98.75 411 VAL A N 1
ATOM 3240 C CA . VAL A 1 411 ? -9.009 -2.961 12.044 1.00 98.75 411 VAL A CA 1
ATOM 3241 C C . VAL A 1 411 ? -9.690 -4.047 12.883 1.00 98.75 411 VAL A C 1
ATOM 3243 O O . VAL A 1 411 ? -10.919 -4.067 12.971 1.00 98.75 411 VAL A O 1
ATOM 3246 N N . ALA A 1 412 ? -8.936 -4.899 13.587 1.00 98.69 412 ALA A N 1
ATOM 3247 C CA . ALA A 1 412 ? -9.501 -5.898 14.501 1.00 98.69 412 ALA A CA 1
ATOM 3248 C C . ALA A 1 412 ? -10.375 -5.251 15.589 1.00 98.69 412 ALA A C 1
ATOM 3250 O O . ALA A 1 412 ? -11.474 -5.735 15.887 1.00 98.69 412 ALA A O 1
ATOM 3251 N N . PHE A 1 413 ? -9.925 -4.125 16.149 1.00 98.69 413 PHE A N 1
ATOM 3252 C CA . PHE A 1 413 ? -10.683 -3.332 17.105 1.00 98.69 413 PHE A CA 1
ATOM 3253 C C . PHE A 1 413 ? -11.989 -2.829 16.481 1.00 98.69 413 PHE A C 1
ATOM 3255 O O . PHE A 1 413 ? -13.054 -3.115 17.032 1.00 98.69 413 PHE A O 1
ATOM 3262 N N . ALA A 1 414 ? -11.952 -2.192 15.307 1.00 98.50 414 ALA A N 1
ATOM 3263 C CA . ALA A 1 414 ? -13.149 -1.740 14.594 1.00 98.50 414 ALA A CA 1
ATOM 3264 C C . ALA A 1 414 ? -14.153 -2.885 14.364 1.00 98.50 414 ALA A C 1
ATOM 3266 O O . ALA A 1 414 ? -15.345 -2.748 14.657 1.00 98.50 414 ALA A O 1
ATOM 3267 N N . ILE A 1 415 ? -13.673 -4.053 13.921 1.00 98.69 415 ILE A N 1
ATOM 3268 C CA . ILE A 1 415 ? -14.504 -5.245 13.709 1.00 98.69 415 ILE A CA 1
ATOM 3269 C C . ILE A 1 415 ? -15.122 -5.712 15.027 1.00 98.69 415 ILE A C 1
ATOM 3271 O O . ILE A 1 415 ? -16.325 -5.963 15.071 1.00 98.69 415 ILE A O 1
ATOM 3275 N N . SER A 1 416 ? -14.351 -5.784 16.113 1.00 98.12 416 SER A N 1
ATOM 3276 C CA . SER A 1 416 ? -14.843 -6.227 17.427 1.00 98.12 416 SER A CA 1
ATOM 3277 C C . SER A 1 416 ? -15.975 -5.356 17.986 1.00 98.12 416 SER A C 1
ATOM 3279 O O . SER A 1 416 ? -16.829 -5.835 18.744 1.00 98.12 416 SER A O 1
ATOM 3281 N N . ARG A 1 417 ? -15.977 -4.074 17.602 1.00 97.88 417 ARG A N 1
ATOM 3282 C CA . ARG A 1 417 ? -16.985 -3.080 17.974 1.00 97.88 417 ARG A CA 1
ATOM 3283 C C . ARG A 1 417 ? -18.215 -3.131 17.074 1.00 97.88 417 ARG A C 1
ATOM 3285 O O . ARG A 1 417 ? -19.303 -2.790 17.533 1.00 97.88 417 ARG A O 1
ATOM 3292 N N . SER A 1 418 ? -18.064 -3.618 15.844 1.00 97.06 418 SER A N 1
ATOM 3293 C CA . SER A 1 418 ? -19.176 -3.762 14.909 1.00 97.06 418 SER A CA 1
ATOM 3294 C C . SER A 1 418 ? -20.243 -4.751 15.410 1.00 97.06 418 SER A C 1
ATOM 3296 O O . SER A 1 418 ? -19.922 -5.728 16.101 1.00 97.06 418 SER A O 1
ATOM 3298 N N . PRO A 1 419 ? -21.520 -4.581 15.014 1.00 94.44 419 PRO A N 1
ATOM 3299 C CA . PRO A 1 419 ? -22.588 -5.512 15.383 1.00 94.44 419 PRO A CA 1
ATOM 3300 C C . PRO A 1 419 ? -22.340 -6.956 14.923 1.00 94.44 419 PRO A C 1
ATOM 3302 O O . PRO A 1 419 ? -22.734 -7.906 15.602 1.00 94.44 419 PRO A O 1
ATOM 3305 N N . SER A 1 420 ? -21.693 -7.133 13.765 1.00 95.50 420 SER A N 1
ATOM 3306 C CA . SER A 1 420 ? -21.454 -8.456 13.180 1.00 95.50 420 SER A CA 1
ATOM 3307 C C . SER A 1 420 ? -20.267 -9.179 13.820 1.00 95.50 420 SER A C 1
ATOM 3309 O O . SER A 1 420 ? -20.293 -10.408 13.941 1.00 95.50 420 SER A O 1
ATOM 3311 N N . ARG A 1 421 ? -19.243 -8.415 14.230 1.00 97.50 421 ARG A N 1
ATOM 3312 C CA . ARG A 1 421 ? -17.907 -8.905 14.601 1.00 97.50 421 ARG A CA 1
ATOM 3313 C C . ARG A 1 421 ? -17.263 -9.791 13.538 1.00 97.50 421 ARG A C 1
ATOM 3315 O O . ARG A 1 421 ? -16.451 -10.641 13.876 1.00 97.50 421 ARG A O 1
ATOM 3322 N N . SER A 1 422 ? -17.656 -9.642 12.275 1.00 98.00 422 SER A N 1
ATOM 3323 C CA . SER A 1 422 ? -17.214 -10.524 11.199 1.00 98.00 422 SER A CA 1
ATOM 3324 C C . SER A 1 422 ? -16.127 -9.874 10.353 1.00 98.00 422 SER A C 1
ATOM 3326 O O . SER A 1 422 ? -16.312 -8.765 9.850 1.00 98.00 422 SER A O 1
ATOM 3328 N N . ILE A 1 423 ? -15.023 -10.600 10.157 1.00 98.12 423 ILE A N 1
ATOM 3329 C CA . ILE A 1 423 ? -13.932 -10.197 9.262 1.00 98.12 423 ILE A CA 1
ATOM 3330 C C . ILE A 1 423 ? -14.478 -10.048 7.843 1.00 98.12 423 ILE A C 1
ATOM 3332 O O . ILE A 1 423 ? -14.351 -8.990 7.238 1.00 98.12 423 ILE A O 1
ATOM 3336 N N . GLY A 1 424 ? -15.209 -11.040 7.337 1.00 97.06 424 GLY A N 1
ATOM 3337 C CA . GLY A 1 424 ? -15.791 -10.949 6.003 1.00 97.06 424 GLY A CA 1
ATOM 3338 C C . GLY A 1 424 ? -16.814 -9.824 5.823 1.00 97.06 424 GLY A C 1
ATOM 3339 O O . GLY A 1 424 ? -16.902 -9.244 4.740 1.00 97.06 424 GLY A O 1
ATOM 3340 N N . GLN A 1 425 ? -17.586 -9.486 6.861 1.00 95.25 425 GLN A N 1
ATOM 3341 C CA . GLN A 1 425 ? -18.517 -8.350 6.806 1.00 95.25 425 GLN A CA 1
ATOM 3342 C C . GLN A 1 425 ? -17.812 -6.997 6.840 1.00 95.25 425 GLN A C 1
ATOM 3344 O O . GLN A 1 425 ? -18.346 -6.051 6.268 1.00 95.25 425 GLN A O 1
ATOM 3349 N N . HIS A 1 426 ? -16.623 -6.895 7.435 1.00 97.06 426 HIS A N 1
ATOM 3350 C CA . HIS A 1 426 ? -15.801 -5.697 7.294 1.00 97.06 426 HIS A CA 1
ATOM 3351 C C . HIS A 1 426 ? -15.548 -5.418 5.814 1.00 97.06 426 HIS A C 1
ATOM 3353 O O . HIS A 1 426 ? -15.967 -4.395 5.290 1.00 97.06 426 HIS A O 1
ATOM 3359 N N . TYR A 1 427 ? -15.024 -6.396 5.083 1.00 96.88 427 TYR A N 1
ATOM 3360 C CA . TYR A 1 427 ? -14.775 -6.208 3.659 1.00 96.88 427 TYR A CA 1
ATOM 3361 C C . TYR A 1 427 ? -16.052 -5.914 2.869 1.00 96.88 427 TYR A C 1
ATOM 3363 O O . TYR A 1 427 ? -16.111 -4.931 2.135 1.00 96.88 427 TYR A O 1
ATOM 3371 N N . ARG A 1 428 ? -17.100 -6.724 3.055 1.00 94.56 428 ARG A N 1
ATOM 3372 C CA . ARG A 1 428 ? -18.316 -6.676 2.225 1.00 94.56 428 ARG A CA 1
ATOM 3373 C C . ARG A 1 428 ? -19.325 -5.588 2.592 1.00 94.56 428 ARG A C 1
ATOM 3375 O O . ARG A 1 428 ? -20.214 -5.330 1.786 1.00 94.56 428 ARG A O 1
ATOM 3382 N N . SER A 1 429 ? -19.220 -4.981 3.773 1.00 94.12 429 SER A N 1
ATOM 3383 C CA . SER A 1 429 ? -20.161 -3.949 4.232 1.00 94.12 429 SER A CA 1
ATOM 3384 C C . SER A 1 429 ? -19.490 -2.615 4.542 1.00 94.12 429 SER A C 1
ATOM 3386 O O . SER A 1 429 ? -20.079 -1.584 4.228 1.00 94.12 429 SER A O 1
ATOM 3388 N N . PHE A 1 430 ? -18.281 -2.601 5.117 1.00 96.38 430 PHE A N 1
ATOM 3389 C CA . PHE A 1 430 ? -17.607 -1.344 5.453 1.00 96.38 430 PHE A CA 1
ATOM 3390 C C . PHE A 1 430 ? -17.071 -0.629 4.206 1.00 96.38 430 PHE A C 1
ATOM 3392 O O . PHE A 1 430 ? -17.407 0.532 4.013 1.00 96.38 430 PHE A O 1
ATOM 3399 N N . TYR A 1 431 ? -16.345 -1.294 3.303 1.00 94.81 431 TYR A N 1
ATOM 3400 C CA . TYR A 1 431 ? -15.828 -0.626 2.095 1.00 94.81 431 TYR A CA 1
ATOM 3401 C C . TYR A 1 431 ? -16.929 -0.038 1.183 1.00 94.81 431 TYR A C 1
ATOM 3403 O O . TYR A 1 431 ? -16.831 1.131 0.817 1.00 94.81 431 TYR A O 1
ATOM 3411 N N . PRO A 1 432 ? -18.051 -0.736 0.905 1.00 93.25 432 PRO A N 1
ATOM 3412 C CA . PRO A 1 432 ? -19.181 -0.114 0.205 1.00 93.25 432 PRO A CA 1
ATOM 3413 C C . PRO A 1 432 ? -19.854 1.040 0.963 1.00 93.25 432 PRO A C 1
ATOM 3415 O O . PRO A 1 432 ? -20.627 1.796 0.373 1.00 93.25 432 PRO A O 1
ATOM 3418 N N . LEU A 1 433 ? -19.655 1.141 2.280 1.00 94.69 433 LEU A N 1
ATOM 3419 C CA . LEU A 1 433 ? -20.108 2.281 3.073 1.00 94.69 433 LEU A CA 1
ATOM 3420 C C . LEU A 1 433 ? -19.141 3.464 2.926 1.00 94.69 433 LEU A C 1
ATOM 3422 O O . LEU A 1 433 ? -19.612 4.595 2.836 1.00 94.69 433 LEU A O 1
ATOM 3426 N N . VAL A 1 434 ? -17.830 3.214 2.810 1.00 94.75 434 VAL A N 1
ATOM 3427 C CA . VAL A 1 434 ? -16.816 4.247 2.516 1.00 94.75 434 VAL A CA 1
ATOM 3428 C C . VAL A 1 434 ? -17.182 5.021 1.246 1.00 94.75 434 VAL A C 1
ATOM 3430 O O . VAL A 1 434 ? -17.211 6.247 1.290 1.00 94.75 434 VAL A O 1
ATOM 3433 N N . ASP A 1 435 ? -17.599 4.338 0.175 1.00 88.62 435 ASP A N 1
ATOM 3434 C CA . ASP A 1 435 ? -18.076 4.983 -1.066 1.00 88.62 435 ASP A CA 1
ATOM 3435 C C . ASP A 1 435 ? -19.243 5.955 -0.858 1.00 88.62 435 ASP A C 1
ATOM 3437 O O . ASP A 1 435 ? -19.414 6.917 -1.603 1.00 88.62 435 ASP A O 1
ATOM 3441 N N . LYS A 1 436 ? -20.100 5.683 0.129 1.00 89.88 436 LYS A N 1
ATOM 3442 C CA . LYS A 1 436 ? -21.348 6.429 0.323 1.00 89.88 436 LYS A CA 1
ATOM 3443 C C . LYS A 1 436 ? -21.175 7.644 1.213 1.00 89.88 436 LYS A C 1
ATOM 3445 O O . LYS A 1 436 ? -21.878 8.633 1.021 1.00 89.88 436 LYS A O 1
ATOM 3450 N N . VAL A 1 437 ? -20.335 7.531 2.241 1.00 90.62 437 VAL A N 1
ATOM 3451 C CA . VAL A 1 437 ? -20.266 8.526 3.323 1.00 90.62 437 VAL A CA 1
ATOM 3452 C C . VAL A 1 437 ? -18.843 8.984 3.652 1.00 90.62 437 VAL A C 1
ATOM 3454 O O . VAL A 1 437 ? -18.670 9.839 4.517 1.00 90.62 437 VAL A O 1
ATOM 3457 N N . GLY A 1 438 ? -17.828 8.454 2.966 1.00 94.06 438 GLY A N 1
ATOM 3458 C CA . GLY A 1 438 ? -16.419 8.672 3.281 1.00 94.06 438 GLY A CA 1
ATOM 3459 C C . GLY A 1 438 ? -15.944 7.822 4.463 1.00 94.06 438 GLY A C 1
ATOM 3460 O O . GLY A 1 438 ? -16.728 7.375 5.305 1.00 94.06 438 GLY A O 1
ATOM 3461 N N . TRP A 1 439 ? -14.633 7.589 4.543 1.00 95.12 439 TRP A N 1
ATOM 3462 C CA . TRP A 1 439 ? -14.065 6.602 5.468 1.00 95.12 439 TRP A CA 1
ATOM 3463 C C . TRP A 1 439 ? -14.292 6.935 6.947 1.00 95.12 439 TRP A C 1
ATOM 3465 O O . TRP A 1 439 ? -14.562 6.031 7.734 1.00 95.12 439 TRP A O 1
ATOM 3475 N N . GLN A 1 440 ? -14.240 8.216 7.335 1.00 96.75 440 GLN A N 1
ATOM 3476 C CA . GLN A 1 440 ? -14.419 8.631 8.733 1.00 96.75 440 GLN A CA 1
ATOM 3477 C C . GLN A 1 440 ? -15.831 8.309 9.224 1.00 96.75 440 GLN A C 1
ATOM 3479 O O . GLN A 1 440 ? -16.004 7.665 10.261 1.00 96.75 440 GLN A O 1
ATOM 3484 N N . ALA A 1 441 ? -16.845 8.729 8.462 1.00 96.06 441 ALA A N 1
ATOM 3485 C CA . ALA A 1 441 ? -18.240 8.469 8.795 1.00 96.06 441 ALA A CA 1
ATOM 3486 C C . ALA A 1 441 ? -18.551 6.969 8.722 1.00 96.06 441 ALA A C 1
ATOM 3488 O O . ALA A 1 441 ? -19.179 6.437 9.637 1.00 96.06 441 ALA A O 1
ATOM 3489 N N . ALA A 1 442 ? -18.036 6.273 7.702 1.00 97.88 442 ALA A N 1
ATOM 3490 C CA . ALA A 1 442 ? -18.186 4.829 7.571 1.00 97.88 442 ALA A CA 1
ATOM 3491 C C . ALA A 1 442 ? -17.583 4.083 8.768 1.00 97.88 442 ALA A C 1
ATOM 3493 O O . ALA A 1 442 ? -18.184 3.133 9.264 1.00 97.88 442 ALA A O 1
ATOM 3494 N N . LEU A 1 443 ? -16.421 4.518 9.270 1.00 98.00 443 LEU A N 1
ATOM 3495 C CA . LEU A 1 443 ? -15.748 3.876 10.400 1.00 98.00 443 LEU A CA 1
ATOM 3496 C C . LEU A 1 443 ? -16.537 4.080 11.688 1.00 98.00 443 LEU A C 1
ATOM 3498 O O . LEU A 1 443 ? -16.724 3.127 12.447 1.00 98.00 443 LEU A O 1
ATOM 3502 N N . CYS A 1 444 ? -17.041 5.293 11.912 1.00 98.06 444 CYS A N 1
ATOM 3503 C CA . CYS A 1 444 ? -17.887 5.610 13.059 1.00 98.06 444 CYS A CA 1
ATOM 3504 C C . CYS A 1 444 ? -19.184 4.794 13.034 1.00 98.06 444 CYS A C 1
ATOM 3506 O O . CYS A 1 444 ? -19.504 4.128 14.017 1.00 98.06 444 CYS A O 1
ATOM 3508 N N . GLU A 1 445 ? -19.881 4.762 11.894 1.00 97.69 445 GLU A N 1
ATOM 3509 C CA . GLU A 1 445 ? -21.111 3.983 11.718 1.00 97.69 445 GLU A CA 1
ATOM 3510 C C . GLU A 1 445 ? -20.857 2.480 11.905 1.00 97.69 445 GLU A C 1
ATOM 3512 O O . GLU A 1 445 ? -21.564 1.816 12.665 1.00 97.69 445 GLU A O 1
ATOM 3517 N N . TYR A 1 446 ? -19.811 1.945 11.274 1.00 97.19 446 TYR A N 1
ATOM 3518 C CA . TYR A 1 446 ? -19.485 0.521 11.323 1.00 97.19 446 TYR A CA 1
ATOM 3519 C C . TYR A 1 446 ? -19.084 0.049 12.725 1.00 97.19 446 TYR A C 1
ATOM 3521 O O . TYR A 1 446 ? -19.497 -1.027 13.162 1.00 97.19 446 TYR A O 1
ATOM 3529 N N . SER A 1 447 ? -18.285 0.847 13.439 1.00 96.69 447 SER A N 1
ATOM 3530 C CA . SER A 1 447 ? -17.803 0.527 14.790 1.00 96.69 447 SER A CA 1
ATOM 3531 C C . SER A 1 447 ? -18.748 0.987 15.909 1.00 96.69 447 SER A C 1
ATOM 3533 O O . SER A 1 447 ? -18.532 0.648 17.074 1.00 96.69 447 SER A O 1
ATOM 3535 N N . GLY A 1 448 ? -19.797 1.747 15.581 1.00 96.31 448 GLY A N 1
ATOM 3536 C CA . GLY A 1 448 ? -20.707 2.351 16.555 1.00 96.31 448 GLY A CA 1
ATOM 3537 C C . GLY A 1 448 ? -20.045 3.417 17.436 1.00 96.31 448 GLY A C 1
ATOM 3538 O O . GLY A 1 448 ? -20.469 3.607 18.578 1.00 96.31 448 GLY A O 1
ATOM 3539 N N . MET A 1 449 ? -18.985 4.065 16.947 1.00 96.88 449 MET A N 1
ATOM 3540 C CA . MET A 1 449 ? -18.324 5.177 17.634 1.00 96.88 449 MET A CA 1
ATOM 3541 C C . MET A 1 449 ? -19.029 6.493 17.312 1.00 96.88 449 MET A C 1
ATOM 3543 O O . MET A 1 449 ? -19.528 6.687 16.208 1.00 96.88 449 MET A O 1
ATOM 3547 N N . GLU A 1 450 ? -19.067 7.407 18.282 1.00 95.62 450 GLU A N 1
ATOM 3548 C CA . GLU A 1 450 ? -19.747 8.700 18.130 1.00 95.62 450 GLU A CA 1
ATOM 3549 C C . GLU A 1 450 ? -19.098 9.578 17.053 1.00 95.62 450 GLU A C 1
ATOM 3551 O O . GLU A 1 450 ? -19.783 10.275 16.310 1.00 95.62 450 GLU A O 1
ATOM 3556 N N . ASN A 1 451 ? -17.770 9.550 16.982 1.00 96.69 451 ASN A N 1
ATOM 3557 C CA . ASN A 1 451 ? -16.962 10.309 16.040 1.00 96.69 451 ASN A CA 1
ATOM 3558 C C . ASN A 1 451 ? -15.562 9.683 15.931 1.00 96.69 451 ASN A C 1
ATOM 3560 O O . ASN A 1 451 ? -15.219 8.742 16.656 1.00 96.69 451 ASN A O 1
ATOM 3564 N N . ILE A 1 452 ? -14.752 10.223 15.020 1.00 96.44 452 ILE A N 1
ATOM 3565 C CA . ILE A 1 452 ? -13.418 9.697 14.731 1.00 96.44 452 ILE A CA 1
ATOM 3566 C C . ILE A 1 452 ? -12.460 9.837 15.923 1.00 96.44 452 ILE A C 1
ATOM 3568 O O . ILE A 1 452 ? -11.649 8.948 16.172 1.00 96.44 452 ILE A O 1
ATOM 3572 N N . ASP A 1 453 ? -12.605 10.893 16.731 1.00 97.56 453 ASP A N 1
ATOM 3573 C CA . ASP A 1 453 ? -11.796 11.072 17.937 1.00 97.56 453 ASP A CA 1
ATOM 3574 C C . ASP A 1 453 ? -12.073 9.978 18.967 1.00 97.56 453 ASP A C 1
ATOM 3576 O O . ASP A 1 453 ? -11.139 9.401 19.524 1.00 97.56 453 ASP A O 1
ATOM 3580 N N . ALA A 1 454 ? -13.348 9.636 19.164 1.00 98.12 454 ALA A N 1
ATOM 3581 C CA . ALA A 1 454 ? -13.760 8.548 20.040 1.00 98.12 454 ALA A CA 1
ATOM 3582 C C . ALA A 1 454 ? -13.220 7.192 19.561 1.00 98.12 454 ALA A C 1
ATOM 3584 O O . ALA A 1 454 ? -12.840 6.364 20.392 1.00 98.12 454 ALA A O 1
ATOM 3585 N N . PHE A 1 455 ? -13.147 6.970 18.242 1.00 98.50 455 PHE A N 1
ATOM 3586 C CA . PHE A 1 455 ? -12.510 5.776 17.689 1.00 98.50 455 PHE A CA 1
ATOM 3587 C C . PHE A 1 455 ? -11.023 5.725 18.052 1.00 98.50 455 PHE A C 1
ATOM 3589 O O . PHE A 1 455 ? -10.597 4.754 18.675 1.00 98.50 455 PHE A O 1
ATOM 3596 N N . TYR A 1 456 ? -10.259 6.774 17.732 1.00 98.44 456 TYR A N 1
ATOM 3597 C CA . TYR A 1 456 ? -8.818 6.808 17.992 1.00 98.44 456 TYR A CA 1
ATOM 3598 C C . TYR A 1 456 ? -8.503 6.683 19.486 1.00 98.44 456 TYR A C 1
ATOM 3600 O O . TYR A 1 456 ? -7.755 5.797 19.880 1.00 98.44 456 TYR A O 1
ATOM 3608 N N . SER A 1 457 ? -9.139 7.475 20.354 1.00 98.00 457 SER A N 1
ATOM 3609 C CA . SER A 1 457 ? -8.928 7.357 21.806 1.00 98.00 457 SER A CA 1
ATOM 3610 C C . SER A 1 457 ? -9.343 5.987 22.357 1.00 98.00 457 SER A C 1
ATOM 3612 O O . SER A 1 457 ? -8.711 5.462 23.280 1.00 98.00 457 SER A O 1
ATOM 3614 N N . GLY A 1 458 ? -10.400 5.391 21.796 1.00 98.38 458 GLY A N 1
ATOM 3615 C CA . GLY A 1 458 ? -10.838 4.040 22.135 1.00 98.38 458 GLY A CA 1
ATOM 3616 C C . GLY A 1 458 ? -9.825 2.970 21.726 1.00 98.38 458 GLY A C 1
ATOM 3617 O O . GLY A 1 458 ? -9.602 2.034 22.496 1.00 98.38 458 GLY A O 1
ATOM 3618 N N . PHE A 1 459 ? -9.201 3.127 20.558 1.00 98.38 459 PHE A N 1
ATOM 3619 C CA . PHE A 1 459 ? -8.142 2.250 20.070 1.00 98.38 459 PHE A CA 1
ATOM 3620 C C . PHE A 1 459 ? -6.869 2.363 20.917 1.00 98.38 459 PHE A C 1
ATOM 3622 O O . PHE A 1 459 ? -6.371 1.339 21.380 1.00 98.38 459 PHE A O 1
ATOM 3629 N N . GLU A 1 460 ? -6.410 3.573 21.240 1.00 97.31 460 GLU A N 1
ATOM 3630 C CA . GLU A 1 460 ? -5.242 3.767 22.117 1.00 97.31 460 GLU A CA 1
ATOM 3631 C C . GLU A 1 460 ? -5.458 3.116 23.493 1.00 97.31 460 GLU A C 1
ATOM 3633 O O . GLU A 1 460 ? -4.623 2.369 24.006 1.00 97.31 460 GLU A O 1
ATOM 3638 N N . SER A 1 461 ? -6.653 3.298 24.062 1.00 97.88 461 SER A N 1
ATOM 3639 C CA . SER A 1 461 ? -7.038 2.647 25.322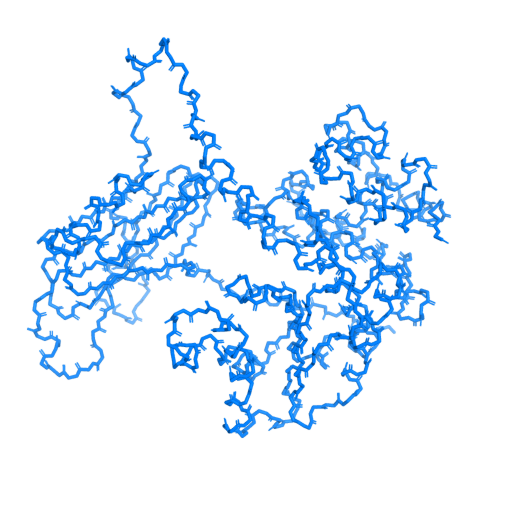 1.00 97.88 461 SER A CA 1
ATOM 3640 C C . SER A 1 461 ? -7.113 1.119 25.206 1.00 97.88 461 SER A C 1
ATOM 3642 O O . SER A 1 461 ? -6.979 0.405 26.201 1.00 97.88 461 SER A O 1
ATOM 3644 N N . PHE A 1 462 ? -7.399 0.594 24.014 1.00 98.12 462 PHE A N 1
ATOM 3645 C CA . PHE A 1 462 ? -7.379 -0.838 23.737 1.00 98.12 462 PHE A CA 1
ATOM 3646 C C . PHE A 1 462 ? -5.944 -1.367 23.640 1.00 98.12 462 PHE A C 1
ATOM 3648 O O . PHE A 1 462 ? -5.662 -2.409 24.233 1.00 98.12 462 PHE A O 1
ATOM 3655 N N . MET A 1 463 ? -5.040 -0.640 22.978 1.00 96.56 463 MET A N 1
ATOM 3656 C CA . MET A 1 463 ? -3.635 -1.032 22.830 1.00 96.56 463 MET A CA 1
ATOM 3657 C C . MET A 1 463 ? -2.876 -1.072 24.160 1.00 96.56 463 MET A C 1
ATOM 3659 O O . MET A 1 463 ? -2.020 -1.931 24.341 1.00 96.56 463 MET A O 1
ATOM 3663 N N . GLN A 1 464 ? -3.272 -0.252 25.136 1.00 95.62 464 GLN A N 1
ATOM 3664 C CA . GLN A 1 464 ? -2.721 -0.269 26.500 1.00 95.62 464 GLN A CA 1
ATOM 3665 C C . GLN A 1 464 ? -3.148 -1.479 27.353 1.00 95.62 464 GLN A C 1
ATOM 3667 O O . GLN A 1 464 ? -2.678 -1.644 28.482 1.00 95.62 464 GLN A O 1
ATOM 3672 N N . ARG A 1 465 ? -4.067 -2.326 26.873 1.00 97.56 465 ARG A N 1
ATOM 3673 C CA . ARG A 1 465 ? -4.505 -3.512 27.623 1.00 97.56 465 ARG A CA 1
ATOM 3674 C C . ARG A 1 465 ? -3.438 -4.610 27.596 1.00 97.56 465 ARG A C 1
ATOM 3676 O O . ARG A 1 465 ? -2.705 -4.728 26.609 1.00 97.56 465 ARG A O 1
ATOM 3683 N N . PRO A 1 466 ? -3.405 -5.492 28.615 1.00 97.38 466 PRO A N 1
ATOM 3684 C CA . PRO A 1 466 ? -2.562 -6.682 28.582 1.00 97.38 466 PRO A CA 1
ATOM 3685 C C . PRO A 1 466 ? -2.715 -7.444 27.261 1.00 97.38 466 PRO A C 1
ATOM 3687 O O . PRO A 1 466 ? -3.828 -7.611 26.760 1.00 97.38 466 PRO A O 1
ATOM 3690 N N . LEU A 1 467 ? -1.605 -7.936 26.707 1.00 96.69 467 LEU A N 1
ATOM 3691 C CA . LEU A 1 467 ? -1.581 -8.661 25.429 1.00 96.69 467 LEU A CA 1
ATOM 3692 C C . LEU A 1 467 ? -2.615 -9.799 25.370 1.00 96.69 467 LEU A C 1
ATOM 3694 O O . LEU A 1 467 ? -3.294 -9.970 24.362 1.00 96.69 467 LEU A O 1
ATOM 3698 N N . ALA A 1 468 ? -2.808 -10.521 26.478 1.00 96.94 468 ALA A N 1
ATOM 3699 C CA . ALA A 1 468 ? -3.818 -11.573 26.585 1.00 96.94 468 ALA A CA 1
ATOM 3700 C C . ALA A 1 468 ? -5.253 -11.067 26.328 1.00 96.94 468 ALA A C 1
ATOM 3702 O O . ALA A 1 468 ? -6.025 -11.742 25.649 1.00 96.94 468 ALA A O 1
ATOM 3703 N N . ASP A 1 469 ? -5.599 -9.871 26.812 1.00 97.50 469 ASP A N 1
ATOM 3704 C CA . ASP A 1 469 ? -6.926 -9.274 26.618 1.00 97.50 469 ASP A CA 1
ATOM 3705 C C . ASP A 1 469 ? -7.121 -8.793 25.175 1.00 97.50 469 ASP A C 1
ATOM 3707 O O . ASP A 1 469 ? -8.226 -8.877 24.636 1.00 97.50 469 ASP A O 1
ATOM 3711 N N . ARG A 1 470 ? -6.048 -8.311 24.531 1.00 97.06 470 ARG A N 1
ATOM 3712 C CA . ARG A 1 470 ? -6.060 -7.953 23.105 1.00 97.06 470 ARG A CA 1
ATOM 3713 C C . ARG A 1 470 ? -6.242 -9.192 22.234 1.00 97.06 470 ARG A C 1
ATOM 3715 O O . ARG A 1 470 ? -7.136 -9.218 21.394 1.00 97.06 470 ARG A O 1
ATOM 3722 N N . LEU A 1 471 ? -5.490 -10.261 22.493 1.00 97.69 471 LEU A N 1
ATOM 3723 C CA . LEU A 1 471 ? -5.623 -11.536 21.777 1.00 97.69 471 LEU A CA 1
ATOM 3724 C C . LEU A 1 471 ? -7.005 -12.179 21.964 1.00 97.69 471 LEU A C 1
ATOM 3726 O O . LEU A 1 471 ? -7.534 -12.767 21.022 1.00 97.69 471 LEU A O 1
ATOM 3730 N N . ALA A 1 472 ? -7.630 -12.025 23.135 1.00 96.94 472 ALA A N 1
ATOM 3731 C CA . ALA A 1 472 ? -8.990 -12.509 23.379 1.00 96.94 472 ALA A CA 1
ATOM 3732 C C . ALA A 1 472 ? -10.048 -11.825 22.490 1.00 96.94 472 ALA A C 1
ATOM 3734 O O . ALA A 1 472 ? -11.117 -12.393 22.258 1.00 96.94 472 ALA A O 1
ATOM 3735 N N . VAL A 1 473 ? -9.772 -10.628 21.952 1.00 96.81 473 VAL A N 1
ATOM 3736 C CA . VAL A 1 473 ? -10.655 -9.997 20.957 1.00 96.81 473 VAL A CA 1
ATOM 3737 C C . VAL A 1 473 ? -10.687 -10.799 19.661 1.00 96.81 473 VAL A C 1
ATOM 3739 O O . VAL A 1 473 ? -11.762 -10.937 19.078 1.00 96.81 473 VAL A O 1
ATOM 3742 N N . LEU A 1 474 ? -9.555 -11.374 19.247 1.00 96.88 474 LEU A N 1
ATOM 3743 C CA . LEU A 1 474 ? -9.459 -12.173 18.023 1.00 96.88 474 LEU A CA 1
ATOM 3744 C C . LEU A 1 474 ? -10.340 -13.428 18.096 1.00 96.88 474 LEU A C 1
ATOM 3746 O O . LEU A 1 474 ? -10.985 -13.775 17.114 1.00 96.88 474 LEU A O 1
ATOM 3750 N N . ASP A 1 475 ? -10.457 -14.045 19.278 1.00 94.00 475 ASP A N 1
ATOM 3751 C CA . ASP A 1 475 ? -11.357 -15.188 19.521 1.00 94.00 475 ASP A CA 1
ATOM 3752 C C . ASP A 1 475 ? -12.841 -14.847 19.377 1.00 94.00 475 ASP A C 1
ATOM 3754 O O . ASP A 1 475 ? -13.674 -15.718 19.123 1.00 94.00 475 ASP A O 1
ATOM 3758 N N . ALA A 1 476 ? -13.189 -13.579 19.588 1.00 93.94 476 ALA A N 1
ATOM 3759 C CA . ALA A 1 476 ? -14.557 -13.100 19.473 1.00 93.94 476 ALA A CA 1
ATOM 3760 C C . ALA A 1 476 ? -14.917 -12.672 18.041 1.00 93.94 476 ALA A C 1
ATOM 3762 O O . ALA A 1 476 ? -16.097 -12.389 17.783 1.00 93.94 476 ALA A O 1
ATOM 3763 N N . LEU A 1 477 ? -13.932 -12.600 17.136 1.00 97.19 477 LEU A N 1
ATOM 3764 C CA . LEU A 1 477 ? -14.159 -12.323 15.724 1.00 97.19 477 LEU A CA 1
ATOM 3765 C C . LEU A 1 477 ? -14.754 -13.553 15.035 1.00 97.19 477 LEU A C 1
ATOM 3767 O O . LEU A 1 477 ? -14.475 -14.700 15.376 1.00 97.19 477 LEU A O 1
ATOM 3771 N N . LYS A 1 478 ? -15.617 -13.296 14.060 1.00 95.50 478 LYS A N 1
ATOM 3772 C CA . LYS A 1 478 ? -16.319 -14.312 13.279 1.00 95.50 478 LYS A CA 1
ATOM 3773 C C . LYS A 1 478 ? -15.860 -14.266 11.836 1.00 95.50 478 LYS A C 1
ATOM 3775 O O . LYS A 1 478 ? -15.461 -13.215 11.333 1.00 95.50 478 LYS A O 1
ATOM 3780 N N . ASP A 1 479 ? -16.042 -15.380 11.147 1.00 83.94 479 ASP A N 1
ATOM 3781 C CA . ASP A 1 479 ? -15.977 -15.412 9.695 1.00 83.94 479 ASP A CA 1
ATOM 3782 C C . ASP A 1 479 ? -16.912 -16.455 9.092 1.00 83.94 479 ASP A C 1
ATOM 3784 O O . ASP A 1 479 ? -16.824 -17.626 9.529 1.00 83.94 479 ASP A O 1
#

Foldseek 3Di:
DDDQDPDPPPDDFDFFPDKDKFFAQCAQAWDKDKAQDPVSQLVSVCRHPVNDCPPRDDDDSVWWIKIKTKHHKDAQFTAKGFPGWAFFQQEIETEIDTDGDPDDPVSSGDITGIMMMGIDGPPPQKYWYWYFPDPDPPDDTDIDTPDIDGPDPDDPVVVCVVPDPPVCPDPVNVVVVVVLLCQQLVQQLDFDPDAEAEDEQPPPDCLLVVLLVLLLVLLCVQQNRGWNEYEYHAADPDCSLVDPVSLLVQLCVVLVQLCQQPPDDSVVSSVPVSNVLSVCRVVVHFDWAWDWSSNHVRIGIYTYTRHSVVNRDSLCNSLSSNLRSLLSLLSSFDDFFLLQSQLLSLQVSLVSSVVVVSHHNLVSLLVLLVVLVVDPPPPDELVQRRHLVNHGPVVVVCSCNHRNRLSVLLVLLLLLQFPQLESSCCSVPLRVVCRVPNNFVSSCVRNVNPGNVSSRVVSVVLSPDDSVSSSVSVVVHHD

Mean predicted aligned error: 15.01 Å

Secondary structure (DSSP, 8-state):
----------------S-EEEES--S--SEEEEEE-SHHHHHHHHHHHTTT--TTPPP--TTTEEEEEEEE-SEESEEEEEEEEEEE-SSEEEEEEEEEEP-S-TTGGG-EE--EEEEEEES-SSEEEEEEE--S-TTSPP-EEEEEEE----SSSHHHHTT--------HHHHHHHHHHHHHHHHHHHSBPSSPPEEEE-TT--HHHHHHHHHHHHHHHHHH--B--EEEEEE--SSSTT-SHHHHHHHHHHHHHHHTTT--S-HHHHHTTGGGHHHHHHHTT--EEEEEEETTSSS-EEEEEEESGGGSS-TTTHHHHHHHHHHHHHHTTSS---HHHHHHHHHHHHHHHHHHTTSS-HHHHHHHHHHHHHH-TT----TTT-S-GGG--HHHHTTHIIIIIIIHHHHHHHHHHHSSS-BHHHIIIIIHHHHHHH-HHHHHHHHHT-SSHHHHHHHHHHHHTS-HHHHHHHHHT-B-

Solvent-accessible surface area (backbone atoms only — not comparable to full-atom values): 25756 Å² total; per-residue (Å²): 139,83,85,78,79,84,78,79,79,91,75,78,79,53,48,58,92,48,75,50,64,34,35,58,19,84,40,70,49,70,43,78,44,77,29,69,43,71,68,50,42,52,52,55,40,17,44,38,52,75,72,39,67,82,87,65,77,89,75,64,52,92,62,28,30,34,39,41,38,32,61,4,67,38,68,21,33,41,21,36,38,66,77,28,47,50,64,39,85,68,30,30,40,40,29,38,43,77,39,60,64,91,58,64,82,68,54,48,69,36,79,20,18,14,16,19,38,36,55,41,64,56,65,37,65,30,35,36,32,30,30,73,65,47,91,50,94,88,54,82,80,38,77,41,80,79,45,78,40,60,80,85,85,82,83,66,60,89,80,38,82,85,52,82,77,73,83,71,62,49,76,64,54,50,46,52,48,53,51,49,53,48,61,62,27,52,44,28,62,39,73,52,93,71,78,69,47,75,49,68,41,58,92,47,65,62,65,55,58,52,26,27,50,50,14,34,50,53,41,28,73,72,80,44,41,50,24,51,37,42,32,40,42,38,40,50,90,81,60,47,64,68,45,66,67,58,40,48,50,52,10,47,61,49,31,57,47,52,36,33,77,43,92,63,61,63,65,66,31,57,74,44,72,20,40,47,66,56,50,39,17,74,74,65,44,70,47,75,48,64,52,64,37,72,59,15,75,74,34,33,36,33,39,42,32,27,22,59,85,74,60,71,45,70,57,39,32,22,29,51,22,20,26,42,47,42,50,51,53,50,58,35,39,52,76,63,38,38,13,53,53,43,2,43,20,52,44,49,15,35,46,54,22,27,77,73,69,48,52,52,40,65,58,52,53,49,48,29,54,50,51,60,71,68,52,76,89,75,86,73,52,51,81,66,33,41,45,64,95,70,38,41,50,86,51,44,75,43,42,60,54,26,16,60,28,47,11,23,52,50,45,52,48,40,33,63,51,18,93,79,16,22,60,62,49,45,63,74,50,42,44,68,32,16,62,73,60,37,40,62,54,26,49,15,64,50,27,69,34,93,38,62,66,55,44,52,57,52,46,55,61,50,69,73,43,59,66,69,64,52,55,54,48,63,74,66,45,40,122

pLDDT: mean 84.83, std 17.5, range [20.55, 98.81]

Sequence (479 aa):
MILVLLACVLSQSSAPAIQWGGAHSGVERVRIQLVTDAEMLENAWRLTHGDSIDGLPKVNFGRCRLVLACRGREMGVQRVAATGVDHSGLEILLTIDASYSRESREQAMQETTAWGLFMIPLTPERVRVRRNASEDLGGEPQWETVAVLEPDDRRSRERVASRRPELSSSPEMLRAYEEHLEANRRPFTMKLQGPPSYFVSHDYDKRWVRAIRSGIDVTRDYLGNYGPVQVYIVGQQNEELSDPAHRNEIAEAFCNIHNAGSDRPIEDCLADDGNEMARKAVEGASEAFMTAAFDSDPPVAELVFINAHTMGGEETMPVLGIHEYVHVYQKSFEFTPTWMMEGAAVLLASHLGAKHGWGDFKQAMEWCARHLEEVEDLEYTIRDMEEIETASPDVARWHHELAYEAGPWAVAFAISRSPSRSIGQHYRSFYPLVDKVGWQAALCEYSGMENIDAFYSGFESFMQRPLADRLAVLDALKD

Radius of gyration: 24.94 Å; Cα contacts (8 Å, |Δi|>4): 860; chains: 1; bounding box: 58×67×57 Å